Protein AF-0000000072549854 (afdb_homodimer)

Secondary structure (DSSP, 8-state):
-EEEEEEEEEEEEEEETTTEEEEEEEETTTEEEEEEETTGGGSTTGGGGSSSEEEEEEEEE-TTS-EEEEEEEEEEE-HHHHT-HHHHHHHHHHHHHHHHHS-TT---HHHHHHHHHHHHHHHTTS-HHHHHHHHHHHHGGGGT---EEEEETTT--BSS--EEETTTTEEE-GGGGGG-TTPBP--THHHHHHHHHHH--TTT-------HHHHHHHHHHHHHHIIIII----HHHHHHHHHHHHHHHHS---GGGS--/-EEEEEEEEEEEEEEETTTEEEEEEEETTTEEEEEEETTGGGSTTGGGGSSSEEEEEEEEE-TTS-EEEEEEEEEEE-HHHHT-HHHHHHHHHHHHHHHHHS-TT---HHHHHHHHHHHHHHHTT--HHHHHHHHHHHHGGGGT---B-SB-TTT--BSS--EEETTTTEEE-GGGGGG-TTPBP--THHHHHHHHHHH--GGG-------HHHHHHHHHHHHHHIIIII----HHHHHHHHHHHHHHHHS---GGGS--

Sequence (520 aa):
MERIETRGLVLYNRNFREDDKLVKIFTEKAGKRMFFVKHASKSKLVASIQPLTYADFIVKINDDGLSYIEDFHQVQPFKNINGDIFKLSYATYILALADAALQDKVYDPALFAFLVKTLDLMESGLDYEVLTNIFEIQLLGRFGISLNFHECAFCHRVGLPFAYSYKYSGVLCPQHYQQDERRAYLDPNVPYLLDQFQAISFDELETISIKPEMKRKLRFFIDQLYEEYVGIHLKSKKFIDDLSSWGQIMKPRTENEETEMERIETRGLVLYNRNFREDDKLVKIFTEKAGKRMFFVKHASKSKLVASIQPLTYADFIVKINDDGLSYIEDFHQVQPFKNINGDIFKLSYATYILALADAALQDKVYDPALFAFLVKTLDLMESGLDYEVLTNIFEIQLLGRFGISLNFHECAFCHRVGLPFAYSYKYSGVLCPQHYQQDERRAYLDPNVPYLLDQFQAISFDELETISIKPEMKRKLRFFIDQLYEEYVGIHLKSKKFIDDLSSWGQIMKPRTENEETE

Solvent-accessible surface area (backbone atoms only — not comparable to full-atom values): 28734 Å² total; per-residue (Å²): 118,49,76,48,77,34,48,32,38,23,62,39,61,42,83,37,82,89,54,22,28,41,31,35,30,44,28,45,73,53,9,35,44,52,26,51,38,75,48,28,89,78,37,94,52,49,74,67,50,23,40,66,20,37,29,38,32,32,29,35,46,33,93,91,57,68,19,37,74,76,46,74,44,76,74,44,72,45,60,62,26,67,74,29,72,66,49,33,39,53,51,50,27,52,46,52,51,52,53,71,51,47,60,76,59,44,70,44,48,67,58,45,51,51,52,53,51,52,52,49,43,40,47,73,63,46,53,54,67,58,53,48,51,32,48,54,60,55,45,34,52,64,73,73,43,83,74,48,52,59,34,22,73,82,81,56,55,60,92,60,68,38,30,40,26,78,90,74,53,26,22,29,31,78,90,46,44,78,81,42,86,81,41,45,85,52,67,48,62,49,48,52,49,51,36,47,39,60,68,59,54,76,90,70,60,84,78,70,85,76,58,70,71,56,50,51,53,45,51,53,51,52,52,50,49,39,54,73,73,70,61,76,84,55,68,47,54,53,47,50,54,49,51,52,50,48,46,58,70,62,39,58,80,70,72,76,76,63,85,121,117,49,75,47,77,34,47,32,36,24,62,39,60,43,84,35,83,90,52,23,30,41,32,34,30,44,28,45,75,55,9,35,45,52,26,51,38,74,47,30,87,78,36,93,51,48,74,69,51,22,42,65,20,38,29,38,32,32,31,36,47,33,95,91,57,68,17,37,72,77,46,73,45,76,74,43,72,46,59,62,28,67,74,29,73,67,48,33,39,51,51,49,28,52,45,51,50,52,54,71,50,46,60,77,58,45,70,44,49,65,60,45,50,50,52,53,50,53,52,49,43,40,47,73,64,48,50,53,67,59,53,48,50,33,51,55,61,55,45,34,52,62,72,74,43,82,73,46,52,60,35,22,72,82,81,56,56,62,92,60,68,37,30,38,26,77,92,73,53,28,21,28,33,79,92,45,44,78,81,41,85,81,42,45,85,52,66,48,64,48,48,51,50,51,35,49,39,61,69,60,54,75,90,72,61,82,78,70,85,76,57,70,70,56,51,50,54,45,52,54,51,51,53,50,50,41,54,72,74,70,62,76,83,54,69,46,52,53,48,50,53,51,52,52,51,46,47,58,71,61,38,58,81,69,74,73,72,64,82,113

Nearest PDB structures (foldseek):
  3q8d-assembly1_A  TM=7.845E-01  e=8.306E-12  Escherichia coli
  1u5k-assembly1_A  TM=8.026E-01  e=8.722E-11  Deinococcus radiodurans R1 = ATCC 13939 = DSM 20539
  2v1c-assembly1_C-2  TM=7.975E-01  e=4.990E-09  Deinococcus radiodurans R1 = ATCC 13939 = DSM 20539
  1w3s-assembly1_A  TM=7.763E-01  e=3.796E-09  Deinococcus radiodurans R1 = ATCC 13939 = DSM 20539
  7ymo-assembly1_A  TM=7.045E-01  e=6.887E-08  Campylobacter jejuni

InterPro domains:
  IPR003717 Recombination protein O, RecO [MF_00201] (2-243)
  IPR003717 Recombination protein O, RecO [PF02565] (84-237)
  IPR003717 Recombination protein O, RecO [PTHR33991] (4-246)
  IPR003717 Recombination protein O, RecO [TIGR00613] (5-243)
  IPR012340 Nucleic acid-binding, OB-fold [G3DSA:2.40.50.140] (4-76)
  IPR012340 Nucleic acid-binding, OB-fold [SSF50249] (2-78)
  IPR022572 DNA replication/recombination mediator RecO, N-terminal [PF11967] (1-78)
  IPR037278 ARFGAP/RecO-like zinc finger [SSF57863] (80-232)
  IPR042242 Recombination protein O, C-terminal [G3DSA:1.20.1440.120] (86-248)

pLDDT: mean 91.9, std 12.57, range [21.45, 98.62]

Foldseek 3Di:
DDKDKWKWAWLAWDDDPDQKIWTWIQTQFFGIFIAIGPNLVPDPCVVQRHHQKIWIFTWADDPVDHIYTDDIHDIDHLVQQVVDPLSVLLLSVLSVLLVVLTDPRDNDNPSVVLNVLLSVCVSVPADSLVSSLLSLLQSVVSLVDDADLAAALPPRDGDAQWWADPVSRYTHHPVCCVVDPPTHRADSVLSVVSNVSNVDDSVPCDHDDDDPVVSVRNVVVSVVVCCSRVNDDDPSVVVSVVVVVCCVVVDDPDPPVPDD/DDKDKWKWAWLAKDDDPDQKIWTWIQTQFFGIFIAIGPNLVPDPCVVQRHHQKIWIFTWADDPVDHIYTDDIHDIDHLVQQVVDPLSVLLLSVLSVLLVVLTDGRDNDNPSVVLNVLLSVCVSVPADSLVSSLLSLLQSVVSLVDDADLAAAPPPRDGDAQWWADPVSRYTHHPVCCVVDVPTHRADSVLSVVSNVSNPDDSVPCDHDDDDPVVSVRNVVVSVVVCCSRVNDDDPSVVVSVVVVVCCVVVDDPDPPVPPD

Organism: Streptococcus suis (strain BM407) (NCBI:txid568814)

Structure (mmCIF, N/CA/C/O backbone):
data_AF-0000000072549854-model_v1
#
loop_
_entity.id
_entity.type
_entity.pdbx_description
1 polymer 'DNA repair protein RecO'
#
loop_
_atom_site.group_PDB
_atom_site.id
_atom_site.type_symbol
_atom_site.label_atom_id
_atom_site.label_alt_id
_atom_site.label_comp_id
_atom_site.label_asym_id
_atom_site.label_entity_id
_atom_site.label_seq_id
_atom_site.pdbx_PDB_ins_code
_atom_site.Cartn_x
_atom_site.Cartn_y
_atom_site.Cartn_z
_atom_site.occupancy
_atom_site.B_iso_or_equiv
_atom_site.auth_seq_id
_atom_site.auth_comp_id
_atom_site.auth_asym_id
_atom_site.auth_atom_id
_atom_site.pdbx_PDB_model_num
ATOM 1 N N . MET A 1 1 ? -30.688 -24.578 -17.094 1 79.94 1 MET A N 1
ATOM 2 C CA . MET A 1 1 ? -29.984 -24.234 -15.859 1 79.94 1 MET A CA 1
ATOM 3 C C . MET A 1 1 ? -29.906 -25.438 -14.922 1 79.94 1 MET A C 1
ATOM 5 O O . MET A 1 1 ? -30.859 -26.203 -14.828 1 79.94 1 MET A O 1
ATOM 9 N N . GLU A 1 2 ? -28.766 -25.797 -14.438 1 91 2 GLU A N 1
ATOM 10 C CA . GLU A 1 2 ? -28.547 -26.938 -13.562 1 91 2 GLU A CA 1
ATOM 11 C C . GLU A 1 2 ? -28.172 -26.5 -12.156 1 91 2 GLU A C 1
ATOM 13 O O . GLU A 1 2 ? -27.359 -25.578 -11.977 1 91 2 GLU A O 1
ATOM 18 N N . ARG A 1 3 ? -28.938 -27.062 -11.203 1 95.75 3 ARG A N 1
ATOM 19 C CA . ARG A 1 3 ? -28.656 -26.797 -9.797 1 95.75 3 ARG A CA 1
ATOM 20 C C . ARG A 1 3 ? -27.578 -27.734 -9.273 1 95.75 3 ARG A C 1
ATOM 22 O O . ARG A 1 3 ? -27.688 -28.953 -9.414 1 95.75 3 ARG A O 1
ATOM 29 N N . ILE A 1 4 ? -26.547 -27.203 -8.664 1 96.94 4 ILE A N 1
ATOM 30 C CA . ILE A 1 4 ? -25.484 -28.047 -8.125 1 96.94 4 ILE A CA 1
ATOM 31 C C . ILE A 1 4 ? -24.969 -27.484 -6.805 1 96.94 4 ILE A C 1
ATOM 33 O O . ILE A 1 4 ? -25.188 -26.297 -6.516 1 96.94 4 ILE A O 1
ATOM 37 N N . GLU A 1 5 ? -24.453 -28.375 -5.973 1 97.81 5 GLU A N 1
ATOM 38 C CA . GLU A 1 5 ? -23.641 -27.984 -4.816 1 97.81 5 GLU A CA 1
ATOM 39 C C . GLU A 1 5 ? -22.156 -28.047 -5.129 1 97.81 5 GLU A C 1
ATOM 41 O O . GLU A 1 5 ? -21.672 -29.047 -5.695 1 97.81 5 GLU A O 1
ATOM 46 N N . THR A 1 6 ? -21.469 -27.062 -4.824 1 97.81 6 THR A N 1
ATOM 47 C CA . THR A 1 6 ? -20.047 -27 -5.148 1 97.81 6 THR A CA 1
ATOM 48 C C . THR A 1 6 ? -19.312 -26.109 -4.164 1 97.81 6 THR A C 1
ATOM 50 O O . THR A 1 6 ? -19.859 -25.109 -3.689 1 97.81 6 THR A O 1
ATOM 53 N N . ARG A 1 7 ? -18.094 -26.5 -3.854 1 97.88 7 ARG A N 1
ATOM 54 C CA . ARG A 1 7 ? -17.203 -25.547 -3.205 1 97.88 7 ARG A CA 1
ATOM 55 C C . ARG A 1 7 ? -16.828 -24.406 -4.156 1 97.88 7 ARG A C 1
ATOM 57 O O . ARG A 1 7 ? -16.719 -24.625 -5.367 1 97.88 7 ARG A O 1
ATOM 64 N N . GLY A 1 8 ? -16.672 -23.188 -3.613 1 98.06 8 GLY A N 1
ATOM 65 C CA . GLY A 1 8 ? -16.344 -22.047 -4.445 1 98.06 8 GLY A CA 1
ATOM 66 C C . GLY A 1 8 ? -15.461 -21.031 -3.752 1 98.06 8 GLY A C 1
ATOM 67 O O . GLY A 1 8 ? -15.531 -20.859 -2.531 1 98.06 8 GLY A O 1
ATOM 68 N N . LEU A 1 9 ? -14.609 -20.453 -4.492 1 98 9 LEU A N 1
ATOM 69 C CA . LEU A 1 9 ? -13.781 -19.328 -4.07 1 98 9 LEU A CA 1
ATOM 70 C C . LEU A 1 9 ? -14.141 -18.062 -4.84 1 98 9 LEU A C 1
ATOM 72 O O . LEU A 1 9 ? -14.062 -18.031 -6.07 1 98 9 LEU A O 1
ATOM 76 N N . VAL A 1 10 ? -14.555 -17.016 -4.137 1 96.19 10 VAL A N 1
ATOM 77 C CA . VAL A 1 10 ? -14.938 -15.766 -4.781 1 96.19 10 VAL A CA 1
ATOM 78 C C . VAL A 1 10 ? -13.688 -15.031 -5.254 1 96.19 10 VAL A C 1
ATOM 80 O O . VAL A 1 10 ? -12.812 -14.695 -4.449 1 96.19 10 VAL A O 1
ATOM 83 N N . LEU A 1 11 ? -13.617 -14.758 -6.547 1 95 11 LEU A N 1
ATOM 84 C CA . LEU A 1 11 ? -12.461 -14.086 -7.133 1 95 11 LEU A CA 1
ATOM 85 C C . LEU A 1 11 ? -12.609 -12.578 -7.027 1 95 11 LEU A C 1
ATOM 87 O O . LEU A 1 11 ? -11.672 -11.883 -6.609 1 95 11 LEU A O 1
ATOM 91 N N . TYR A 1 12 ? -13.711 -12.062 -7.453 1 92.06 12 TYR A N 1
ATOM 92 C CA . TYR A 1 12 ? -14 -10.641 -7.324 1 92.06 12 TYR A CA 1
ATOM 93 C C . TYR A 1 12 ? -15.5 -10.383 -7.398 1 92.06 12 TYR A C 1
ATOM 95 O O . TYR A 1 12 ? -16.281 -11.281 -7.73 1 92.06 12 TYR A O 1
ATOM 103 N N . ASN A 1 13 ? -15.914 -9.203 -6.957 1 92.06 13 ASN A N 1
ATOM 104 C CA . ASN A 1 13 ? -17.266 -8.719 -7.184 1 92.06 13 ASN A CA 1
ATOM 105 C C . ASN A 1 13 ? -17.281 -7.289 -7.711 1 92.06 13 ASN A C 1
ATOM 107 O O . ASN A 1 13 ? -16.281 -6.57 -7.578 1 92.06 13 ASN A O 1
ATOM 111 N N . ARG A 1 14 ? -18.297 -6.93 -8.422 1 90.88 14 ARG A N 1
ATOM 112 C CA . ARG A 1 14 ? -18.438 -5.566 -8.922 1 90.88 14 ARG A CA 1
ATOM 113 C C . ARG A 1 14 ? -19.906 -5.121 -8.898 1 90.88 14 ARG A C 1
ATOM 115 O O . ARG A 1 14 ? -20.812 -5.949 -9.016 1 90.88 14 ARG A O 1
ATOM 122 N N . ASN A 1 15 ? -20 -3.859 -8.734 1 90.44 15 ASN A N 1
ATOM 123 C CA . ASN A 1 15 ? -21.344 -3.299 -8.781 1 90.44 15 ASN A CA 1
ATOM 124 C C . ASN A 1 15 ? -21.969 -3.449 -10.164 1 90.44 15 ASN A C 1
ATOM 126 O O . ASN A 1 15 ? -21.266 -3.383 -11.172 1 90.44 15 ASN A O 1
ATOM 130 N N . PHE A 1 16 ? -23.172 -3.752 -10.094 1 91.69 16 PHE A N 1
ATOM 131 C CA . PHE A 1 16 ? -23.969 -3.908 -11.305 1 91.69 16 PHE A CA 1
ATOM 132 C C . PHE A 1 16 ? -25.328 -3.219 -11.156 1 91.69 16 PHE A C 1
ATOM 134 O O . PHE A 1 16 ? -26.125 -3.604 -10.312 1 91.69 16 PHE A O 1
ATOM 141 N N . ARG A 1 17 ? -25.5 -2.078 -11.953 1 87.75 17 ARG A N 1
ATOM 142 C CA . ARG A 1 17 ? -26.703 -1.25 -11.867 1 87.75 17 ARG A CA 1
ATOM 143 C C . ARG A 1 17 ? -26.812 -0.596 -10.492 1 87.75 17 ARG A C 1
ATOM 145 O O . ARG A 1 17 ? -25.812 -0.093 -9.953 1 87.75 17 ARG A O 1
ATOM 152 N N . GLU A 1 18 ? -27.859 -0.35 -9.852 1 86.81 18 GLU A N 1
ATOM 153 C CA . GLU A 1 18 ? -28.047 0.375 -8.602 1 86.81 18 GLU A CA 1
ATOM 154 C C . GLU A 1 18 ? -27.422 -0.382 -7.43 1 86.81 18 GLU A C 1
ATOM 156 O O . GLU A 1 18 ? -26.344 -0.029 -6.957 1 86.81 18 GLU A O 1
ATOM 161 N N . ASP A 1 19 ? -28.047 -1.428 -6.93 1 91.25 19 ASP A N 1
ATOM 162 C CA . ASP A 1 19 ? -27.609 -2.129 -5.727 1 91.25 19 ASP A CA 1
ATOM 163 C C . ASP A 1 19 ? -27.359 -3.607 -6.012 1 91.25 19 ASP A C 1
ATOM 165 O O . ASP A 1 19 ? -27.281 -4.418 -5.086 1 91.25 19 ASP A O 1
ATOM 169 N N . ASP A 1 20 ? -27.266 -3.982 -7.363 1 95.25 20 ASP A N 1
ATOM 170 C CA . ASP A 1 20 ? -26.953 -5.355 -7.742 1 95.25 20 ASP A CA 1
ATOM 171 C C . ASP A 1 20 ? -25.438 -5.559 -7.859 1 95.25 20 ASP A C 1
ATOM 173 O O . ASP A 1 20 ? -24.688 -4.59 -7.934 1 95.25 20 ASP A O 1
ATOM 177 N N . LYS A 1 21 ? -25.047 -6.891 -7.832 1 96.06 21 LYS A N 1
ATOM 178 C CA . LYS A 1 21 ? -23.625 -7.191 -8.008 1 96.06 21 LYS A CA 1
ATOM 179 C C . LYS A 1 21 ? -23.438 -8.359 -8.977 1 96.06 21 LYS A C 1
ATOM 181 O O . LYS A 1 21 ? -24.297 -9.234 -9.078 1 96.06 21 LYS A O 1
ATOM 186 N N . LEU A 1 22 ? -22.422 -8.312 -9.719 1 96.75 22 LEU A N 1
ATOM 187 C CA . LEU A 1 22 ? -21.859 -9.445 -10.438 1 96.75 22 LEU A CA 1
ATOM 188 C C . LEU A 1 22 ? -20.672 -10.047 -9.68 1 96.75 22 LEU A C 1
ATOM 190 O O . LEU A 1 22 ? -19.75 -9.32 -9.297 1 96.75 22 LEU A O 1
ATOM 194 N N . VAL A 1 23 ? -20.734 -11.305 -9.422 1 96.69 23 VAL A N 1
ATOM 195 C CA . VAL A 1 23 ? -19.75 -11.984 -8.594 1 96.69 23 VAL A CA 1
ATOM 196 C C . VAL A 1 23 ? -19.094 -13.117 -9.383 1 96.69 23 VAL A C 1
ATOM 198 O O . VAL A 1 23 ? -19.797 -14.008 -9.891 1 96.69 23 VAL A O 1
ATOM 201 N N . LYS A 1 24 ? -17.797 -13.062 -9.547 1 96.88 24 LYS A N 1
ATOM 202 C CA . LYS A 1 24 ? -17.062 -14.141 -10.195 1 96.88 24 LYS A CA 1
ATOM 203 C C . LYS A 1 24 ? -16.578 -15.164 -9.18 1 96.88 24 LYS A C 1
ATOM 205 O O . LYS A 1 24 ? -15.859 -14.82 -8.234 1 96.88 24 LYS A O 1
ATOM 210 N N . ILE A 1 25 ? -17 -16.406 -9.375 1 97.81 25 ILE A N 1
ATOM 211 C CA . ILE A 1 25 ? -16.625 -17.469 -8.453 1 97.81 25 ILE A CA 1
ATOM 212 C C . ILE A 1 25 ? -15.914 -18.578 -9.219 1 97.81 25 ILE A C 1
ATOM 214 O O . ILE A 1 25 ? -16.391 -19.031 -10.266 1 97.81 25 ILE A O 1
ATOM 218 N N . PHE A 1 26 ? -14.711 -18.969 -8.797 1 98.5 26 PHE A N 1
ATOM 219 C CA . PHE A 1 26 ? -14.102 -20.219 -9.242 1 98.5 26 PHE A CA 1
ATOM 220 C C . PHE A 1 26 ? -14.664 -21.406 -8.477 1 98.5 26 PHE A C 1
ATOM 222 O O . PHE A 1 26 ? -14.398 -21.562 -7.285 1 98.5 26 PHE A O 1
ATOM 229 N N . THR A 1 27 ? -15.461 -22.203 -9.148 1 98 27 THR A N 1
ATOM 230 C CA . THR A 1 27 ? -16.109 -23.344 -8.523 1 98 27 THR A CA 1
ATOM 231 C C . THR A 1 27 ? -15.32 -24.625 -8.766 1 98 27 THR A C 1
ATOM 233 O O . THR A 1 27 ? -14.688 -24.781 -9.812 1 98 27 THR A O 1
ATOM 236 N N . GLU A 1 28 ? -15.391 -25.469 -7.82 1 97.94 28 GLU A N 1
ATOM 237 C CA . GLU A 1 28 ? -14.703 -26.75 -7.918 1 97.94 28 GLU A CA 1
ATOM 238 C C . GLU A 1 28 ? -15.297 -27.609 -9.031 1 97.94 28 GLU A C 1
ATOM 240 O O . GLU A 1 28 ? -14.562 -28.281 -9.758 1 97.94 28 GLU A O 1
ATOM 245 N N . LYS A 1 29 ? -16.578 -27.453 -9.289 1 97.31 29 LYS A N 1
ATOM 246 C CA . LYS A 1 29 ? -17.25 -28.438 -10.133 1 97.31 29 LYS A CA 1
ATOM 247 C C . LYS A 1 29 ? -17.656 -27.828 -11.469 1 97.31 29 LYS A C 1
ATOM 249 O O . LYS A 1 29 ? -17.984 -28.547 -12.414 1 97.31 29 LYS A O 1
ATOM 254 N N . ALA A 1 30 ? -17.672 -26.547 -11.578 1 96.25 30 ALA A N 1
ATOM 255 C CA . ALA A 1 30 ? -18.219 -25.953 -12.797 1 96.25 30 ALA A CA 1
ATOM 256 C C . ALA A 1 30 ? -17.281 -24.906 -13.383 1 96.25 30 ALA A C 1
ATOM 258 O O . ALA A 1 30 ? -17.688 -24.125 -14.25 1 96.25 30 ALA A O 1
ATOM 259 N N . GLY A 1 31 ? -16.031 -24.875 -12.891 1 96.38 31 GLY A N 1
ATOM 260 C CA . GLY A 1 31 ? -15.125 -23.859 -13.383 1 96.38 31 GLY A CA 1
ATOM 261 C C . GLY A 1 31 ? -15.461 -22.469 -12.859 1 96.38 31 GLY A C 1
ATOM 262 O O . GLY A 1 31 ? -16.172 -22.328 -11.867 1 96.38 31 GLY A O 1
ATOM 263 N N . LYS A 1 32 ? -14.922 -21.453 -13.469 1 96.75 32 LYS A N 1
ATOM 264 C CA . LYS A 1 32 ? -15.195 -20.078 -13.086 1 96.75 32 LYS A CA 1
ATOM 265 C C . LYS A 1 32 ? -16.469 -19.562 -13.758 1 96.75 32 LYS A C 1
ATOM 267 O O . LYS A 1 32 ? -16.641 -19.734 -14.969 1 96.75 32 LYS A O 1
ATOM 272 N N . ARG A 1 33 ? -17.359 -19.062 -12.969 1 97 33 ARG A N 1
ATOM 273 C CA . ARG A 1 33 ? -18.656 -18.609 -13.438 1 97 33 ARG A CA 1
ATOM 274 C C . ARG A 1 33 ? -18.969 -17.219 -12.906 1 97 33 ARG A C 1
ATOM 276 O O . ARG A 1 33 ? -18.516 -16.844 -11.828 1 97 33 ARG A O 1
ATOM 283 N N . MET A 1 34 ? -19.75 -16.484 -13.719 1 97.38 34 MET A N 1
ATOM 284 C CA . MET A 1 34 ? -20.25 -15.188 -13.273 1 97.38 34 MET A CA 1
ATOM 285 C C . MET A 1 34 ? -21.656 -15.328 -12.68 1 97.38 34 MET A C 1
ATOM 287 O O . MET A 1 34 ? -22.531 -15.922 -13.297 1 97.38 34 MET A O 1
ATOM 291 N N . PHE A 1 35 ? -21.844 -14.812 -11.492 1 97.75 35 PHE A N 1
ATOM 292 C CA . PHE A 1 35 ? -23.109 -14.898 -10.781 1 97.75 35 PHE A CA 1
ATOM 293 C C . PHE A 1 35 ? -23.734 -13.523 -10.609 1 97.75 35 PHE A C 1
ATOM 295 O O . PHE A 1 35 ? -23.031 -12.547 -10.336 1 97.75 35 PHE A O 1
ATOM 302 N N . PHE A 1 36 ? -25 -13.539 -10.758 1 97.25 36 PHE A N 1
ATOM 303 C CA . PHE A 1 36 ? -25.781 -12.336 -10.516 1 97.25 36 PHE A CA 1
ATOM 304 C C . PHE A 1 36 ? -26.422 -12.367 -9.133 1 97.25 36 PHE A C 1
ATOM 306 O O . PHE A 1 36 ? -27.031 -13.359 -8.75 1 97.25 36 PHE A O 1
ATOM 313 N N . VAL A 1 37 ? -26.25 -11.281 -8.375 1 96.25 37 VAL A N 1
ATOM 314 C CA . VAL A 1 37 ? -26.859 -11.141 -7.055 1 96.25 37 VAL A CA 1
ATOM 315 C C . VAL A 1 37 ? -27.703 -9.867 -7.008 1 96.25 37 VAL A C 1
ATOM 317 O O . VAL A 1 37 ? -27.172 -8.758 -7.082 1 96.25 37 VAL A O 1
ATOM 320 N N . LYS A 1 38 ? -28.938 -10.078 -6.793 1 94 38 LYS A N 1
ATOM 321 C CA . LYS A 1 38 ? -29.891 -8.969 -6.754 1 94 38 LYS A CA 1
ATOM 322 C C . LYS A 1 38 ? -29.906 -8.312 -5.379 1 94 38 LYS A C 1
ATOM 324 O O . LYS A 1 38 ? -29.906 -9 -4.355 1 94 38 LYS A O 1
ATOM 329 N N . HIS A 1 39 ? -29.938 -6.93 -5.324 1 93.12 39 HIS A N 1
ATOM 330 C CA . HIS A 1 39 ? -29.969 -6.152 -4.09 1 93.12 39 HIS A CA 1
ATOM 331 C C . HIS A 1 39 ? -28.922 -6.664 -3.1 1 93.12 39 HIS A C 1
ATOM 333 O O . HIS A 1 39 ? -29.25 -6.988 -1.957 1 93.12 39 HIS A O 1
ATOM 339 N N . ALA A 1 40 ? -27.75 -6.676 -3.551 1 91 40 ALA A N 1
ATOM 340 C CA . ALA A 1 40 ? -26.641 -7.336 -2.857 1 91 40 ALA A CA 1
ATOM 341 C C . ALA A 1 40 ? -26.469 -6.781 -1.446 1 91 40 ALA A C 1
ATOM 343 O O . ALA A 1 40 ? -26.188 -7.527 -0.509 1 91 40 ALA A O 1
ATOM 344 N N . SER A 1 41 ? -26.625 -5.48 -1.241 1 86.81 41 SER A N 1
ATOM 345 C CA . SER A 1 41 ? -26.406 -4.848 0.056 1 86.81 41 SER A CA 1
ATOM 346 C C . SER A 1 41 ? -27.438 -5.332 1.081 1 86.81 41 SER A C 1
ATOM 348 O O . SER A 1 41 ? -27.172 -5.293 2.287 1 86.81 41 SER A O 1
ATOM 350 N N . LYS A 1 42 ? -28.547 -5.797 0.681 1 88.38 42 LYS A N 1
ATOM 351 C CA . LYS A 1 42 ? -29.625 -6.25 1.557 1 88.38 42 LYS A CA 1
ATOM 352 C C . LYS A 1 42 ? -29.734 -7.77 1.561 1 88.38 42 LYS A C 1
ATOM 354 O O . LYS A 1 42 ? -30.531 -8.344 2.311 1 88.38 42 LYS A O 1
ATOM 359 N N . SER A 1 43 ? -28.922 -8.406 0.858 1 88 43 SER A N 1
ATOM 360 C CA . SER A 1 43 ? -28.984 -9.859 0.699 1 88 43 SER A CA 1
ATOM 361 C C . SER A 1 43 ? -28.281 -10.578 1.843 1 88 43 SER A C 1
ATOM 363 O O . SER A 1 43 ? -27.328 -10.047 2.412 1 88 43 SER A O 1
ATOM 365 N N . LYS A 1 44 ? -28.734 -11.734 2.174 1 88.88 44 LYS A N 1
ATOM 366 C CA . LYS A 1 44 ? -28.062 -12.586 3.148 1 88.88 44 LYS A CA 1
ATOM 367 C C . LYS A 1 44 ? -26.703 -13.047 2.637 1 88.88 44 LYS A C 1
ATOM 369 O O . LYS A 1 44 ? -25.891 -13.57 3.4 1 88.88 44 LYS A O 1
ATOM 374 N N . LEU A 1 45 ? -26.5 -12.836 1.345 1 89.75 45 LEU A N 1
ATOM 375 C CA . LEU A 1 45 ? -25.281 -13.312 0.681 1 89.75 45 LEU A CA 1
ATOM 376 C C . LEU A 1 45 ? -24.156 -12.305 0.819 1 89.75 45 LEU A C 1
ATOM 378 O O . LEU A 1 45 ? -23.016 -12.578 0.413 1 89.75 45 LEU A O 1
ATOM 382 N N . VAL A 1 46 ? -24.312 -11.234 1.37 1 86.19 46 VAL A N 1
ATOM 383 C CA . VAL A 1 46 ? -23.406 -10.094 1.312 1 86.19 46 VAL A CA 1
ATOM 384 C C . VAL A 1 46 ? -22.016 -10.516 1.786 1 86.19 46 VAL A C 1
ATOM 386 O O . VAL A 1 46 ? -21.016 -10.227 1.127 1 86.19 46 VAL A O 1
ATOM 389 N N . ALA A 1 47 ? -21.906 -11.266 2.883 1 84.81 47 ALA A N 1
ATOM 390 C CA . ALA A 1 47 ? -20.625 -11.664 3.438 1 84.81 47 ALA A CA 1
ATOM 391 C C . ALA A 1 47 ? -19.984 -12.781 2.604 1 84.81 47 ALA A C 1
ATOM 393 O O . ALA A 1 47 ? -18.766 -12.836 2.463 1 84.81 47 ALA A O 1
ATOM 394 N N . SER A 1 48 ? -20.797 -13.586 1.954 1 91.12 48 SER A N 1
ATOM 395 C CA . SER A 1 48 ? -20.328 -14.781 1.266 1 91.12 48 SER A CA 1
ATOM 396 C C . SER A 1 48 ? -19.859 -14.453 -0.153 1 91.12 48 SER A C 1
ATOM 398 O O . SER A 1 48 ? -19.25 -15.289 -0.823 1 91.12 48 SER A O 1
ATOM 400 N N . ILE A 1 49 ? -20.094 -13.242 -0.608 1 92.69 49 ILE A N 1
ATOM 401 C CA . ILE A 1 49 ? -19.781 -12.938 -2 1 92.69 49 ILE A CA 1
ATOM 402 C C . ILE A 1 49 ? -18.594 -11.969 -2.062 1 92.69 49 ILE A C 1
ATOM 404 O O . ILE A 1 49 ? -18.297 -11.422 -3.127 1 92.69 49 ILE A O 1
ATOM 408 N N . GLN A 1 50 ? -17.922 -11.773 -0.917 1 90.75 50 GLN A N 1
ATOM 409 C CA . GLN A 1 50 ? -16.719 -10.953 -0.899 1 90.75 50 GLN A CA 1
ATOM 410 C C . GLN A 1 50 ? -15.523 -11.711 -1.486 1 90.75 50 GLN A C 1
ATOM 412 O O . GLN A 1 50 ? -15.414 -12.93 -1.312 1 90.75 50 GLN A O 1
ATOM 417 N N . PRO A 1 51 ? -14.648 -10.992 -2.195 1 91.75 51 PRO A N 1
ATOM 418 C CA . PRO A 1 51 ? -13.438 -11.664 -2.678 1 91.75 51 PRO A CA 1
ATOM 419 C C . PRO A 1 51 ? -12.695 -12.406 -1.568 1 91.75 51 PRO A C 1
ATOM 421 O O . PRO A 1 51 ? -12.742 -11.992 -0.406 1 91.75 51 PRO A O 1
ATOM 424 N N . LEU A 1 52 ? -12 -13.445 -1.922 1 93.94 52 LEU A N 1
ATOM 425 C CA . LEU A 1 52 ? -11.227 -14.242 -0.977 1 93.94 52 LEU A CA 1
ATOM 426 C C . LEU A 1 52 ? -12.125 -14.852 0.088 1 93.94 52 LEU A C 1
ATOM 428 O O . LEU A 1 52 ? -11.82 -14.797 1.28 1 93.94 52 LEU A O 1
ATOM 432 N N . THR A 1 53 ? -13.258 -15.227 -0.277 1 94.38 53 THR A N 1
ATOM 433 C CA . THR A 1 53 ? -14.172 -16.016 0.544 1 94.38 53 THR A CA 1
ATOM 434 C C . THR A 1 53 ? -14.336 -17.422 -0.029 1 94.38 53 THR A C 1
ATOM 436 O O . THR A 1 53 ? -14.57 -17.594 -1.229 1 94.38 53 THR A O 1
ATOM 439 N N . TYR A 1 54 ? -14.078 -18.391 0.795 1 97.19 54 TYR A N 1
ATOM 440 C CA . TYR A 1 54 ? -14.25 -19.797 0.462 1 97.19 54 TYR A CA 1
ATOM 441 C C . TYR A 1 54 ? -15.484 -20.375 1.151 1 97.19 54 TYR A C 1
ATOM 443 O O . TYR A 1 54 ? -15.672 -20.188 2.357 1 97.19 54 TYR A O 1
ATOM 451 N N . ALA A 1 55 ? -16.391 -21.016 0.349 1 97.44 55 ALA A N 1
ATOM 452 C CA . ALA A 1 55 ? -17.641 -21.531 0.93 1 97.44 55 ALA A CA 1
ATOM 453 C C . ALA A 1 55 ? -18.188 -22.688 0.099 1 97.44 55 ALA A C 1
ATOM 455 O O . ALA A 1 55 ? -17.719 -22.953 -1.006 1 97.44 55 ALA A O 1
ATOM 456 N N . ASP A 1 56 ? -19.125 -23.422 0.694 1 98 56 ASP A N 1
ATOM 457 C CA . ASP A 1 56 ? -19.984 -24.328 -0.053 1 98 56 ASP A CA 1
ATOM 458 C C . ASP A 1 56 ? -21.203 -23.609 -0.602 1 98 56 ASP A C 1
ATOM 460 O O . ASP A 1 56 ? -22.016 -23.062 0.163 1 98 56 ASP A O 1
ATOM 464 N N . PHE A 1 57 ? -21.375 -23.672 -1.938 1 97.94 57 PHE A N 1
ATOM 465 C CA . PHE A 1 57 ? -22.469 -22.938 -2.572 1 97.94 57 PHE A CA 1
ATOM 466 C C . PHE A 1 57 ? -23.484 -23.906 -3.168 1 97.94 57 PHE A C 1
ATOM 468 O O . PHE A 1 57 ? -23.109 -24.969 -3.666 1 97.94 57 PHE A O 1
ATOM 475 N N . ILE A 1 58 ? -24.688 -23.484 -3.027 1 98.19 58 ILE A N 1
ATOM 476 C CA . ILE A 1 58 ? -25.75 -24.047 -3.852 1 98.19 58 ILE A CA 1
ATOM 477 C C . ILE A 1 58 ? -26.109 -23.078 -4.969 1 98.19 58 ILE A C 1
ATOM 479 O O . ILE A 1 58 ? -26.609 -21.969 -4.711 1 98.19 58 ILE A O 1
ATOM 483 N N . VAL A 1 59 ? -25.875 -23.5 -6.184 1 97.94 59 VAL A N 1
ATOM 484 C CA . VAL A 1 59 ? -25.969 -22.547 -7.277 1 97.94 59 VAL A CA 1
ATOM 485 C C . VAL A 1 59 ? -26.781 -23.141 -8.422 1 97.94 59 VAL A C 1
ATOM 487 O O . VAL A 1 59 ? -26.938 -24.359 -8.508 1 97.94 59 VAL A O 1
ATOM 490 N N . LYS A 1 60 ? -27.312 -22.266 -9.188 1 97.94 60 LYS A N 1
ATOM 491 C CA . LYS A 1 60 ? -27.891 -22.594 -10.492 1 97.94 60 LYS A CA 1
ATOM 492 C C . LYS A 1 60 ? -27 -22.141 -11.625 1 97.94 60 LYS A C 1
ATOM 494 O O . LYS A 1 60 ? -26.812 -20.938 -11.836 1 97.94 60 LYS A O 1
ATOM 499 N N . ILE A 1 61 ? -26.453 -23.062 -12.352 1 97.31 61 ILE A N 1
ATOM 500 C CA . ILE A 1 61 ? -25.484 -22.766 -13.398 1 97.31 61 ILE A CA 1
ATOM 501 C C . ILE A 1 61 ? -26.203 -22.516 -14.727 1 97.31 61 ILE A C 1
ATOM 503 O O . ILE A 1 61 ? -27.047 -23.312 -15.133 1 97.31 61 ILE A O 1
ATOM 507 N N . ASN A 1 62 ? -25.891 -21.406 -15.32 1 95.12 62 ASN A N 1
ATOM 508 C CA . ASN A 1 62 ? -26.375 -21.078 -16.656 1 95.12 62 ASN A CA 1
ATOM 509 C C . ASN A 1 62 ? -25.234 -20.984 -17.656 1 95.12 62 ASN A C 1
ATOM 511 O O . ASN A 1 62 ? -24.375 -20.109 -17.562 1 95.12 62 ASN A O 1
ATOM 515 N N . ASP A 1 63 ? -25.25 -21.812 -18.719 1 90 63 ASP A N 1
ATOM 516 C CA . ASP A 1 63 ? -24.156 -21.875 -19.672 1 90 63 ASP A CA 1
ATOM 517 C C . ASP A 1 63 ? -24.219 -20.703 -20.656 1 90 63 ASP A C 1
ATOM 519 O O . ASP A 1 63 ? -23.203 -20.281 -21.203 1 90 63 ASP A O 1
ATOM 523 N N . ASP A 1 64 ? -25.391 -20.109 -20.922 1 89.25 64 ASP A N 1
ATOM 524 C CA . ASP A 1 64 ? -25.562 -19.062 -21.922 1 89.25 64 ASP A CA 1
ATOM 525 C C . ASP A 1 64 ? -25.812 -17.719 -21.25 1 89.25 64 ASP A C 1
ATOM 527 O O . ASP A 1 64 ? -26.375 -16.812 -21.875 1 89.25 64 ASP A O 1
ATOM 531 N N . GLY A 1 65 ? -25.391 -17.484 -20.062 1 90.12 65 GLY A N 1
ATOM 532 C CA . GLY A 1 65 ? -25.609 -16.234 -19.359 1 90.12 65 GLY A CA 1
ATOM 533 C C . GLY A 1 65 ? -25.141 -16.234 -17.922 1 90.12 65 GLY A C 1
ATOM 534 O O . GLY A 1 65 ? -24.219 -16.969 -17.578 1 90.12 65 GLY A O 1
ATOM 535 N N . LEU A 1 66 ? -25.828 -15.438 -17.125 1 95 66 LEU A N 1
ATOM 536 C CA . LEU A 1 66 ? -25.438 -15.281 -15.734 1 95 66 LEU A CA 1
ATOM 537 C C . LEU A 1 66 ? -25.969 -16.422 -14.883 1 95 66 LEU A C 1
ATOM 539 O O . LEU A 1 66 ? -27.094 -16.891 -15.102 1 95 66 LEU A O 1
ATOM 543 N N . SER A 1 67 ? -25.25 -16.953 -14.016 1 97.56 67 SER A N 1
ATOM 544 C CA . SER A 1 67 ? -25.641 -17.938 -13.016 1 97.56 67 SER A CA 1
ATOM 545 C C . SER A 1 67 ? -26.156 -17.281 -11.75 1 97.56 67 SER A C 1
ATOM 547 O O . SER A 1 67 ? -26.094 -16.047 -11.617 1 97.56 67 SER A O 1
ATOM 549 N N . TYR A 1 68 ? -26.703 -18.172 -10.844 1 97.5 68 TYR A N 1
ATOM 550 C CA . TYR A 1 68 ? -27.312 -17.625 -9.641 1 97.5 68 TYR A CA 1
ATOM 551 C C . TYR A 1 68 ? -26.875 -18.406 -8.406 1 97.5 68 TYR A C 1
ATOM 553 O O . TYR A 1 68 ? -26.672 -19.625 -8.477 1 97.5 68 TYR A O 1
ATOM 561 N N . ILE A 1 69 ? -26.781 -17.688 -7.316 1 97.62 69 ILE A N 1
ATOM 562 C CA . ILE A 1 69 ? -26.516 -18.312 -6.031 1 97.62 69 ILE A CA 1
ATOM 563 C C . ILE A 1 69 ? -27.812 -18.516 -5.262 1 97.62 69 ILE A C 1
ATOM 565 O O . ILE A 1 69 ? -28.547 -17.562 -5 1 97.62 69 ILE A O 1
ATOM 569 N N . GLU A 1 70 ? -28.078 -19.703 -4.871 1 96.56 70 GLU A N 1
ATOM 570 C CA . GLU A 1 70 ? -29.297 -20 -4.125 1 96.56 70 GLU A CA 1
ATOM 571 C C . GLU A 1 70 ? -29.047 -19.969 -2.621 1 96.56 70 GLU A C 1
ATOM 573 O O . GLU A 1 70 ? -29.891 -19.516 -1.852 1 96.56 70 GLU A O 1
ATOM 578 N N . ASP A 1 71 ? -27.984 -20.578 -2.275 1 96.31 71 ASP A N 1
ATOM 579 C CA . ASP A 1 71 ? -27.625 -20.641 -0.86 1 96.31 71 ASP A CA 1
ATOM 580 C C . ASP A 1 71 ? -26.141 -20.875 -0.678 1 96.31 71 ASP A C 1
ATOM 582 O O . ASP A 1 71 ? -25.406 -21.094 -1.651 1 96.31 71 ASP A O 1
ATOM 586 N N . PHE A 1 72 ? -25.734 -20.734 0.541 1 95.62 72 PHE A N 1
ATOM 587 C CA . PHE A 1 72 ? -24.344 -21 0.887 1 95.62 72 PHE A CA 1
ATOM 588 C C . PHE A 1 72 ? -24.234 -21.562 2.301 1 95.62 72 PHE A C 1
ATOM 590 O O . PHE A 1 72 ? -25.125 -21.359 3.125 1 95.62 72 PHE A O 1
ATOM 597 N N . HIS A 1 73 ? -23.156 -22.375 2.492 1 94.56 73 HIS A N 1
ATOM 598 C CA . HIS A 1 73 ? -22.828 -22.922 3.805 1 94.56 73 HIS A CA 1
ATOM 599 C C . HIS A 1 73 ? -21.328 -22.953 4.043 1 94.56 73 HIS A C 1
ATOM 601 O O . HIS A 1 73 ? -20.547 -22.766 3.107 1 94.56 73 HIS A O 1
ATOM 607 N N . GLN A 1 74 ? -20.938 -22.969 5.395 1 93 74 GLN A N 1
ATOM 608 C CA . GLN A 1 74 ? -19.562 -23.188 5.805 1 93 74 GLN A CA 1
ATOM 609 C C . GLN A 1 74 ? -18.656 -22.094 5.246 1 93 74 GLN A C 1
ATOM 611 O O . GLN A 1 74 ? -17.625 -22.391 4.629 1 93 74 GLN A O 1
ATOM 616 N N . VAL A 1 75 ? -19.016 -20.906 5.457 1 92.56 75 VAL A N 1
ATOM 617 C CA . VAL A 1 75 ? -18.219 -19.781 4.98 1 92.56 75 VAL A CA 1
ATOM 618 C C . VAL A 1 75 ? -16.906 -19.719 5.762 1 92.56 75 VAL A C 1
ATOM 620 O O . VAL A 1 75 ? -16.906 -19.781 6.992 1 92.56 75 VAL A O 1
ATOM 623 N N . GLN A 1 76 ? -15.828 -19.766 5.125 1 91.06 76 GLN A N 1
ATOM 624 C CA . GLN A 1 76 ? -14.5 -19.609 5.703 1 91.06 76 GLN A CA 1
ATOM 625 C C . GLN A 1 76 ? -13.828 -18.344 5.191 1 91.06 76 GLN A C 1
ATOM 627 O O . GLN A 1 76 ? -13.32 -18.312 4.07 1 91.06 76 GLN A O 1
ATOM 632 N N . PRO A 1 77 ? -13.836 -17.312 6.074 1 85.81 77 PRO A N 1
ATOM 633 C CA . PRO A 1 77 ? -13.055 -16.141 5.688 1 85.81 77 PRO A CA 1
ATOM 634 C C . PRO A 1 77 ? -11.562 -16.297 5.949 1 85.81 77 PRO A C 1
ATOM 636 O O . PRO A 1 77 ? -11.164 -17.109 6.793 1 85.81 77 PRO A O 1
ATOM 639 N N . PHE A 1 78 ? -10.688 -15.789 5.18 1 93.56 78 PHE A N 1
ATOM 640 C CA . PHE A 1 78 ? -9.25 -15.742 5.414 1 93.56 78 PHE A CA 1
ATOM 641 C C . PHE A 1 78 ? -8.875 -14.539 6.27 1 93.56 78 PHE A C 1
ATOM 643 O O . PHE A 1 78 ? -8.375 -13.539 5.758 1 93.56 78 PHE A O 1
ATOM 650 N N . LYS A 1 79 ? -9.133 -14.688 7.551 1 91.38 79 LYS A N 1
ATOM 651 C CA . LYS A 1 79 ? -9.055 -13.578 8.492 1 91.38 79 LYS A CA 1
ATOM 652 C C . LYS A 1 79 ? -7.637 -13.016 8.555 1 91.38 79 LYS A C 1
ATOM 654 O O . LYS A 1 79 ? -7.445 -11.797 8.539 1 91.38 79 LYS A O 1
ATOM 659 N N . ASN A 1 80 ? -6.676 -13.906 8.695 1 93.94 80 ASN A N 1
ATOM 660 C CA . ASN A 1 80 ? -5.289 -13.469 8.781 1 93.94 80 ASN A CA 1
ATOM 661 C C . ASN A 1 80 ? -4.844 -12.773 7.496 1 93.94 80 ASN A C 1
ATOM 663 O O . ASN A 1 80 ? -4.125 -11.773 7.543 1 93.94 80 ASN A O 1
ATOM 667 N N . ILE A 1 81 ? -5.246 -13.281 6.414 1 94.75 81 ILE A N 1
ATOM 668 C CA . ILE A 1 81 ? -4.926 -12.664 5.129 1 94.75 81 ILE A CA 1
ATOM 669 C C . ILE A 1 81 ? -5.574 -11.281 5.047 1 94.75 81 ILE A C 1
ATOM 671 O O . ILE A 1 81 ? -4.906 -10.297 4.727 1 94.75 81 ILE A O 1
ATOM 675 N N . ASN A 1 82 ? -6.855 -11.242 5.414 1 89.25 82 ASN A N 1
ATOM 676 C CA . ASN A 1 82 ? -7.613 -10.008 5.289 1 89.25 82 ASN A CA 1
ATOM 677 C C . ASN A 1 82 ? -7.121 -8.945 6.266 1 89.25 82 ASN A C 1
ATOM 679 O O . ASN A 1 82 ? -7.297 -7.746 6.031 1 89.25 82 ASN A O 1
ATOM 683 N N . GLY A 1 83 ? -6.477 -9.336 7.316 1 86.38 83 GLY A N 1
ATOM 684 C CA . GLY A 1 83 ? -6.023 -8.414 8.344 1 86.38 83 GLY A CA 1
ATOM 685 C C . GLY A 1 83 ? -4.645 -7.848 8.07 1 86.38 83 GLY A C 1
ATOM 686 O O . GLY A 1 83 ? -4.156 -7.004 8.828 1 86.38 83 GLY A O 1
ATOM 687 N N . ASP A 1 84 ? -3.986 -8.273 7.008 1 89 84 ASP A N 1
ATOM 688 C CA . ASP A 1 84 ? -2.633 -7.867 6.645 1 89 84 ASP A CA 1
ATOM 689 C C . ASP A 1 84 ? -2.561 -7.438 5.18 1 89 84 ASP A C 1
ATOM 691 O O . ASP A 1 84 ? -2.777 -8.25 4.281 1 89 84 ASP A O 1
ATOM 695 N N . ILE A 1 85 ? -2.213 -6.23 4.98 1 87.69 85 ILE A N 1
ATOM 696 C CA . ILE A 1 85 ? -2.285 -5.637 3.648 1 87.69 85 ILE A CA 1
ATOM 697 C C . ILE A 1 85 ? -1.334 -6.371 2.705 1 87.69 85 ILE A C 1
ATOM 699 O O . ILE A 1 85 ? -1.616 -6.512 1.513 1 87.69 85 ILE A O 1
ATOM 703 N N . PHE A 1 86 ? -0.163 -6.777 3.188 1 90.69 86 PHE A N 1
ATOM 704 C CA . PHE A 1 86 ? 0.781 -7.484 2.328 1 90.69 86 PHE A CA 1
ATOM 705 C C . PHE A 1 86 ? 0.244 -8.859 1.95 1 90.69 86 PHE A C 1
ATOM 707 O O . PHE A 1 86 ? 0.165 -9.195 0.767 1 90.69 86 PHE A O 1
ATOM 714 N N . LYS A 1 87 ? -0.201 -9.609 2.932 1 93.94 87 LYS A N 1
ATOM 715 C CA . LYS A 1 87 ? -0.791 -10.914 2.648 1 93.94 87 LYS A CA 1
ATOM 716 C C . LYS A 1 87 ? -1.987 -10.781 1.71 1 93.94 87 LYS A C 1
ATOM 718 O O . LYS A 1 87 ? -2.133 -11.57 0.77 1 93.94 87 LYS A O 1
ATOM 723 N N . LEU A 1 88 ? -2.773 -9.836 2.02 1 93.31 88 LEU A N 1
ATOM 724 C CA . LEU A 1 88 ? -3.963 -9.602 1.208 1 93.31 88 LEU A CA 1
ATOM 725 C C . LEU A 1 88 ? -3.582 -9.289 -0.235 1 93.31 88 LEU A C 1
ATOM 727 O O . LEU A 1 88 ? -4.199 -9.805 -1.17 1 93.31 88 LEU A O 1
ATOM 731 N N . SER A 1 89 ? -2.631 -8.469 -0.408 1 94.06 89 SER A N 1
ATOM 732 C CA . SER A 1 89 ? -2.193 -8.094 -1.749 1 94.06 89 SER A CA 1
ATOM 733 C C . SER A 1 89 ? -1.69 -9.305 -2.527 1 94.06 89 SER A C 1
ATOM 735 O O . SER A 1 89 ? -2.049 -9.492 -3.691 1 94.06 89 SER A O 1
ATOM 737 N N . TYR A 1 90 ? -0.882 -10.086 -1.892 1 97 90 TYR A N 1
ATOM 738 C CA . TYR A 1 90 ? -0.347 -11.266 -2.557 1 97 90 TYR A CA 1
ATOM 739 C C . TYR A 1 90 ? -1.452 -12.281 -2.848 1 97 90 TYR A C 1
ATOM 741 O O . TYR A 1 90 ? -1.474 -12.891 -3.916 1 97 90 TYR A O 1
ATOM 749 N N . ALA A 1 91 ? -2.338 -12.438 -1.881 1 97.19 91 ALA A N 1
ATOM 750 C CA . ALA A 1 91 ? -3.469 -13.336 -2.111 1 97.19 91 ALA A CA 1
ATOM 751 C C . ALA A 1 91 ? -4.312 -12.859 -3.289 1 97.19 91 ALA A C 1
ATOM 753 O O . ALA A 1 91 ? -4.73 -13.664 -4.129 1 97.19 91 ALA A O 1
ATOM 754 N N . THR A 1 92 ? -4.559 -11.609 -3.344 1 95.44 92 THR A N 1
ATOM 755 C CA . THR A 1 92 ? -5.328 -11.031 -4.438 1 95.44 92 THR A CA 1
ATOM 756 C C . THR A 1 92 ? -4.625 -11.266 -5.773 1 95.44 92 THR A C 1
ATOM 758 O O . THR A 1 92 ? -5.273 -11.578 -6.773 1 95.44 92 THR A O 1
ATOM 761 N N . TYR A 1 93 ? -3.346 -11.109 -5.73 1 97 93 TYR A N 1
ATOM 762 C CA . TYR A 1 93 ? -2.555 -11.359 -6.934 1 97 93 TYR A CA 1
ATOM 763 C C . TYR A 1 93 ? -2.668 -12.812 -7.371 1 97 93 TYR A C 1
ATOM 765 O O . TYR A 1 93 ? -2.855 -13.094 -8.555 1 97 93 TYR A O 1
ATOM 773 N N . ILE A 1 94 ? -2.582 -13.703 -6.461 1 97.75 94 ILE A N 1
ATOM 774 C CA . ILE A 1 94 ? -2.705 -15.125 -6.746 1 97.75 94 ILE A CA 1
ATOM 775 C C . ILE A 1 94 ? -4.074 -15.414 -7.355 1 97.75 94 ILE A C 1
ATOM 777 O O . ILE A 1 94 ? -4.184 -16.188 -8.32 1 97.75 94 ILE A O 1
ATOM 781 N N . LEU A 1 95 ? -5.133 -14.797 -6.836 1 96.5 95 LEU A N 1
ATOM 782 C CA . LEU A 1 95 ? -6.473 -14.961 -7.391 1 96.5 95 LEU A CA 1
ATOM 783 C C . LEU A 1 95 ? -6.531 -14.445 -8.828 1 96.5 95 LEU A C 1
ATOM 785 O O . LEU A 1 95 ? -7.102 -15.102 -9.703 1 96.5 95 LEU A O 1
ATOM 789 N N . ALA A 1 96 ? -5.98 -13.328 -9.008 1 95.94 96 ALA A N 1
ATOM 790 C CA . ALA A 1 96 ? -5.988 -12.727 -10.336 1 95.94 96 ALA A CA 1
ATOM 791 C C . ALA A 1 96 ? -5.23 -13.594 -11.336 1 95.94 96 ALA A C 1
ATOM 793 O O . ALA A 1 96 ? -5.652 -13.742 -12.492 1 95.94 96 ALA A O 1
ATOM 794 N N . LEU A 1 97 ? -4.09 -14.141 -10.93 1 97.5 97 LEU A N 1
ATOM 795 C CA . LEU A 1 97 ? -3.311 -15.039 -11.773 1 97.5 97 LEU A CA 1
ATOM 796 C C . LEU A 1 97 ? -4.121 -16.281 -12.148 1 97.5 97 LEU A C 1
ATOM 798 O O . LEU A 1 97 ? -4.133 -16.688 -13.312 1 97.5 97 LEU A O 1
ATOM 802 N N . ALA A 1 98 ? -4.738 -16.859 -11.156 1 97.19 98 ALA A N 1
ATOM 803 C CA . ALA A 1 98 ? -5.582 -18.016 -11.414 1 97.19 98 ALA A CA 1
ATOM 804 C C . ALA A 1 98 ? -6.688 -17.688 -12.406 1 97.19 98 ALA A C 1
ATOM 806 O O . ALA A 1 98 ? -6.953 -18.453 -13.336 1 97.19 98 ALA A O 1
ATOM 807 N N . ASP A 1 99 ? -7.316 -16.562 -12.203 1 96.19 99 ASP A N 1
ATOM 808 C CA . ASP A 1 99 ? -8.383 -16.125 -13.094 1 96.19 99 ASP A CA 1
ATOM 809 C C . ASP A 1 99 ? -7.871 -15.969 -14.523 1 96.19 99 ASP A C 1
ATOM 811 O O . ASP A 1 99 ? -8.539 -16.391 -15.477 1 96.19 99 ASP A O 1
ATOM 815 N N . ALA A 1 100 ? -6.754 -15.414 -14.656 1 96.44 100 ALA A N 1
ATOM 816 C CA . ALA A 1 100 ? -6.168 -15.18 -15.969 1 96.44 100 ALA A CA 1
ATOM 817 C C . ALA A 1 100 ? -5.793 -16.5 -16.641 1 96.44 100 ALA A C 1
ATOM 819 O O . ALA A 1 100 ? -5.852 -16.609 -17.875 1 96.44 100 ALA A O 1
ATOM 820 N N . ALA A 1 101 ? -5.406 -17.453 -15.859 1 96.56 101 ALA A N 1
ATOM 821 C CA . ALA A 1 101 ? -4.922 -18.719 -16.391 1 96.56 101 ALA A CA 1
ATOM 822 C C . ALA A 1 101 ? -6.082 -19.641 -16.766 1 96.56 101 ALA A C 1
ATOM 824 O O . ALA A 1 101 ? -5.902 -20.609 -17.5 1 96.56 101 ALA A O 1
ATOM 825 N N . LEU A 1 102 ? -7.215 -19.344 -16.312 1 95.75 102 LEU A N 1
ATOM 826 C CA . LEU A 1 102 ? -8.367 -20.234 -16.469 1 95.75 102 LEU A CA 1
ATOM 827 C C . LEU A 1 102 ? -9.391 -19.625 -17.422 1 95.75 102 LEU A C 1
ATOM 829 O O . LEU A 1 102 ? -9.781 -18.469 -17.25 1 95.75 102 LEU A O 1
ATOM 833 N N . GLN A 1 103 ? -9.773 -20.391 -18.422 1 94.38 103 GLN A N 1
ATOM 834 C CA . GLN A 1 103 ? -10.891 -19.953 -19.266 1 94.38 103 GLN A CA 1
ATOM 835 C C . GLN A 1 103 ? -12.219 -20.141 -18.547 1 94.38 103 GLN A C 1
ATOM 837 O O . GLN A 1 103 ? -12.383 -21.062 -17.734 1 94.38 103 GLN A O 1
ATOM 842 N N . ASP A 1 104 ? -13.172 -19.25 -18.844 1 93.56 104 ASP A N 1
ATOM 843 C CA . ASP A 1 104 ? -14.492 -19.344 -18.234 1 93.56 104 ASP A CA 1
ATOM 844 C C . ASP A 1 104 ? -15.156 -20.672 -18.547 1 93.56 104 ASP A C 1
ATOM 846 O O . ASP A 1 104 ? -15.062 -21.172 -19.656 1 93.56 104 ASP A O 1
ATOM 850 N N . LYS A 1 105 ? -15.773 -21.312 -17.547 1 93.38 105 LYS A N 1
ATOM 851 C CA . LYS A 1 105 ? -16.641 -22.469 -17.656 1 93.38 105 LYS A CA 1
ATOM 852 C C . LYS A 1 105 ? -15.828 -23.75 -17.828 1 93.38 105 LYS A C 1
ATOM 854 O O . LYS A 1 105 ? -16.391 -24.844 -18 1 93.38 105 LYS A O 1
ATOM 859 N N . VAL A 1 106 ? -14.539 -23.641 -17.766 1 93.5 106 VAL A N 1
ATOM 860 C CA . VAL A 1 106 ? -13.695 -24.812 -17.938 1 93.5 106 VAL A CA 1
ATOM 861 C C . VAL A 1 106 ? -13.438 -25.469 -16.578 1 93.5 106 VAL A C 1
ATOM 863 O O . VAL A 1 106 ? -13.016 -24.797 -15.625 1 93.5 106 VAL A O 1
ATOM 866 N N . TYR A 1 107 ? -13.719 -26.672 -16.484 1 92.12 107 TYR A N 1
ATOM 867 C CA . TYR A 1 107 ? -13.531 -27.5 -15.297 1 92.12 107 TYR A CA 1
ATOM 868 C C . TYR A 1 107 ? -12.055 -27.734 -15.016 1 92.12 107 TYR A C 1
ATOM 870 O O . TYR A 1 107 ? -11.32 -28.25 -15.875 1 92.12 107 TYR A O 1
ATOM 878 N N . ASP A 1 108 ? -11.531 -27.344 -13.859 1 96.38 108 ASP A N 1
ATOM 879 C CA . ASP A 1 108 ? -10.141 -27.531 -13.445 1 96.38 108 ASP A CA 1
ATOM 880 C C . ASP A 1 108 ? -10.039 -27.719 -11.938 1 96.38 108 ASP A C 1
ATOM 882 O O . ASP A 1 108 ? -9.539 -26.828 -11.234 1 96.38 108 ASP A O 1
ATOM 886 N N . PRO A 1 109 ? -10.43 -28.906 -11.461 1 96.5 109 PRO A N 1
ATOM 887 C CA . PRO A 1 109 ? -10.414 -29.141 -10.016 1 96.5 109 PRO A CA 1
ATOM 888 C C . PRO A 1 109 ? -9 -29.109 -9.43 1 96.5 109 PRO A C 1
ATOM 890 O O . PRO A 1 109 ? -8.82 -28.766 -8.258 1 96.5 109 PRO A O 1
ATOM 893 N N . ALA A 1 110 ? -8.047 -29.484 -10.258 1 96 110 ALA A N 1
ATOM 894 C CA . ALA A 1 110 ? -6.664 -29.469 -9.781 1 96 110 ALA A CA 1
ATOM 895 C C . ALA A 1 110 ? -6.203 -28.047 -9.469 1 96 110 ALA A C 1
ATOM 897 O O . ALA A 1 110 ? -5.609 -27.797 -8.422 1 96 110 ALA A O 1
ATOM 898 N N . LEU A 1 111 ? -6.473 -27.156 -10.391 1 97.19 111 LEU A N 1
ATOM 899 C CA . LEU A 1 111 ? -6.117 -25.766 -10.141 1 97.19 111 LEU A CA 1
ATOM 900 C C . LEU A 1 111 ? -6.906 -25.203 -8.961 1 97.19 111 LEU A C 1
ATOM 902 O O . LEU A 1 111 ? -6.371 -24.438 -8.156 1 97.19 111 LEU A O 1
ATOM 906 N N . PHE A 1 112 ? -8.156 -25.578 -8.867 1 98 112 PHE A N 1
ATOM 907 C CA . PHE A 1 112 ? -8.984 -25.156 -7.75 1 98 112 PHE A CA 1
ATOM 908 C C . PHE A 1 112 ? -8.359 -25.562 -6.426 1 98 112 PHE A C 1
ATOM 910 O O . PHE A 1 112 ? -8.164 -24.734 -5.539 1 98 112 PHE A O 1
ATOM 917 N N . ALA A 1 113 ? -8.023 -26.797 -6.348 1 97 113 ALA A N 1
ATOM 918 C CA . ALA A 1 113 ? -7.438 -27.328 -5.121 1 97 113 ALA A CA 1
ATOM 919 C C . ALA A 1 113 ? -6.105 -26.656 -4.812 1 97 113 ALA A C 1
ATOM 921 O O . ALA A 1 113 ? -5.816 -26.328 -3.656 1 97 113 ALA A O 1
ATOM 922 N N . PHE A 1 114 ? -5.332 -26.484 -5.793 1 96.88 114 PHE A N 1
ATOM 923 C CA . PHE A 1 114 ? -4.027 -25.844 -5.652 1 96.88 114 PHE A CA 1
ATOM 924 C C . PHE A 1 114 ? -4.164 -24.422 -5.129 1 96.88 114 PHE A C 1
ATOM 926 O O . PHE A 1 114 ? -3.451 -24.031 -4.207 1 96.88 114 PHE A O 1
ATOM 933 N N . LEU A 1 115 ? -5.078 -23.672 -5.668 1 97.94 115 LEU A N 1
ATOM 934 C CA . LEU A 1 115 ? -5.348 -22.297 -5.262 1 97.94 115 LEU A CA 1
ATOM 935 C C . LEU A 1 115 ? -5.809 -22.234 -3.811 1 97.94 115 LEU A C 1
ATOM 937 O O . LEU A 1 115 ? -5.262 -21.484 -3.012 1 97.94 115 LEU A O 1
ATOM 941 N N . VAL A 1 116 ? -6.766 -23.062 -3.465 1 97.5 116 VAL A N 1
ATOM 942 C CA . VAL A 1 116 ? -7.316 -23.078 -2.115 1 97.5 116 VAL A CA 1
ATOM 943 C C . VAL A 1 116 ? -6.23 -23.469 -1.116 1 97.5 116 VAL A C 1
ATOM 945 O O . VAL A 1 116 ? -6.094 -22.844 -0.061 1 97.5 116 VAL A O 1
ATOM 948 N N . LYS A 1 117 ? -5.48 -24.438 -1.455 1 97 117 LYS A N 1
ATOM 949 C CA . LYS A 1 117 ? -4.402 -24.891 -0.575 1 97 117 LYS A CA 1
ATOM 950 C C . LYS A 1 117 ? -3.371 -23.781 -0.368 1 97 117 LYS A C 1
ATOM 952 O O . LYS A 1 117 ? -2.869 -23.594 0.742 1 97 117 LYS A O 1
ATOM 957 N N . THR A 1 118 ? -3.004 -23.078 -1.43 1 97.69 118 THR A N 1
ATOM 958 C CA . THR A 1 118 ? -2.074 -21.953 -1.329 1 97.69 118 THR A CA 1
ATOM 959 C C . THR A 1 118 ? -2.586 -20.906 -0.341 1 97.69 118 THR A C 1
ATOM 961 O O . THR A 1 118 ? -1.852 -20.484 0.551 1 97.69 118 THR A O 1
ATOM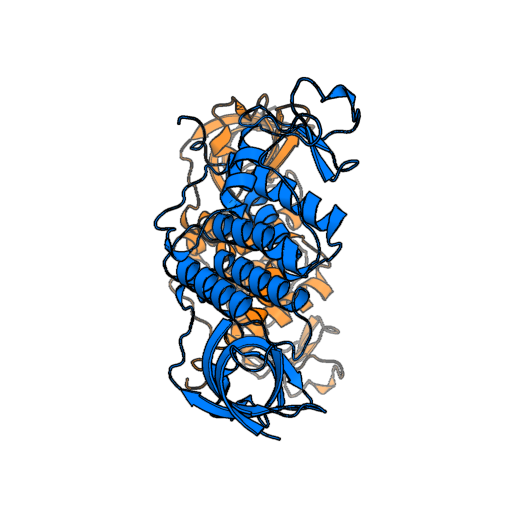 964 N N . LEU A 1 119 ? -3.83 -20.578 -0.439 1 97.81 119 LEU A N 1
ATOM 965 C CA . LEU A 1 119 ? -4.434 -19.578 0.437 1 97.81 119 LEU A CA 1
ATOM 966 C C . LEU A 1 119 ? -4.504 -20.078 1.874 1 97.81 119 LEU A C 1
ATOM 968 O O . LEU A 1 119 ? -4.27 -19.312 2.816 1 97.81 119 LEU A O 1
ATOM 972 N N . ASP A 1 120 ? -4.766 -21.375 2.023 1 96.94 120 ASP A N 1
ATOM 973 C CA . ASP A 1 120 ? -4.809 -21.984 3.354 1 96.94 120 ASP A CA 1
ATOM 974 C C . ASP A 1 120 ? -3.445 -21.891 4.039 1 96.94 120 ASP A C 1
ATOM 976 O O . ASP A 1 120 ? -3.363 -21.594 5.23 1 96.94 120 ASP A O 1
ATOM 980 N N . LEU A 1 121 ? -2.445 -22.188 3.303 1 96.94 121 LEU A N 1
ATOM 981 C CA . LEU A 1 121 ? -1.096 -22.141 3.855 1 96.94 121 LEU A CA 1
ATOM 982 C C . LEU A 1 121 ? -0.706 -20.703 4.211 1 96.94 121 LEU A C 1
ATOM 984 O O . LEU A 1 121 ? -0.088 -20.469 5.25 1 96.94 121 LEU A O 1
ATOM 988 N N . MET A 1 122 ? -1.094 -19.781 3.367 1 96.81 122 MET A N 1
ATOM 989 C CA . MET A 1 122 ? -0.869 -18.375 3.678 1 96.81 122 MET A CA 1
ATOM 990 C C . MET A 1 122 ? -1.602 -17.969 4.953 1 96.81 122 MET A C 1
ATOM 992 O O . MET A 1 122 ? -1.035 -17.297 5.816 1 96.81 122 MET A O 1
ATOM 996 N N . GLU A 1 123 ? -2.816 -18.406 5.066 1 96.81 123 GLU A N 1
ATOM 997 C CA . GLU A 1 123 ? -3.648 -18.125 6.234 1 96.81 123 GLU A CA 1
ATOM 998 C C . GLU A 1 123 ? -3.025 -18.703 7.504 1 96.81 123 GLU A C 1
ATOM 1000 O O . GLU A 1 123 ? -3.109 -18.094 8.57 1 96.81 123 GLU A O 1
ATOM 1005 N N . SER A 1 124 ? -2.357 -19.766 7.367 1 95.12 124 SER A 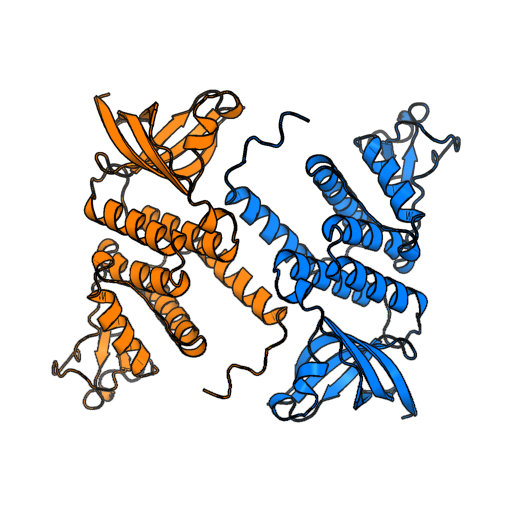N 1
ATOM 1006 C CA . SER A 1 124 ? -1.766 -20.453 8.508 1 95.12 124 SER A CA 1
ATOM 1007 C C . SER A 1 124 ? -0.429 -19.844 8.898 1 95.12 124 SER A C 1
ATOM 1009 O O . SER A 1 124 ? 0.171 -20.219 9.906 1 95.12 124 SER A O 1
ATOM 1011 N N . GLY A 1 125 ? 0.124 -18.984 8.039 1 94.75 125 GLY A N 1
ATOM 1012 C CA . GLY A 1 125 ? 1.28 -18.219 8.469 1 94.75 125 GLY A CA 1
ATOM 1013 C C . GLY A 1 125 ? 2.541 -18.547 7.695 1 94.75 125 GLY A C 1
ATOM 1014 O O . GLY A 1 125 ? 3.605 -17.984 7.957 1 94.75 125 GLY A O 1
ATOM 1015 N N . LEU A 1 126 ? 2.461 -19.453 6.754 1 95.75 126 LEU A N 1
ATOM 1016 C CA . LEU A 1 126 ? 3.639 -19.719 5.938 1 95.75 126 LEU A CA 1
ATOM 1017 C C . LEU A 1 126 ? 3.994 -18.5 5.086 1 95.75 126 LEU A C 1
ATOM 1019 O O . LEU A 1 126 ? 3.15 -17.625 4.855 1 95.75 126 LEU A O 1
ATOM 1023 N N . ASP A 1 127 ? 5.234 -18.391 4.609 1 96.44 127 ASP A N 1
ATOM 1024 C CA . ASP A 1 127 ? 5.762 -17.234 3.889 1 96.44 127 ASP A CA 1
ATOM 1025 C C . ASP A 1 127 ? 4.988 -17 2.594 1 96.44 127 ASP A C 1
ATOM 1027 O O . ASP A 1 127 ? 5.117 -17.766 1.635 1 96.44 127 ASP A O 1
ATOM 1031 N N . TYR A 1 128 ? 4.184 -15.906 2.578 1 96.75 128 TYR A N 1
ATOM 1032 C CA . TYR A 1 128 ? 3.266 -15.641 1.477 1 96.75 128 TYR A CA 1
ATOM 1033 C C . TYR A 1 128 ? 4.027 -15.297 0.201 1 96.75 128 TYR A C 1
ATOM 1035 O O . TYR A 1 128 ? 3.547 -15.562 -0.904 1 96.75 128 TYR A O 1
ATOM 1043 N N . GLU A 1 129 ? 5.207 -14.734 0.267 1 97.38 129 GLU A N 1
ATOM 1044 C CA . GLU A 1 129 ? 5.996 -14.422 -0.919 1 97.38 129 GLU A CA 1
ATOM 1045 C C . GLU A 1 129 ? 6.477 -15.688 -1.62 1 97.38 129 GLU A C 1
ATOM 1047 O O . GLU A 1 129 ? 6.363 -15.805 -2.842 1 97.38 129 GLU A O 1
ATOM 1052 N N . VAL A 1 130 ? 6.992 -16.547 -0.804 1 97.44 130 VAL A N 1
ATOM 1053 C CA . VAL A 1 130 ? 7.527 -17.797 -1.35 1 97.44 130 VAL A CA 1
ATOM 1054 C C . VAL A 1 130 ? 6.387 -18.641 -1.922 1 97.44 130 VAL A C 1
ATOM 1056 O O . VAL A 1 130 ? 6.512 -19.203 -3.012 1 97.44 130 VAL A O 1
ATOM 1059 N N . LEU A 1 131 ? 5.305 -18.75 -1.172 1 97.75 131 LEU A N 1
ATOM 1060 C CA . LEU A 1 131 ? 4.141 -19.484 -1.667 1 97.75 131 LEU A CA 1
ATOM 1061 C C . LEU A 1 131 ? 3.684 -18.922 -3.01 1 97.75 131 LEU A C 1
ATOM 1063 O O . LEU A 1 131 ? 3.305 -19.688 -3.906 1 97.75 131 LEU A O 1
ATOM 1067 N N . THR A 1 132 ? 3.668 -17.609 -3.137 1 98.19 132 THR A N 1
ATOM 1068 C CA . THR A 1 132 ? 3.287 -16.969 -4.391 1 98.19 132 THR A CA 1
ATOM 1069 C C . THR A 1 132 ? 4.246 -17.359 -5.512 1 98.19 132 THR A C 1
ATOM 1071 O O . THR A 1 132 ? 3.814 -17.656 -6.625 1 98.19 132 THR A O 1
ATOM 1074 N N . ASN A 1 133 ? 5.566 -17.359 -5.207 1 98.19 133 ASN A N 1
ATOM 1075 C CA . ASN A 1 133 ? 6.547 -17.781 -6.203 1 98.19 133 ASN A CA 1
ATOM 1076 C C . ASN A 1 133 ? 6.285 -19.203 -6.68 1 98.19 133 ASN A C 1
ATOM 1078 O O . ASN A 1 133 ? 6.324 -19.484 -7.879 1 98.19 133 ASN A O 1
ATOM 1082 N N . ILE A 1 134 ? 6.066 -20.047 -5.754 1 97.69 134 ILE A N 1
ATOM 1083 C CA . ILE A 1 134 ? 5.781 -21.438 -6.094 1 97.69 134 ILE A CA 1
ATOM 1084 C C . ILE A 1 134 ? 4.539 -21.516 -6.973 1 97.69 134 ILE A C 1
ATOM 1086 O O . ILE A 1 134 ? 4.535 -22.188 -8.008 1 97.69 134 ILE A O 1
ATOM 1090 N N . PHE A 1 135 ? 3.494 -20.844 -6.594 1 98.19 135 PHE A N 1
ATOM 1091 C CA . PHE A 1 135 ? 2.25 -20.812 -7.355 1 98.19 135 PHE A CA 1
ATOM 1092 C C . PHE A 1 135 ? 2.5 -20.344 -8.781 1 98.19 135 PHE A C 1
ATOM 1094 O O . PHE A 1 135 ? 2.035 -20.969 -9.742 1 98.19 135 PHE A O 1
ATOM 1101 N N . GLU A 1 136 ? 3.217 -19.234 -8.891 1 98.62 136 GLU A N 1
ATOM 1102 C CA . GLU A 1 136 ? 3.541 -18.672 -10.195 1 98.62 136 GLU A CA 1
ATOM 1103 C C . GLU A 1 136 ? 4.266 -19.688 -11.078 1 98.62 136 GLU A C 1
ATOM 1105 O O . GLU A 1 136 ? 3.912 -19.859 -12.25 1 98.62 136 GLU A O 1
ATOM 1110 N N . ILE A 1 137 ? 5.246 -20.312 -10.523 1 98.5 137 ILE A N 1
ATOM 1111 C CA . ILE A 1 137 ? 6.082 -21.234 -11.297 1 98.5 137 ILE A CA 1
ATOM 1112 C C . ILE A 1 137 ? 5.258 -22.438 -11.734 1 98.5 137 ILE A C 1
ATOM 1114 O O . ILE A 1 137 ? 5.328 -22.859 -12.891 1 98.5 137 ILE A O 1
ATOM 1118 N N . GLN A 1 138 ? 4.461 -22.938 -10.867 1 97.62 138 GLN A N 1
ATOM 1119 C CA . GLN A 1 138 ? 3.676 -24.125 -11.195 1 97.62 138 GLN A CA 1
ATOM 1120 C C . GLN A 1 138 ? 2.506 -23.781 -12.109 1 97.62 138 GLN A C 1
ATOM 1122 O O . GLN A 1 138 ? 1.986 -24.641 -12.82 1 97.62 138 GLN A O 1
ATOM 1127 N N . LEU A 1 139 ? 2.092 -22.578 -12.109 1 98 139 LEU A N 1
ATOM 1128 C CA . LEU A 1 139 ? 0.956 -22.141 -12.914 1 98 139 LEU A CA 1
ATOM 1129 C C . LEU A 1 139 ? 1.362 -21.953 -14.367 1 98 139 LEU A C 1
ATOM 1131 O O . LEU A 1 139 ? 0.506 -21.891 -15.258 1 98 139 LEU A O 1
ATOM 1135 N N . LEU A 1 140 ? 2.643 -21.859 -14.703 1 98 140 LEU A N 1
ATOM 1136 C CA . LEU A 1 140 ? 3.133 -21.578 -16.047 1 98 140 LEU A CA 1
ATOM 1137 C C . LEU A 1 140 ? 2.584 -22.578 -17.047 1 98 140 LEU A C 1
ATOM 1139 O O . LEU A 1 140 ? 2.275 -22.234 -18.188 1 98 140 LEU A O 1
ATOM 1143 N N . GLY A 1 141 ? 2.41 -23.781 -16.609 1 96.5 141 GLY A N 1
ATOM 1144 C CA . GLY A 1 141 ? 1.877 -24.797 -17.5 1 96.5 141 GLY A CA 1
ATOM 1145 C C . GLY A 1 141 ? 0.496 -24.469 -18.031 1 96.5 141 GLY A C 1
ATOM 1146 O O . GLY A 1 141 ? 0.174 -24.797 -19.172 1 96.5 141 GLY A O 1
ATOM 1147 N N . ARG A 1 142 ? -0.305 -23.844 -17.234 1 96 142 ARG A N 1
ATOM 1148 C CA . ARG A 1 142 ? -1.662 -23.484 -17.641 1 96 142 ARG A CA 1
ATOM 1149 C C . ARG A 1 142 ? -1.65 -22.359 -18.656 1 96 142 ARG A C 1
ATOM 1151 O O . ARG A 1 142 ? -2.652 -22.109 -19.344 1 96 142 ARG A O 1
ATOM 1158 N N . PHE A 1 143 ? -0.595 -21.672 -18.766 1 96.56 143 PHE A N 1
ATOM 1159 C CA . PHE A 1 143 ? -0.411 -20.672 -19.812 1 96.56 143 PHE A CA 1
ATOM 1160 C C . PHE A 1 143 ? 0.277 -21.281 -21.031 1 96.56 143 PHE A C 1
ATOM 1162 O O . PHE A 1 143 ? 0.633 -20.562 -21.969 1 96.56 143 PHE A O 1
ATOM 1169 N N . GLY A 1 144 ? 0.532 -22.594 -21.016 1 96.19 144 GLY A N 1
ATOM 1170 C CA . GLY A 1 144 ? 1.161 -23.297 -22.125 1 96.19 144 GLY A CA 1
ATOM 1171 C C . GLY A 1 144 ? 2.674 -23.188 -22.109 1 96.19 144 GLY A C 1
ATOM 1172 O O . GLY A 1 144 ? 3.326 -23.422 -23.141 1 96.19 144 GLY A O 1
ATOM 1173 N N . ILE A 1 145 ? 3.248 -22.828 -21.062 1 97.31 145 ILE A N 1
ATOM 1174 C CA . ILE A 1 145 ? 4.688 -22.609 -20.953 1 97.31 145 ILE A CA 1
ATOM 1175 C C . ILE A 1 145 ? 5.309 -23.719 -20.109 1 97.31 145 ILE A C 1
ATOM 1177 O O . ILE A 1 145 ? 4.906 -23.938 -18.953 1 97.31 145 ILE A O 1
ATOM 1181 N N . SER A 1 146 ? 6.172 -24.422 -20.609 1 96.12 146 SER A N 1
ATOM 1182 C CA . SER A 1 146 ? 6.934 -25.453 -19.906 1 96.12 146 SER A CA 1
ATOM 1183 C C . SER A 1 146 ? 8.422 -25.125 -19.891 1 96.12 146 SER A C 1
ATOM 1185 O O . SER A 1 146 ? 9.055 -25.078 -20.953 1 96.12 146 SER A O 1
ATOM 1187 N N . LEU A 1 147 ? 8.977 -24.891 -18.797 1 97.06 147 LEU A N 1
ATOM 1188 C CA . LEU A 1 147 ? 10.391 -24.562 -18.656 1 97.06 147 LEU A CA 1
ATOM 1189 C C . LEU A 1 147 ? 11.109 -25.641 -17.844 1 97.06 147 LEU A C 1
ATOM 1191 O O . LEU A 1 147 ? 10.547 -26.203 -16.906 1 97.06 147 LEU A O 1
ATOM 1195 N N . ASN A 1 148 ? 12.258 -25.906 -18.234 1 97.19 148 ASN A N 1
ATOM 1196 C CA . ASN A 1 148 ? 13.086 -26.891 -17.531 1 97.19 148 ASN A CA 1
ATOM 1197 C C . ASN A 1 148 ? 14.242 -26.219 -16.797 1 97.19 148 ASN A C 1
ATOM 1199 O O . ASN A 1 148 ? 15.148 -25.672 -17.422 1 97.19 148 ASN A O 1
ATOM 1203 N N . PHE A 1 149 ? 14.211 -26.328 -15.484 1 97.5 149 PHE A N 1
ATOM 1204 C CA . PHE A 1 149 ? 15.273 -25.75 -14.672 1 97.5 149 PHE A CA 1
ATOM 1205 C C . PHE A 1 149 ? 16.172 -26.844 -14.109 1 97.5 149 PHE A C 1
ATOM 1207 O O . PHE A 1 149 ? 17.156 -26.547 -13.422 1 97.5 149 PHE A O 1
ATOM 1214 N N . HIS A 1 150 ? 15.898 -28.016 -14.391 1 97.38 150 HIS A N 1
ATOM 1215 C CA . HIS A 1 150 ? 16.531 -29.172 -13.742 1 97.38 150 HIS A CA 1
ATOM 1216 C C . HIS A 1 150 ? 17.844 -29.531 -14.422 1 97.38 150 HIS A C 1
ATOM 1218 O O . HIS A 1 150 ? 18.812 -29.891 -13.75 1 97.38 150 HIS A O 1
ATOM 1224 N N . GLU A 1 151 ? 17.828 -29.453 -15.719 1 98 151 GLU A N 1
ATOM 1225 C CA . GLU A 1 151 ? 19.016 -29.938 -16.422 1 98 151 GLU A CA 1
ATOM 1226 C C . GLU A 1 151 ? 19.359 -29.016 -17.594 1 98 151 GLU A C 1
ATOM 1228 O O . GLU A 1 151 ? 18.484 -28.359 -18.156 1 98 151 GLU A O 1
ATOM 1233 N N . CYS A 1 152 ? 20.594 -29.062 -17.984 1 98.5 152 CYS A N 1
ATOM 1234 C CA . CYS A 1 152 ? 21.078 -28.266 -19.094 1 98.5 152 CYS A CA 1
ATOM 1235 C C . CYS A 1 152 ? 20.312 -28.578 -20.375 1 98.5 152 CYS A C 1
ATOM 1237 O O . CYS A 1 152 ? 20.062 -29.75 -20.672 1 98.5 152 CYS A O 1
ATOM 1239 N N . ALA A 1 153 ? 20.078 -27.625 -21.172 1 97.88 153 ALA A N 1
ATOM 1240 C CA . ALA A 1 153 ? 19.266 -27.75 -22.391 1 97.88 153 ALA A CA 1
ATOM 1241 C C . ALA A 1 153 ? 20.016 -28.531 -23.469 1 97.88 153 ALA A C 1
ATOM 1243 O O . ALA A 1 153 ? 19.406 -29.016 -24.422 1 97.88 153 ALA A O 1
ATOM 1244 N N . PHE A 1 154 ? 21.281 -28.672 -23.328 1 97.88 154 PHE A N 1
ATOM 1245 C CA . PHE A 1 154 ? 22.062 -29.281 -24.406 1 97.88 154 PHE A CA 1
ATOM 1246 C C . PHE A 1 154 ? 22.594 -30.641 -23.984 1 97.88 154 PHE A C 1
ATOM 1248 O O . PHE A 1 154 ? 22.469 -31.625 -24.734 1 97.88 154 PHE A O 1
ATOM 1255 N N . CYS A 1 155 ? 23.203 -30.734 -22.844 1 98.12 155 CYS A N 1
ATOM 1256 C CA . CYS A 1 155 ? 23.875 -31.984 -22.5 1 98.12 155 CYS A CA 1
ATOM 1257 C C . CYS A 1 155 ? 23.109 -32.719 -21.406 1 98.12 155 CYS A C 1
ATOM 1259 O O . CYS A 1 155 ? 23.484 -33.844 -21.031 1 98.12 155 CYS A O 1
ATOM 1261 N N . HIS A 1 156 ? 22.125 -32.094 -20.672 1 97.88 156 HIS A N 1
ATOM 1262 C CA . HIS A 1 156 ? 21.172 -32.688 -19.734 1 97.88 156 HIS A CA 1
ATOM 1263 C C . HIS A 1 156 ? 21.844 -33 -18.391 1 97.88 156 HIS A C 1
ATOM 1265 O O . HIS A 1 156 ? 21.281 -33.719 -17.562 1 97.88 156 HIS A O 1
ATOM 1271 N N . ARG A 1 157 ? 23.062 -32.531 -18.25 1 97.38 157 ARG A N 1
ATOM 1272 C CA . ARG A 1 157 ? 23.672 -32.656 -16.938 1 97.38 157 ARG A CA 1
ATOM 1273 C C . ARG A 1 157 ? 22.891 -31.844 -15.898 1 97.38 157 ARG A C 1
ATOM 1275 O O . ARG A 1 157 ? 22.25 -30.844 -16.234 1 97.38 157 ARG A O 1
ATOM 1282 N N . VAL A 1 158 ? 23.016 -32.312 -14.602 1 97.25 158 VAL A N 1
ATOM 1283 C CA . VAL A 1 158 ? 22.234 -31.688 -13.531 1 97.25 158 VAL A CA 1
ATOM 1284 C C . VAL A 1 158 ? 23.172 -31.172 -12.438 1 97.25 158 VAL A C 1
ATOM 1286 O O . VAL A 1 158 ? 24.359 -31.516 -12.414 1 97.25 158 VAL A O 1
ATOM 1289 N N . GLY A 1 159 ? 22.672 -30.312 -11.555 1 94.62 159 GLY A N 1
ATOM 1290 C CA . GLY A 1 159 ? 23.391 -29.906 -10.359 1 94.62 159 GLY A CA 1
ATOM 1291 C C . GLY A 1 159 ? 24.547 -28.969 -10.648 1 94.62 159 GLY A C 1
ATOM 1292 O O . GLY A 1 159 ? 25.562 -29.016 -9.953 1 94.62 159 GLY A O 1
ATOM 1293 N N . LEU A 1 160 ? 24.516 -28.25 -11.711 1 94.62 160 LEU A N 1
ATOM 1294 C CA . LEU A 1 160 ? 25.594 -27.328 -12.102 1 94.62 160 LEU A CA 1
ATOM 1295 C C . LEU A 1 160 ? 25.141 -25.875 -11.969 1 94.62 160 LEU A C 1
ATOM 1297 O O . LEU A 1 160 ? 23.953 -25.609 -11.836 1 94.62 160 LEU A O 1
ATOM 1301 N N . PRO A 1 161 ? 26.109 -24.906 -11.805 1 95.88 161 PRO A N 1
ATOM 1302 C CA . PRO A 1 161 ? 25.719 -23.484 -11.805 1 95.88 161 PRO A CA 1
ATOM 1303 C C . PRO A 1 161 ? 25.172 -23.031 -13.156 1 95.88 161 PRO A C 1
ATOM 1305 O O . PRO A 1 161 ? 25.938 -22.547 -14 1 95.88 161 PRO A O 1
ATOM 1308 N N . PHE A 1 162 ? 23.922 -23.031 -13.273 1 96.94 162 PHE A N 1
ATOM 1309 C CA . PHE A 1 162 ? 23.25 -22.797 -14.547 1 96.94 162 PHE A CA 1
ATOM 1310 C C . PHE A 1 162 ? 23.062 -21.297 -14.797 1 96.94 162 PHE A C 1
ATOM 1312 O O . PHE A 1 162 ? 22.859 -20.531 -13.852 1 96.94 162 PHE A O 1
ATOM 1319 N N . ALA A 1 163 ? 23.172 -20.906 -16.031 1 97 163 ALA A N 1
ATOM 1320 C CA . ALA A 1 163 ? 22.609 -19.656 -16.547 1 97 163 ALA A CA 1
ATOM 1321 C C . ALA A 1 163 ? 21.281 -19.906 -17.281 1 97 163 ALA A C 1
ATOM 1323 O O . ALA A 1 163 ? 20.938 -21.062 -17.562 1 97 163 ALA A O 1
ATOM 1324 N N . TYR A 1 164 ? 20.547 -18.875 -17.469 1 98.25 164 TYR A N 1
ATOM 1325 C CA . TYR A 1 164 ? 19.281 -19.047 -18.172 1 98.25 164 TYR A CA 1
ATOM 1326 C C . TYR A 1 164 ? 19.344 -18.406 -19.562 1 98.25 164 TYR A C 1
ATOM 1328 O O . TYR A 1 164 ? 19.875 -17.312 -19.719 1 98.25 164 TYR A O 1
ATOM 1336 N N . SER A 1 165 ? 18.812 -19.109 -20.531 1 97.88 165 SER A N 1
ATOM 1337 C CA . SER A 1 165 ? 18.734 -18.594 -21.906 1 97.88 165 SER A CA 1
ATOM 1338 C C . SER A 1 165 ? 17.297 -18.453 -22.359 1 97.88 165 SER A C 1
ATOM 1340 O O . SER A 1 165 ? 16.578 -19.453 -22.484 1 97.88 165 SER A O 1
ATOM 1342 N N . TYR A 1 166 ? 16.906 -17.266 -22.609 1 96.94 166 TYR A N 1
ATOM 1343 C CA . TYR A 1 166 ? 15.578 -17.047 -23.188 1 96.94 166 TYR A CA 1
ATOM 1344 C C . TYR A 1 166 ? 15.5 -17.578 -24.609 1 96.94 166 TYR A C 1
ATOM 1346 O O . TYR A 1 166 ? 14.438 -18.031 -25.047 1 96.94 166 TYR A O 1
ATOM 1354 N N . LYS A 1 167 ? 16.609 -17.484 -25.312 1 96.56 167 LYS A N 1
ATOM 1355 C CA . LYS A 1 167 ? 16.688 -18 -26.688 1 96.56 167 LYS A CA 1
ATOM 1356 C C . LYS A 1 167 ? 16.312 -19.484 -26.734 1 96.56 167 LYS A C 1
ATOM 1358 O O . LYS A 1 167 ? 15.57 -19.906 -27.625 1 96.56 167 LYS A O 1
ATOM 1363 N N . TYR A 1 168 ? 16.734 -20.219 -25.828 1 96.81 168 TYR A N 1
ATOM 1364 C CA . TYR A 1 168 ? 16.516 -21.656 -25.828 1 96.81 168 TYR A CA 1
ATOM 1365 C C . TYR A 1 168 ? 15.477 -22.062 -24.781 1 96.81 168 TYR A C 1
ATOM 1367 O O . TYR A 1 168 ? 15.188 -23.25 -24.594 1 96.81 168 TYR A O 1
ATOM 1375 N N . SER A 1 169 ? 14.93 -21.094 -24.094 1 96.75 169 SER A N 1
ATOM 1376 C CA . SER A 1 169 ? 13.93 -21.297 -23.047 1 96.75 169 SER A CA 1
ATOM 1377 C C . SER A 1 169 ? 14.367 -22.391 -22.062 1 96.75 169 SER A C 1
ATOM 1379 O O . SER A 1 169 ? 13.609 -23.312 -21.781 1 96.75 169 SER A O 1
ATOM 1381 N N . GLY A 1 170 ? 15.57 -22.203 -21.562 1 97.06 170 GLY A N 1
ATOM 1382 C CA . GLY A 1 170 ? 16.109 -23.234 -20.688 1 97.06 170 GLY A CA 1
ATOM 1383 C C . GLY A 1 170 ? 17.422 -22.844 -20.047 1 97.06 170 GLY A C 1
ATOM 1384 O O . GLY A 1 170 ? 17.953 -21.75 -20.312 1 97.06 170 GLY A O 1
ATOM 1385 N N . VAL A 1 171 ? 17.922 -23.781 -19.172 1 98.19 171 VAL A N 1
ATOM 1386 C CA . VAL A 1 171 ? 19.156 -23.484 -18.453 1 98.19 171 VAL A CA 1
ATOM 1387 C C . VAL A 1 171 ? 20.344 -24.078 -19.203 1 98.19 171 VAL A C 1
ATOM 1389 O O . VAL A 1 171 ? 20.219 -25.094 -19.875 1 98.19 171 VAL A O 1
ATOM 1392 N N . LEU A 1 172 ? 21.438 -23.328 -19.109 1 97.88 172 LEU A N 1
ATOM 1393 C CA . LEU A 1 172 ? 22.688 -23.734 -19.719 1 97.88 172 LEU A CA 1
ATOM 1394 C C . LEU A 1 172 ? 23.766 -23.969 -18.672 1 97.88 172 LEU A C 1
ATOM 1396 O O . LEU A 1 172 ? 23.922 -23.172 -17.734 1 97.88 172 LEU A O 1
ATOM 1400 N N . CYS A 1 173 ? 24.531 -25.047 -18.781 1 97.44 173 CYS A N 1
ATOM 1401 C CA . CYS A 1 173 ? 25.641 -25.312 -17.875 1 97.44 173 CYS A CA 1
ATOM 1402 C C . CYS A 1 173 ? 26.891 -24.562 -18.328 1 97.44 173 CYS A C 1
ATOM 1404 O O . CYS A 1 173 ? 26.938 -24.031 -19.438 1 97.44 173 CYS A O 1
ATOM 1406 N N . PRO A 1 174 ? 27.922 -24.562 -17.484 1 96.75 174 PRO A N 1
ATOM 1407 C CA . PRO A 1 174 ? 29.141 -23.812 -17.812 1 96.75 174 PRO A CA 1
ATOM 1408 C C . PRO A 1 174 ? 29.766 -24.25 -19.141 1 96.75 174 PRO A C 1
ATOM 1410 O O . PRO A 1 174 ? 30.391 -23.438 -19.828 1 96.75 174 PRO A O 1
ATOM 1413 N N . GLN A 1 175 ? 29.609 -25.453 -19.562 1 97.44 175 GLN A N 1
ATOM 1414 C CA . GLN A 1 175 ? 30.172 -25.953 -20.812 1 97.44 175 GLN A CA 1
ATOM 1415 C C . GLN A 1 175 ? 29.391 -25.422 -22.016 1 97.44 175 GLN A C 1
ATOM 1417 O O . GLN A 1 175 ? 29.891 -25.484 -23.141 1 97.44 175 GLN A O 1
ATOM 1422 N N . HIS A 1 176 ? 28.219 -24.922 -21.844 1 98.12 176 HIS A N 1
ATOM 1423 C CA . HIS A 1 176 ? 27.375 -24.516 -22.969 1 98.12 176 HIS A CA 1
ATOM 1424 C C . HIS A 1 176 ? 26.938 -23.062 -22.828 1 98.12 176 HIS A C 1
ATOM 1426 O O . HIS A 1 176 ? 26 -22.625 -23.516 1 98.12 176 HIS A O 1
ATOM 1432 N N . TYR A 1 177 ? 27.547 -22.281 -21.938 1 96.38 177 TYR A N 1
ATOM 1433 C CA . TYR A 1 177 ? 27.266 -20.859 -21.781 1 96.38 177 TYR A CA 1
ATOM 1434 C C . TYR A 1 177 ? 27.422 -20.141 -23.125 1 96.38 177 TYR A C 1
ATOM 1436 O O . TYR A 1 177 ? 26.672 -19.188 -23.406 1 96.38 177 TYR A O 1
ATOM 1444 N N . GLN A 1 178 ? 28.312 -20.609 -23.875 1 96.19 178 GLN A N 1
ATOM 1445 C CA . GLN A 1 178 ? 28.688 -19.922 -25.109 1 96.19 178 GLN A CA 1
ATOM 1446 C C . GLN A 1 178 ? 27.578 -20.047 -26.156 1 96.19 178 GLN A C 1
ATOM 1448 O O . GLN A 1 178 ? 27.578 -19.312 -27.156 1 96.19 178 GLN A O 1
ATOM 1453 N N . GLN A 1 179 ? 26.688 -20.969 -26.016 1 97.06 179 GLN A N 1
ATOM 1454 C CA . GLN A 1 179 ? 25.594 -21.172 -26.969 1 97.06 179 GLN A CA 1
ATOM 1455 C C . GLN A 1 179 ? 24.672 -19.953 -27.016 1 97.06 179 GLN A C 1
ATOM 1457 O O . GLN A 1 179 ? 23.938 -19.766 -27.984 1 97.06 179 GLN A O 1
ATOM 1462 N N . ASP A 1 180 ? 24.609 -19.141 -25.984 1 97.25 180 ASP A N 1
ATOM 1463 C CA . ASP A 1 180 ? 23.844 -17.906 -25.938 1 97.25 180 ASP A CA 1
ATOM 1464 C C . ASP A 1 180 ? 24.625 -16.797 -25.25 1 97.25 180 ASP A C 1
ATOM 1466 O O . ASP A 1 180 ? 24.641 -16.719 -24.016 1 97.25 180 ASP A O 1
ATOM 1470 N N . GLU A 1 181 ? 25.031 -15.867 -25.969 1 93.81 181 GLU A N 1
ATOM 1471 C CA . GLU A 1 181 ? 25.844 -14.781 -25.438 1 93.81 181 GLU A CA 1
ATOM 1472 C C . GLU A 1 181 ? 24.984 -13.82 -24.609 1 93.81 181 GLU A C 1
ATOM 1474 O O . GLU A 1 181 ? 25.5 -13.078 -23.781 1 93.81 181 GLU A O 1
ATOM 1479 N N . ARG A 1 182 ? 23.734 -13.844 -24.781 1 93.56 182 ARG A N 1
ATOM 1480 C CA . ARG A 1 182 ? 22.812 -12.945 -24.078 1 93.56 182 ARG A CA 1
ATOM 1481 C C . ARG A 1 182 ? 22.156 -13.648 -22.891 1 93.56 182 ARG A C 1
ATOM 1483 O O . ARG A 1 182 ? 21.156 -13.164 -22.359 1 93.56 182 ARG A O 1
ATOM 1490 N N . ARG A 1 183 ? 22.734 -14.711 -22.5 1 93.31 183 ARG A N 1
ATOM 1491 C CA . ARG A 1 183 ? 22.172 -15.484 -21.391 1 93.31 183 ARG A CA 1
ATOM 1492 C C . ARG A 1 183 ? 22.125 -14.656 -20.109 1 93.31 183 ARG A C 1
ATOM 1494 O O . ARG A 1 183 ? 22.984 -13.789 -19.891 1 93.31 183 ARG A O 1
ATOM 1501 N N . ALA A 1 184 ? 21.125 -14.906 -19.328 1 93.5 184 ALA A N 1
ATOM 1502 C CA . ALA A 1 184 ? 21.031 -14.242 -18.031 1 93.5 184 ALA A CA 1
ATOM 1503 C C . ALA A 1 184 ? 21.922 -14.914 -17 1 93.5 184 ALA A C 1
ATOM 1505 O O . ALA A 1 184 ? 21.906 -16.141 -16.859 1 93.5 184 ALA A O 1
ATOM 1506 N N . TYR A 1 185 ? 22.734 -14.102 -16.422 1 87.81 185 TYR A N 1
ATOM 1507 C CA . TYR A 1 185 ? 23.531 -14.602 -15.297 1 87.81 185 TYR A CA 1
ATOM 1508 C C . TYR A 1 185 ? 22.75 -14.508 -13.992 1 87.81 185 TYR A C 1
ATOM 1510 O O . TYR A 1 185 ? 22.359 -13.422 -13.562 1 87.81 185 TYR A O 1
ATOM 1518 N N . LEU A 1 186 ? 22.516 -15.594 -13.422 1 92.88 186 LEU A N 1
ATOM 1519 C CA . LEU A 1 186 ? 21.719 -15.688 -12.203 1 92.88 186 LEU A CA 1
ATOM 1520 C C . LEU A 1 186 ? 22.547 -16.234 -11.055 1 92.88 186 LEU A C 1
ATOM 1522 O O . LEU A 1 186 ? 23.516 -16.969 -11.273 1 92.88 186 LEU A O 1
ATOM 1526 N N . ASP A 1 187 ? 22.234 -15.734 -9.812 1 95.38 187 ASP A N 1
ATOM 1527 C CA . ASP A 1 187 ? 22.656 -16.531 -8.664 1 95.38 187 ASP A CA 1
ATOM 1528 C C . ASP A 1 187 ? 22.297 -18 -8.859 1 95.38 187 ASP A C 1
ATOM 1530 O O . ASP A 1 187 ? 21.172 -18.344 -9.203 1 95.38 187 ASP A O 1
ATOM 1534 N N . PRO A 1 188 ? 23.328 -18.922 -8.773 1 93.69 188 PRO A N 1
ATOM 1535 C CA . PRO A 1 188 ? 23.062 -20.344 -9.039 1 93.69 188 PRO A CA 1
ATOM 1536 C C . PRO A 1 188 ? 21.938 -20.906 -8.188 1 93.69 188 PRO A C 1
ATOM 1538 O O . PRO A 1 188 ? 21.328 -21.906 -8.562 1 93.69 188 PRO A O 1
ATOM 1541 N N . ASN A 1 189 ? 21.656 -20.297 -7.098 1 96.31 189 ASN A N 1
ATOM 1542 C CA . ASN A 1 189 ? 20.594 -20.781 -6.223 1 96.31 189 ASN A CA 1
ATOM 1543 C C . ASN A 1 189 ? 19.219 -20.5 -6.809 1 96.31 189 ASN A C 1
ATOM 1545 O O . ASN A 1 189 ? 18.219 -21.109 -6.402 1 96.31 189 ASN A O 1
ATOM 1549 N N . VAL A 1 190 ? 19.125 -19.547 -7.738 1 98 190 VAL A N 1
ATOM 1550 C CA . VAL A 1 190 ? 17.844 -19.172 -8.297 1 98 190 VAL A CA 1
ATOM 1551 C C . VAL A 1 190 ? 17.297 -20.312 -9.148 1 98 190 VAL A C 1
ATOM 1553 O O . VAL A 1 190 ? 16.203 -20.844 -8.875 1 98 190 VAL A O 1
ATOM 1556 N N . PRO A 1 191 ? 18.047 -20.859 -10.195 1 97 191 PRO A N 1
ATOM 1557 C CA . PRO A 1 191 ? 17.516 -22.016 -10.938 1 97 191 PRO A CA 1
ATOM 1558 C C . PRO A 1 191 ? 17.297 -23.234 -10.055 1 97 191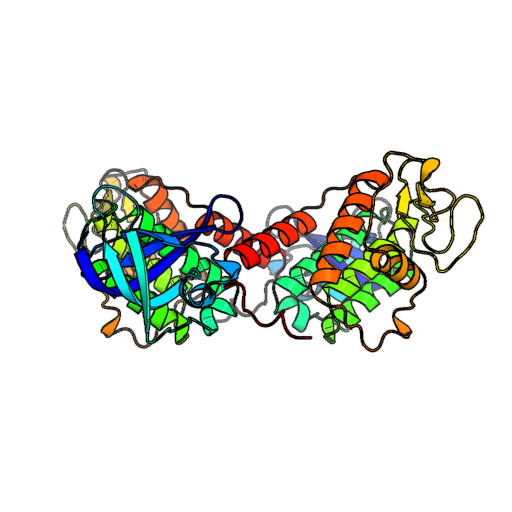 PRO A C 1
ATOM 1560 O O . PRO A 1 191 ? 16.359 -24.016 -10.281 1 97 191 PRO A O 1
ATOM 1563 N N . TYR A 1 192 ? 18.125 -23.375 -9.125 1 96.38 192 TYR A N 1
ATOM 1564 C CA . TYR A 1 192 ? 17.984 -24.484 -8.195 1 96.38 192 TYR A CA 1
ATOM 1565 C C . TYR A 1 192 ? 16.656 -24.422 -7.465 1 96.38 192 TYR A C 1
ATOM 1567 O O . TYR A 1 192 ? 15.906 -25.406 -7.43 1 96.38 192 TYR A O 1
ATOM 1575 N N . LEU A 1 193 ? 16.344 -23.297 -6.844 1 97 193 LEU A N 1
ATOM 1576 C CA . LEU A 1 193 ? 15.102 -23.125 -6.105 1 97 193 LEU A CA 1
ATOM 1577 C C . LEU A 1 193 ? 13.898 -23.25 -7.035 1 97 193 LEU A C 1
ATOM 1579 O O . LEU A 1 193 ? 12.883 -23.828 -6.668 1 97 193 LEU A O 1
ATOM 1583 N N . LEU A 1 194 ? 14.016 -22.703 -8.234 1 98.06 194 LEU A N 1
ATOM 1584 C CA . LEU A 1 194 ? 12.914 -22.797 -9.195 1 98.06 194 LEU A CA 1
ATOM 1585 C C . LEU A 1 194 ? 12.648 -24.266 -9.562 1 98.06 194 LEU A C 1
ATOM 1587 O O . LEU A 1 194 ? 11.492 -24.656 -9.742 1 98.06 194 LEU A O 1
ATOM 1591 N N . ASP A 1 195 ? 13.711 -25.031 -9.742 1 97.06 195 ASP A N 1
ATOM 1592 C CA . ASP A 1 195 ? 13.57 -26.469 -9.969 1 97.06 195 ASP A CA 1
ATOM 1593 C C . ASP A 1 195 ? 12.82 -27.125 -8.82 1 97.06 195 ASP A C 1
ATOM 1595 O O . ASP A 1 195 ? 11.922 -27.953 -9.047 1 97.06 195 ASP A O 1
ATOM 1599 N N . GLN A 1 196 ? 13.148 -26.75 -7.629 1 95.19 196 GLN A N 1
ATOM 1600 C CA . GLN A 1 196 ? 12.461 -27.281 -6.449 1 95.19 196 GLN A CA 1
ATOM 1601 C C . GLN A 1 196 ? 11 -26.844 -6.43 1 95.19 196 GLN A C 1
ATOM 1603 O O . GLN A 1 196 ? 10.109 -27.625 -6.098 1 95.19 196 GLN A O 1
ATOM 1608 N N . PHE A 1 197 ? 10.742 -25.547 -6.734 1 96.44 197 PHE A N 1
ATOM 1609 C CA . PHE A 1 197 ? 9.391 -25.016 -6.75 1 96.44 197 PHE A CA 1
ATOM 1610 C C . PHE A 1 197 ? 8.508 -25.781 -7.723 1 96.44 197 PHE A C 1
ATOM 1612 O O . PHE A 1 197 ? 7.32 -26 -7.465 1 96.44 197 PHE A O 1
ATOM 1619 N N . GLN A 1 198 ? 9.023 -26.203 -8.812 1 95.94 198 GLN A N 1
ATOM 1620 C CA . GLN A 1 198 ? 8.273 -26.938 -9.828 1 95.94 198 GLN A CA 1
ATOM 1621 C C . GLN A 1 198 ? 7.836 -28.297 -9.305 1 95.94 198 GLN A C 1
ATOM 1623 O O . GLN A 1 198 ? 6.777 -28.812 -9.688 1 95.94 198 GLN A O 1
ATOM 1628 N N . ALA A 1 199 ? 8.602 -28.859 -8.453 1 91.62 199 ALA A N 1
ATOM 1629 C CA . ALA A 1 199 ? 8.406 -30.25 -8.055 1 91.62 199 ALA A CA 1
ATOM 1630 C C . ALA A 1 199 ? 7.672 -30.328 -6.719 1 91.62 199 ALA A C 1
ATOM 1632 O O . ALA A 1 199 ? 7.113 -31.375 -6.379 1 91.62 199 ALA A O 1
ATOM 1633 N N . ILE A 1 200 ? 7.625 -29.297 -6.023 1 90.56 200 ILE A N 1
ATOM 1634 C CA . ILE A 1 200 ? 7.176 -29.328 -4.637 1 90.56 200 ILE A CA 1
ATOM 1635 C C . ILE A 1 200 ? 5.664 -29.531 -4.59 1 90.56 200 ILE A C 1
ATOM 1637 O O . ILE A 1 200 ? 4.93 -28.984 -5.418 1 90.56 200 ILE A O 1
ATOM 1641 N N . SER A 1 201 ? 5.238 -30.344 -3.648 1 89.56 201 SER A N 1
ATOM 1642 C CA . SER A 1 201 ? 3.818 -30.5 -3.344 1 89.56 201 SER A CA 1
ATOM 1643 C C . SER A 1 201 ? 3.438 -29.703 -2.098 1 89.56 201 SER A C 1
ATOM 1645 O O . SER A 1 201 ? 4.078 -29.828 -1.054 1 89.56 201 SER A O 1
ATOM 1647 N N . PHE A 1 202 ? 2.4 -28.906 -2.139 1 85.44 202 PHE A N 1
ATOM 1648 C CA . PHE A 1 202 ? 1.964 -28.078 -1.018 1 85.44 202 PHE A CA 1
ATOM 1649 C C . PHE A 1 202 ? 1.482 -28.953 0.138 1 85.44 202 PHE A C 1
ATOM 1651 O O . PHE A 1 202 ? 1.437 -28.5 1.284 1 85.44 202 PHE A O 1
ATOM 1658 N N . ASP A 1 203 ? 1.126 -30.203 -0.112 1 83.81 203 ASP A N 1
ATOM 1659 C CA . ASP A 1 203 ? 0.705 -31.109 0.949 1 83.81 203 ASP A CA 1
ATOM 1660 C C . ASP A 1 203 ? 1.88 -31.484 1.849 1 83.81 203 ASP A C 1
ATOM 1662 O O . ASP A 1 203 ? 1.688 -31.828 3.02 1 83.81 203 ASP A O 1
ATOM 1666 N N . GLU A 1 204 ? 3.035 -31.266 1.315 1 81.12 204 GLU A N 1
ATOM 1667 C CA . GLU A 1 204 ? 4.238 -31.656 2.043 1 81.12 204 GLU A CA 1
ATOM 1668 C C . GLU A 1 204 ? 4.949 -30.453 2.637 1 81.12 204 GLU A C 1
ATOM 1670 O O . GLU A 1 204 ? 5.91 -30.594 3.395 1 81.12 204 GLU A O 1
ATOM 1675 N N . LEU A 1 205 ? 4.449 -29.359 2.336 1 81.62 205 LEU A N 1
ATOM 1676 C CA . LEU A 1 205 ? 5.148 -28.141 2.723 1 81.62 205 LEU A CA 1
ATOM 1677 C C . LEU A 1 205 ? 4.812 -27.766 4.16 1 81.62 205 LEU A C 1
ATOM 1679 O O . LEU A 1 205 ? 3.646 -27.516 4.488 1 81.62 205 LEU A O 1
ATOM 1683 N N . GLU A 1 206 ? 5.715 -27.922 5.102 1 77.75 206 GLU A N 1
ATOM 1684 C CA . GLU A 1 206 ? 5.461 -27.578 6.5 1 77.75 206 GLU A CA 1
ATOM 1685 C C . GLU A 1 206 ? 6.031 -26.203 6.844 1 77.75 206 GLU A C 1
ATOM 1687 O O . GLU A 1 206 ? 5.391 -25.422 7.543 1 77.75 206 GLU A O 1
ATOM 1692 N N . THR A 1 207 ? 7.297 -25.984 6.43 1 83.69 207 THR A N 1
ATOM 1693 C CA . THR A 1 207 ? 7.938 -24.688 6.672 1 83.69 207 THR A CA 1
ATOM 1694 C C . THR A 1 207 ? 8.797 -24.281 5.48 1 83.69 207 THR A C 1
ATOM 1696 O O . THR A 1 207 ? 9.258 -25.141 4.719 1 83.69 207 THR A O 1
ATOM 1699 N N . ILE A 1 208 ? 8.758 -23.109 5.156 1 86.12 208 ILE A N 1
ATOM 1700 C CA . ILE A 1 208 ? 9.633 -22.578 4.113 1 86.12 208 ILE A CA 1
ATOM 1701 C C . ILE A 1 208 ? 10.266 -21.266 4.586 1 86.12 208 ILE A C 1
ATOM 1703 O O . ILE A 1 208 ? 9.594 -20.422 5.176 1 86.12 208 ILE A O 1
ATOM 1707 N N . SER A 1 209 ? 11.484 -21.25 4.566 1 88.44 209 SER A N 1
ATOM 1708 C CA . SER A 1 209 ? 12.211 -20.047 4.945 1 88.44 209 SER A CA 1
ATOM 1709 C C . SER A 1 209 ? 13.305 -19.719 3.936 1 88.44 209 SER A C 1
ATOM 1711 O O . SER A 1 209 ? 14.188 -20.547 3.682 1 88.44 209 SER A O 1
ATOM 1713 N N . ILE A 1 210 ? 13.227 -18.672 3.223 1 94.62 210 ILE A N 1
ATOM 1714 C CA . ILE A 1 210 ? 14.203 -18.156 2.279 1 94.62 210 ILE A CA 1
ATOM 1715 C C . ILE A 1 210 ? 14.656 -16.766 2.719 1 94.62 210 ILE A C 1
ATOM 1717 O O . ILE A 1 210 ? 13.836 -15.945 3.146 1 94.62 210 ILE A O 1
ATOM 1721 N N . LYS A 1 211 ? 15.945 -16.453 2.691 1 93.94 211 LYS A N 1
ATOM 1722 C CA . LYS A 1 211 ? 16.5 -15.156 3.092 1 93.94 211 LYS A CA 1
ATOM 1723 C C . LYS A 1 211 ? 15.938 -14.039 2.221 1 93.94 211 LYS A C 1
ATOM 1725 O O . LYS A 1 211 ? 15.695 -14.227 1.027 1 93.94 211 LYS A O 1
ATOM 1730 N N . PRO A 1 212 ? 15.805 -12.867 2.775 1 92.56 212 PRO A N 1
ATOM 1731 C CA . PRO A 1 212 ? 15.219 -11.734 2.043 1 92.56 212 PRO A CA 1
ATOM 1732 C C . PRO A 1 212 ? 15.953 -11.438 0.739 1 92.56 212 PRO A C 1
ATOM 1734 O O . PRO A 1 212 ? 15.32 -11.156 -0.281 1 92.56 212 PRO A O 1
ATOM 1737 N N . GLU A 1 213 ? 17.266 -11.492 0.729 1 93.75 213 GLU A N 1
ATOM 1738 C CA . GLU A 1 213 ? 18.031 -11.203 -0.475 1 93.75 213 GLU A CA 1
ATOM 1739 C C . GLU A 1 213 ? 17.703 -12.18 -1.596 1 93.75 213 GLU A C 1
ATOM 1741 O O . GLU A 1 213 ? 17.547 -11.781 -2.752 1 93.75 213 GLU A O 1
ATOM 1746 N N . MET A 1 214 ? 17.594 -13.398 -1.224 1 97 214 MET A N 1
ATOM 1747 C CA . MET A 1 214 ? 17.25 -14.422 -2.209 1 97 214 MET A CA 1
ATOM 1748 C C . MET A 1 214 ? 15.828 -14.25 -2.709 1 97 214 MET A C 1
ATOM 1750 O O . MET A 1 214 ? 15.547 -14.469 -3.891 1 97 214 MET A O 1
ATOM 1754 N N . LYS A 1 215 ? 14.898 -13.906 -1.851 1 96.94 215 LYS A N 1
ATOM 1755 C CA . LYS A 1 215 ? 13.523 -13.641 -2.264 1 96.94 215 LYS A CA 1
ATOM 1756 C C . LYS A 1 215 ? 13.469 -12.562 -3.342 1 96.94 215 LYS A C 1
ATOM 1758 O O . LYS A 1 215 ? 12.703 -12.664 -4.301 1 96.94 215 LYS A O 1
ATOM 1763 N N . ARG A 1 216 ? 14.297 -11.586 -3.168 1 95.5 216 ARG A N 1
ATOM 1764 C CA . ARG A 1 216 ? 14.352 -10.5 -4.145 1 95.5 216 ARG A CA 1
ATOM 1765 C C . ARG A 1 216 ? 14.852 -11.008 -5.496 1 95.5 216 ARG A C 1
ATOM 1767 O O . ARG A 1 216 ? 14.312 -10.625 -6.539 1 95.5 216 ARG A O 1
ATOM 1774 N N . LYS A 1 217 ? 15.867 -11.781 -5.457 1 97.31 217 LYS A N 1
ATOM 1775 C CA . LYS A 1 217 ? 16.406 -12.344 -6.691 1 97.31 217 LYS A CA 1
ATOM 1776 C C . LYS A 1 217 ? 15.367 -13.211 -7.395 1 97.31 217 LYS A C 1
ATOM 1778 O O . LYS A 1 217 ? 15.203 -13.133 -8.617 1 97.31 217 LYS A O 1
ATOM 1783 N N . LEU A 1 218 ? 14.672 -14.031 -6.617 1 98.38 218 LEU A N 1
ATOM 1784 C CA . LEU A 1 218 ? 13.617 -14.875 -7.164 1 98.38 218 LEU A CA 1
ATOM 1785 C C . LEU A 1 218 ? 12.508 -14.031 -7.781 1 98.38 218 LEU A C 1
ATOM 1787 O O . LEU A 1 218 ? 12.078 -14.289 -8.906 1 98.38 218 LEU A O 1
ATOM 1791 N N . ARG A 1 219 ? 12.055 -13.055 -7.023 1 97.75 219 ARG A N 1
ATOM 1792 C CA . ARG A 1 219 ? 11 -12.164 -7.496 1 97.75 219 ARG A CA 1
ATOM 1793 C C . ARG A 1 219 ? 11.391 -11.5 -8.812 1 97.75 219 ARG A C 1
ATOM 1795 O O . ARG A 1 219 ? 10.602 -11.484 -9.758 1 97.75 219 ARG A O 1
ATOM 1802 N N . PHE A 1 220 ? 12.531 -11.008 -8.875 1 97.06 220 PHE A N 1
ATOM 1803 C CA . PHE A 1 220 ? 13.023 -10.328 -10.07 1 97.06 220 PHE A CA 1
ATOM 1804 C C . PHE A 1 220 ? 13.008 -11.273 -11.273 1 97.06 220 PHE A C 1
ATOM 1806 O O . PHE A 1 220 ? 12.492 -10.922 -12.336 1 97.06 220 PHE A O 1
ATOM 1813 N N . PHE A 1 221 ? 13.547 -12.43 -11.141 1 98.25 221 PHE A N 1
ATOM 1814 C CA . PHE A 1 221 ? 13.664 -13.359 -12.258 1 98.25 221 PHE A CA 1
ATOM 1815 C C . PHE A 1 221 ? 12.289 -13.867 -12.688 1 98.25 221 PHE A C 1
ATOM 1817 O O . PHE A 1 221 ? 12.008 -13.977 -13.883 1 98.25 221 PHE A O 1
ATOM 1824 N N . IL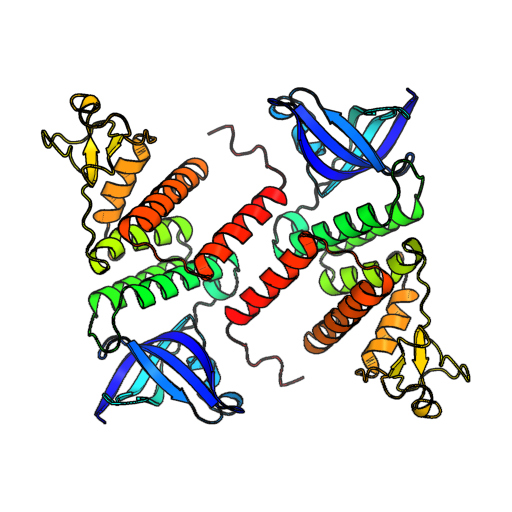E A 1 222 ? 11.414 -14.203 -11.766 1 98.38 222 ILE A N 1
ATOM 1825 C CA . ILE A 1 222 ? 10.07 -14.688 -12.086 1 98.38 222 ILE A CA 1
ATOM 1826 C C . ILE A 1 222 ? 9.289 -13.602 -12.82 1 98.38 222 ILE A C 1
ATOM 1828 O O . ILE A 1 222 ? 8.555 -13.898 -13.766 1 98.38 222 ILE A O 1
ATOM 1832 N N . ASP A 1 223 ? 9.445 -12.367 -12.391 1 97.75 223 ASP A N 1
ATOM 1833 C CA . ASP A 1 223 ? 8.828 -11.266 -13.117 1 97.75 223 ASP A CA 1
ATOM 1834 C C . ASP A 1 223 ? 9.281 -11.25 -14.578 1 97.75 223 ASP A C 1
ATOM 1836 O O . ASP A 1 223 ? 8.469 -11.055 -15.484 1 97.75 223 ASP A O 1
ATOM 1840 N N . GLN A 1 224 ? 10.539 -11.477 -14.797 1 97.44 224 GLN A N 1
ATOM 1841 C CA . GLN A 1 224 ? 11.07 -11.516 -16.156 1 97.44 224 GLN A CA 1
ATOM 1842 C C . GLN A 1 224 ? 10.477 -12.672 -16.953 1 97.44 224 GLN A C 1
ATOM 1844 O O . GLN A 1 224 ? 10.156 -12.516 -18.141 1 97.44 224 GLN A O 1
ATOM 1849 N N . LEU A 1 225 ? 10.391 -13.812 -16.344 1 97.94 225 LEU A N 1
ATOM 1850 C CA . LEU A 1 225 ? 9.789 -14.961 -17 1 97.94 225 LEU A CA 1
ATOM 1851 C C . LEU A 1 225 ? 8.359 -14.648 -17.453 1 97.94 225 LEU A C 1
ATOM 1853 O O . LEU A 1 225 ? 7.988 -14.922 -18.594 1 97.94 225 LEU A O 1
ATOM 1857 N N . TYR A 1 226 ? 7.566 -14.086 -16.578 1 98.25 226 TYR A N 1
ATOM 1858 C CA . TYR A 1 226 ? 6.176 -13.789 -16.891 1 98.25 226 TYR A CA 1
ATOM 1859 C C . TYR A 1 226 ? 6.074 -12.727 -17.984 1 98.25 226 TYR A C 1
ATOM 1861 O O . TYR A 1 226 ? 5.188 -12.781 -18.828 1 98.25 226 TYR A O 1
ATOM 1869 N N . GLU A 1 227 ? 6.945 -11.758 -17.922 1 97.56 227 GLU A N 1
ATOM 1870 C CA . GLU A 1 227 ? 6.973 -10.742 -18.969 1 97.56 227 GLU A CA 1
ATOM 1871 C C . GLU A 1 227 ? 7.301 -11.359 -20.328 1 97.56 227 GLU A C 1
ATOM 1873 O O . GLU A 1 227 ? 6.66 -11.039 -21.328 1 97.56 227 GLU A O 1
ATOM 1878 N N . GLU A 1 228 ? 8.234 -12.219 -20.328 1 97.06 228 GLU A N 1
ATOM 1879 C CA . GLU A 1 228 ? 8.742 -12.805 -21.562 1 97.06 228 GLU A CA 1
ATOM 1880 C C . GLU A 1 228 ? 7.75 -13.812 -22.141 1 97.06 228 GLU A C 1
ATOM 1882 O O . GLU A 1 228 ? 7.512 -13.836 -23.344 1 97.06 228 GLU A O 1
ATOM 1887 N N . TYR A 1 229 ? 7.18 -14.609 -21.312 1 97.75 229 TYR A N 1
ATOM 1888 C CA . TYR A 1 229 ? 6.496 -15.789 -21.828 1 97.75 229 TYR A CA 1
ATOM 1889 C C . TYR A 1 229 ? 4.984 -15.641 -21.719 1 97.75 229 TYR A C 1
ATOM 1891 O O . TYR A 1 229 ? 4.238 -16.234 -22.5 1 97.75 229 TYR A O 1
ATOM 1899 N N . VAL A 1 230 ? 4.473 -14.945 -20.719 1 97.25 230 VAL A N 1
ATOM 1900 C CA . VAL A 1 230 ? 3.035 -14.883 -20.469 1 97.25 230 VAL A CA 1
ATOM 1901 C C . VAL A 1 230 ? 2.486 -13.547 -20.984 1 97.25 230 VAL A C 1
ATOM 1903 O O . VAL A 1 230 ? 1.469 -13.516 -21.672 1 97.25 230 VAL A O 1
ATOM 1906 N N . GLY A 1 231 ? 3.148 -12.43 -20.641 1 96.94 231 GLY A N 1
ATOM 1907 C CA . GLY A 1 231 ? 2.805 -11.117 -21.172 1 96.94 231 GLY A CA 1
ATOM 1908 C C . GLY A 1 231 ? 1.566 -10.523 -20.516 1 96.94 231 GLY A C 1
ATOM 1909 O O . GLY A 1 231 ? 0.832 -9.766 -21.156 1 96.94 231 GLY A O 1
ATOM 1910 N N . ILE A 1 232 ? 1.163 -10.828 -19.344 1 94.88 232 ILE A N 1
ATOM 1911 C CA . ILE A 1 232 ? 0.009 -10.242 -18.672 1 94.88 232 ILE A CA 1
ATOM 1912 C C . ILE A 1 232 ? 0.475 -9.18 -17.672 1 94.88 232 ILE A C 1
ATOM 1914 O O . ILE A 1 232 ? 1.565 -9.289 -17.109 1 94.88 232 ILE A O 1
ATOM 1918 N N . HIS A 1 233 ? -0.259 -8.172 -17.516 1 94.75 233 HIS A N 1
ATOM 1919 C CA . HIS A 1 233 ? -0.006 -7.078 -16.578 1 94.75 233 HIS A CA 1
ATOM 1920 C C . HIS A 1 233 ? -1.193 -6.867 -15.648 1 94.75 233 HIS A C 1
ATOM 1922 O O . HIS A 1 233 ? -2.141 -6.156 -15.992 1 94.75 233 HIS A O 1
ATOM 1928 N N . LEU A 1 234 ? -1.134 -7.445 -14.5 1 94.06 234 LEU A N 1
ATOM 1929 C CA . LEU A 1 234 ? -2.221 -7.41 -13.531 1 94.06 234 LEU A CA 1
ATOM 1930 C C . LEU A 1 234 ? -2.072 -6.219 -12.586 1 94.06 234 LEU A C 1
ATOM 1932 O O . LEU A 1 234 ? -0.972 -5.938 -12.109 1 94.06 234 LEU A O 1
ATOM 1936 N N . LYS A 1 235 ? -3.178 -5.562 -12.25 1 89.5 235 LYS A N 1
ATOM 1937 C CA . LYS A 1 235 ? -3.186 -4.438 -11.32 1 89.5 235 LYS A CA 1
ATOM 1938 C C . LYS A 1 235 ? -2.701 -4.863 -9.938 1 89.5 235 LYS A C 1
ATOM 1940 O O . LYS A 1 235 ? -2.021 -4.098 -9.25 1 89.5 235 LYS A O 1
ATOM 1945 N N . SER A 1 236 ? -3.092 -5.996 -9.531 1 91.31 236 SER A N 1
ATOM 1946 C CA . SER A 1 236 ? -2.693 -6.512 -8.227 1 91.31 236 SER A CA 1
ATOM 1947 C C . SER A 1 236 ? -1.178 -6.656 -8.133 1 91.31 236 SER A C 1
ATOM 1949 O O . SER A 1 236 ? -0.593 -6.402 -7.074 1 91.31 236 SER A O 1
ATOM 1951 N N . LYS A 1 237 ? -0.521 -7.062 -9.211 1 94.56 237 LYS A N 1
ATOM 1952 C CA . LYS A 1 237 ? 0.936 -7.172 -9.227 1 94.56 237 LYS A CA 1
ATOM 1953 C C . LYS A 1 237 ? 1.588 -5.793 -9.125 1 94.56 237 LYS A C 1
ATOM 1955 O O . LYS A 1 237 ? 2.57 -5.621 -8.398 1 94.56 237 LYS A O 1
ATOM 1960 N N . LYS A 1 238 ? 1.087 -4.914 -9.875 1 91 238 LYS A N 1
ATOM 1961 C CA . LYS A 1 238 ? 1.582 -3.543 -9.805 1 91 238 LYS A CA 1
ATOM 1962 C C . LYS A 1 238 ? 1.461 -2.986 -8.391 1 91 238 LYS A C 1
ATOM 1964 O O . LYS A 1 238 ? 2.355 -2.285 -7.914 1 91 238 LYS A O 1
ATOM 1969 N N . PHE A 1 239 ? 0.385 -3.268 -7.781 1 89.88 239 PHE A N 1
ATOM 1970 C CA . PHE A 1 239 ? 0.172 -2.807 -6.414 1 89.88 239 PHE A CA 1
ATOM 1971 C C . PHE A 1 239 ? 1.235 -3.371 -5.48 1 89.88 239 PHE A C 1
ATOM 1973 O O . PHE A 1 239 ? 1.781 -2.648 -4.645 1 89.88 239 PHE A O 1
ATOM 1980 N N . ILE A 1 240 ? 1.493 -4.656 -5.574 1 92.69 240 ILE A N 1
ATOM 1981 C CA . ILE A 1 240 ? 2.521 -5.293 -4.762 1 92.69 240 ILE A CA 1
ATOM 1982 C C . ILE A 1 240 ? 3.861 -4.594 -4.984 1 92.69 240 ILE A C 1
ATOM 1984 O O . ILE A 1 240 ? 4.598 -4.34 -4.027 1 92.69 240 ILE A O 1
ATOM 1988 N N . ASP A 1 241 ? 4.164 -4.289 -6.215 1 91.75 241 ASP A N 1
ATOM 1989 C CA . ASP A 1 241 ? 5.414 -3.615 -6.543 1 91.75 241 ASP A CA 1
ATOM 1990 C C . ASP A 1 241 ? 5.473 -2.227 -5.91 1 91.75 241 ASP A C 1
ATOM 1992 O O . ASP A 1 241 ? 6.508 -1.822 -5.379 1 91.75 241 ASP A O 1
ATOM 1996 N N . ASP A 1 242 ? 4.363 -1.565 -5.953 1 85.94 242 ASP A N 1
ATOM 1997 C CA . ASP A 1 242 ? 4.273 -0.243 -5.344 1 85.94 242 ASP A CA 1
ATOM 1998 C C . ASP A 1 242 ? 4.426 -0.326 -3.826 1 85.94 242 ASP A C 1
ATOM 2000 O O . ASP A 1 242 ? 5.121 0.493 -3.223 1 85.94 242 ASP A O 1
ATOM 2004 N N . LEU A 1 243 ? 3.771 -1.262 -3.215 1 87.19 243 LEU A N 1
ATOM 2005 C CA . LEU A 1 243 ? 3.854 -1.461 -1.772 1 87.19 243 LEU A CA 1
ATOM 2006 C C . LEU A 1 243 ? 5.293 -1.722 -1.342 1 87.19 243 LEU A C 1
ATOM 2008 O O . LEU A 1 243 ? 5.758 -1.159 -0.348 1 87.19 243 LEU A O 1
ATOM 2012 N N . SER A 1 244 ? 5.957 -2.535 -2.096 1 84.5 244 SER A N 1
ATOM 2013 C CA . SER A 1 244 ? 7.34 -2.893 -1.79 1 84.5 244 SER A CA 1
ATOM 2014 C C . SER A 1 244 ? 8.266 -1.687 -1.919 1 84.5 244 SER A C 1
ATOM 2016 O O . SER A 1 244 ? 9.164 -1.501 -1.103 1 84.5 244 SER A O 1
ATOM 2018 N N . SER A 1 245 ? 8.055 -0.947 -2.957 1 80.62 245 SER A N 1
ATOM 2019 C CA . SER A 1 245 ? 8.875 0.236 -3.189 1 80.62 245 SER A CA 1
ATOM 2020 C C . SER A 1 245 ? 8.688 1.265 -2.078 1 80.62 245 SER A C 1
ATOM 2022 O O . SER A 1 245 ? 9.656 1.889 -1.637 1 80.62 245 SER A O 1
ATOM 2024 N N . TRP A 1 246 ? 7.445 1.41 -1.699 1 76.06 246 TRP A N 1
ATOM 2025 C CA . TRP A 1 246 ? 7.168 2.387 -0.65 1 76.06 246 TRP A CA 1
ATOM 2026 C C . TRP A 1 246 ? 7.672 1.891 0.702 1 76.06 246 TRP A C 1
ATOM 2028 O O . TRP A 1 246 ? 8.211 2.668 1.493 1 76.06 246 TRP A O 1
ATOM 2038 N N . GLY A 1 247 ? 7.504 0.637 0.878 1 67.19 247 GLY A N 1
ATOM 2039 C CA . GLY A 1 247 ? 8.07 0.077 2.094 1 67.19 247 GLY A CA 1
ATOM 2040 C C . GLY A 1 247 ? 9.57 0.284 2.203 1 67.19 247 GLY A C 1
ATOM 2041 O O . GLY A 1 247 ? 10.086 0.585 3.283 1 67.19 247 GLY A O 1
ATOM 2042 N N . GLN A 1 248 ? 10.258 0.15 1.074 1 64.25 248 GLN A N 1
ATOM 2043 C CA . GLN A 1 248 ? 11.703 0.315 1.046 1 64.25 248 GLN A CA 1
ATOM 2044 C C . GLN A 1 248 ? 12.094 1.783 1.197 1 64.25 248 GLN A C 1
ATOM 2046 O O . GLN A 1 248 ? 13.117 2.1 1.813 1 64.25 248 GLN A O 1
ATOM 2051 N N . ILE A 1 249 ? 11.281 2.537 0.54 1 60.94 249 ILE A N 1
ATOM 2052 C CA . ILE A 1 249 ? 11.57 3.965 0.591 1 60.94 249 ILE A CA 1
ATOM 2053 C C . ILE A 1 249 ? 11.312 4.492 2.002 1 60.94 249 ILE A C 1
ATOM 2055 O O . ILE A 1 249 ? 12.094 5.297 2.518 1 60.94 249 ILE A O 1
ATOM 2059 N N . MET A 1 250 ? 10.297 3.881 2.541 1 61.31 250 MET A N 1
ATOM 2060 C CA . MET A 1 250 ? 9.875 4.43 3.824 1 61.31 250 MET A CA 1
ATOM 2061 C C . MET A 1 250 ? 10.594 3.74 4.977 1 61.31 250 MET A C 1
ATOM 2063 O O . MET A 1 250 ? 10.695 4.297 6.07 1 61.31 250 MET A O 1
ATOM 2067 N N . LYS A 1 251 ? 10.906 2.355 4.832 1 56.84 251 LYS A N 1
ATOM 2068 C CA . LYS A 1 251 ? 11.531 1.625 5.93 1 56.84 251 LYS A CA 1
ATOM 2069 C C . LYS A 1 251 ? 12.953 2.131 6.188 1 56.84 251 LYS A C 1
ATOM 2071 O O . LYS A 1 251 ? 13.719 2.336 5.246 1 56.84 251 LYS A O 1
ATOM 2076 N N . PRO A 1 252 ? 13.266 2.459 7.473 1 48.81 252 PRO A N 1
ATOM 2077 C CA . PRO A 1 252 ? 14.672 2.611 7.848 1 48.81 252 PRO A CA 1
ATOM 2078 C C . PRO A 1 252 ? 15.5 1.353 7.582 1 48.81 252 PRO A C 1
ATOM 2080 O O . PRO A 1 252 ? 15.008 0.238 7.773 1 48.81 252 PRO A O 1
ATOM 2083 N N . ARG A 1 253 ? 16.375 1.27 6.484 1 43.28 253 ARG A N 1
ATOM 2084 C CA . ARG A 1 253 ? 17.188 0.072 6.336 1 43.28 253 ARG A CA 1
ATOM 2085 C C . ARG A 1 253 ? 17.703 -0.409 7.691 1 43.28 253 ARG A C 1
ATOM 2087 O O . ARG A 1 253 ? 18.469 0.291 8.352 1 43.28 253 ARG A O 1
ATOM 2094 N N . THR A 1 254 ? 17.062 -1.217 8.43 1 38.44 254 THR A N 1
ATOM 2095 C CA . THR A 1 254 ? 17.625 -1.812 9.633 1 38.44 254 THR A CA 1
ATOM 2096 C C . THR A 1 254 ? 18.844 -2.67 9.289 1 38.44 254 THR A C 1
ATOM 2098 O O . THR A 1 254 ? 18.875 -3.311 8.234 1 38.44 254 THR A O 1
ATOM 2101 N N . GLU A 1 255 ? 20.016 -2.496 9.883 1 35.53 255 GLU A N 1
ATOM 2102 C CA . GLU A 1 255 ? 21.297 -3.191 9.984 1 35.53 255 GLU A CA 1
ATOM 2103 C C . GLU A 1 255 ? 21.094 -4.699 10.086 1 35.53 255 GLU A C 1
ATOM 2105 O O . GLU A 1 255 ? 22.062 -5.461 10.07 1 35.53 255 GLU A O 1
ATOM 2110 N N . ASN A 1 256 ? 19.969 -5.266 10.445 1 33.03 256 ASN A N 1
ATOM 2111 C CA . ASN A 1 256 ? 20.219 -6.629 10.906 1 33.03 256 ASN A CA 1
ATOM 2112 C C . ASN A 1 256 ? 20.453 -7.582 9.734 1 33.03 256 ASN A C 1
ATOM 2114 O O . ASN A 1 256 ? 20.453 -8.797 9.906 1 33.03 256 ASN A O 1
ATOM 2118 N N . GLU A 1 257 ? 20.391 -7.18 8.531 1 32.16 257 GLU A N 1
ATOM 2119 C CA . GLU A 1 257 ? 20.719 -8.266 7.617 1 32.16 257 GLU A CA 1
ATOM 2120 C C . GLU A 1 257 ? 22.234 -8.508 7.57 1 32.16 257 GLU A C 1
ATOM 2122 O O . GLU A 1 257 ? 22.734 -9.172 6.656 1 32.16 257 GLU A O 1
ATOM 2127 N N . GLU A 1 258 ? 23.141 -7.797 8.141 1 29.06 258 GLU A N 1
ATOM 2128 C CA . GLU A 1 258 ? 24.531 -8.266 8.047 1 29.06 258 GLU A CA 1
ATOM 2129 C C . GLU A 1 258 ? 24.656 -9.703 8.547 1 29.06 258 GLU A C 1
ATOM 2131 O O . GLU A 1 258 ? 25.484 -10.469 8.031 1 29.06 258 GLU A O 1
ATOM 2136 N N . THR A 1 259 ? 24.734 -10.023 9.945 1 26.72 259 THR A N 1
ATOM 2137 C CA . THR A 1 259 ? 25.672 -11.016 10.477 1 26.72 259 THR A CA 1
ATOM 2138 C C . THR A 1 259 ? 25.188 -12.43 10.156 1 26.72 259 THR A C 1
ATOM 2140 O O . THR A 1 259 ? 25.828 -13.406 10.578 1 26.72 259 THR A O 1
ATOM 2143 N N . GLU A 1 260 ? 24.016 -12.938 9.711 1 21.45 260 GLU A N 1
ATOM 2144 C CA . GLU A 1 260 ? 24.234 -14.344 9.406 1 21.45 260 GLU A CA 1
ATOM 2145 C C . GLU A 1 260 ? 24.719 -14.531 7.98 1 21.45 260 GLU A C 1
ATOM 2147 O O . GLU A 1 260 ? 24.281 -13.836 7.066 1 21.45 260 GLU A O 1
ATOM 2152 N N . MET B 1 1 ? 31.25 28.453 8.523 1 79.94 1 MET B N 1
ATOM 2153 C CA . MET B 1 1 ? 30.531 27.297 9.031 1 79.94 1 MET B CA 1
ATOM 2154 C C . MET B 1 1 ? 30.438 27.344 10.555 1 79.94 1 MET B C 1
ATOM 2156 O O . MET B 1 1 ? 31.375 27.766 11.234 1 79.94 1 MET B O 1
ATOM 2160 N N . GLU B 1 2 ? 29.25 27.203 11.117 1 90.75 2 GLU B N 1
ATOM 2161 C CA . GLU B 1 2 ? 29 27.266 12.555 1 90.75 2 GLU B CA 1
ATOM 2162 C C . GLU B 1 2 ? 28.594 25.906 13.109 1 90.75 2 GLU B C 1
ATOM 2164 O O . GLU B 1 2 ? 27.797 25.203 12.5 1 90.75 2 GLU B O 1
ATOM 2169 N N . ARG B 1 3 ? 29.328 25.531 14.164 1 95.81 3 ARG B N 1
ATOM 2170 C CA . ARG B 1 3 ? 29.016 24.281 14.859 1 95.81 3 ARG B CA 1
ATOM 2171 C C . ARG B 1 3 ? 27.906 24.5 15.891 1 95.81 3 ARG B C 1
ATOM 2173 O O . ARG B 1 3 ? 28.016 25.391 16.734 1 95.81 3 ARG B O 1
ATOM 2180 N N . ILE B 1 4 ? 26.875 23.688 15.844 1 97 4 ILE B N 1
ATOM 2181 C CA . ILE B 1 4 ? 25.781 23.844 16.812 1 97 4 ILE B CA 1
ATOM 2182 C C . ILE B 1 4 ? 25.266 22.453 17.203 1 97 4 ILE B C 1
ATOM 2184 O O . ILE B 1 4 ? 25.484 21.469 16.5 1 97 4 ILE B O 1
ATOM 2188 N N . GLU B 1 5 ? 24.688 22.391 18.406 1 97.88 5 GLU B N 1
ATOM 2189 C CA . GLU B 1 5 ? 23.859 21.266 18.828 1 97.88 5 GLU B CA 1
ATOM 2190 C C . GLU B 1 5 ? 22.375 21.562 18.641 1 97.88 5 GLU B C 1
ATOM 2192 O O . GLU B 1 5 ? 21.906 22.641 19.016 1 97.88 5 GLU B O 1
ATOM 2197 N N . THR B 1 6 ? 21.719 20.688 18.062 1 97.88 6 THR B N 1
ATOM 2198 C CA . THR B 1 6 ? 20.312 20.922 17.766 1 97.88 6 THR B CA 1
ATOM 2199 C C . THR B 1 6 ? 19.547 19.594 17.703 1 97.88 6 THR B C 1
ATOM 2201 O O . THR B 1 6 ? 20.094 18.578 17.266 1 97.88 6 THR B O 1
ATOM 2204 N N . ARG B 1 7 ? 18.312 19.625 18.172 1 97.88 7 ARG B N 1
ATOM 2205 C CA . ARG B 1 7 ? 17.422 18.516 17.844 1 97.88 7 ARG B CA 1
ATOM 2206 C C . ARG B 1 7 ? 17.078 18.516 16.359 1 97.88 7 ARG B C 1
ATOM 2208 O O . ARG B 1 7 ? 17 19.578 15.734 1 97.88 7 ARG B O 1
ATOM 2215 N N . GLY B 1 8 ? 16.922 17.328 15.758 1 98.12 8 GLY B N 1
ATOM 2216 C CA . GLY B 1 8 ? 16.641 17.219 14.336 1 98.12 8 GLY B CA 1
ATOM 2217 C C . GLY B 1 8 ? 15.758 16.047 13.984 1 98.12 8 GLY B C 1
ATOM 2218 O O . GLY B 1 8 ? 15.797 15.008 14.648 1 98.12 8 GLY B O 1
ATOM 2219 N N . LEU B 1 9 ? 14.938 16.25 13.039 1 98.06 9 LEU B N 1
ATOM 2220 C CA . LEU B 1 9 ? 14.117 15.219 12.43 1 98.06 9 LEU B CA 1
ATOM 2221 C C . LEU B 1 9 ? 14.516 14.984 10.977 1 98.06 9 LEU B C 1
ATOM 2223 O O . LEU B 1 9 ? 14.469 15.914 10.164 1 98.06 9 LEU B O 1
ATOM 2227 N N . VAL B 1 10 ? 14.93 13.773 10.641 1 96.31 10 VAL B N 1
ATOM 2228 C CA . VAL B 1 10 ? 15.344 13.453 9.281 1 96.31 10 VAL B CA 1
ATOM 2229 C C . VAL B 1 10 ? 14.117 13.352 8.375 1 96.31 10 VAL B C 1
ATOM 2231 O O . VAL B 1 10 ? 13.227 12.531 8.609 1 96.31 10 VAL B O 1
ATOM 2234 N N . LEU B 1 11 ? 14.086 14.172 7.344 1 95.12 11 LEU B N 1
ATOM 2235 C CA . LEU B 1 11 ? 12.953 14.195 6.422 1 95.12 11 LEU B CA 1
ATOM 2236 C C . LEU B 1 11 ? 13.117 13.141 5.332 1 95.12 11 LEU B C 1
ATOM 2238 O O . LEU B 1 11 ? 12.18 12.391 5.051 1 95.12 11 LEU B O 1
ATOM 2242 N N . TYR B 1 12 ? 14.227 13.133 4.691 1 92.25 12 TYR B N 1
ATOM 2243 C CA . TYR B 1 12 ? 14.539 12.117 3.691 1 92.25 12 TYR B CA 1
ATOM 2244 C C . TYR B 1 12 ? 16.047 11.992 3.486 1 92.25 12 TYR B C 1
ATOM 2246 O O . TYR B 1 12 ? 16.812 12.812 3.984 1 92.25 12 TYR B O 1
ATOM 2254 N N . ASN B 1 13 ? 16.453 10.898 2.883 1 92.25 13 ASN B N 1
ATOM 2255 C CA . ASN B 1 13 ? 17.828 10.75 2.404 1 92.25 13 ASN B CA 1
ATOM 2256 C C . ASN B 1 13 ? 17.875 10.234 0.971 1 92.25 13 ASN B C 1
ATOM 2258 O O . ASN B 1 13 ? 16.891 9.664 0.484 1 92.25 13 ASN B O 1
ATOM 2262 N N . ARG B 1 14 ? 18.906 10.523 0.273 1 91.06 14 ARG B N 1
ATOM 2263 C CA . ARG B 1 14 ? 19.078 10.031 -1.089 1 91.06 14 ARG B CA 1
ATOM 2264 C C . ARG B 1 14 ? 20.547 9.719 -1.377 1 91.06 14 ARG B C 1
ATOM 2266 O O . ARG B 1 14 ? 21.438 10.328 -0.794 1 91.06 14 ARG B O 1
ATOM 2273 N N . ASN B 1 15 ? 20.672 8.781 -2.23 1 90.62 15 ASN B N 1
ATOM 2274 C CA . ASN B 1 15 ? 22.031 8.445 -2.654 1 90.62 15 ASN B CA 1
ATOM 2275 C C . ASN B 1 15 ? 22.672 9.594 -3.414 1 90.62 15 ASN B C 1
ATOM 2277 O O . ASN B 1 15 ? 22 10.336 -4.133 1 90.62 15 ASN B O 1
ATOM 2281 N N . PHE B 1 16 ? 23.875 9.711 -3.117 1 92 16 PHE B N 1
ATOM 2282 C CA . PHE B 1 16 ? 24.688 10.727 -3.76 1 92 16 PHE B CA 1
ATOM 2283 C C . PHE B 1 16 ? 26.047 10.156 -4.156 1 92 16 PHE B C 1
ATOM 2285 O O . PHE B 1 16 ? 26.828 9.75 -3.299 1 92 16 PHE B O 1
ATOM 2292 N N . ARG B 1 17 ? 26.266 10.039 -5.527 1 87.75 17 ARG B N 1
ATOM 2293 C CA . ARG B 1 17 ? 27.469 9.422 -6.066 1 87.75 17 ARG B CA 1
ATOM 2294 C C . ARG B 1 17 ? 27.547 7.949 -5.688 1 87.75 17 ARG B C 1
ATOM 2296 O O . ARG B 1 17 ? 26.547 7.23 -5.754 1 87.75 17 ARG B O 1
ATOM 2303 N N . GLU B 1 18 ? 28.594 7.297 -5.445 1 86.94 18 GLU B N 1
ATOM 2304 C CA . GLU B 1 18 ? 28.75 5.863 -5.203 1 86.94 18 GLU B CA 1
ATOM 2305 C C . GLU B 1 18 ? 28.109 5.453 -3.883 1 86.94 18 GLU B C 1
ATOM 2307 O O . GLU B 1 18 ? 27.031 4.848 -3.871 1 86.94 18 GLU B O 1
ATOM 2312 N N . ASP B 1 19 ? 28.703 5.762 -2.734 1 91.44 19 ASP B N 1
ATOM 2313 C CA . ASP B 1 19 ? 28.234 5.297 -1.434 1 91.44 19 ASP B CA 1
ATOM 2314 C C . ASP B 1 19 ? 27.969 6.469 -0.491 1 91.44 19 ASP B C 1
ATOM 2316 O O . ASP B 1 19 ? 27.859 6.281 0.722 1 91.44 19 ASP B O 1
ATOM 2320 N N . ASP B 1 20 ? 27.891 7.746 -1.067 1 95.38 20 ASP B N 1
ATOM 2321 C CA . ASP B 1 20 ? 27.562 8.922 -0.269 1 95.38 20 ASP B CA 1
ATOM 2322 C C . ASP B 1 20 ? 26.062 9.156 -0.228 1 95.38 20 ASP B C 1
ATOM 2324 O O . ASP B 1 20 ? 25.312 8.586 -1.035 1 95.38 20 ASP B O 1
ATOM 2328 N N . LYS B 1 21 ? 25.656 10 0.782 1 96.12 21 LYS B N 1
ATOM 2329 C CA . LYS B 1 21 ? 24.234 10.336 0.863 1 96.12 21 LYS B CA 1
ATOM 2330 C C . LYS B 1 21 ? 24.047 11.828 1.128 1 96.12 21 LYS B C 1
ATOM 2332 O O . LYS B 1 21 ? 24.891 12.469 1.758 1 96.12 21 LYS B O 1
ATOM 2337 N N . LEU B 1 22 ? 23.047 12.375 0.6 1 96.81 22 LEU B N 1
ATOM 2338 C CA . LEU B 1 22 ? 22.484 13.672 0.99 1 96.81 22 LEU B CA 1
ATOM 2339 C C . LEU B 1 22 ? 21.281 13.484 1.901 1 96.81 22 LEU B C 1
ATOM 2341 O O . LEU B 1 22 ? 20.359 12.734 1.575 1 96.81 22 LEU B O 1
ATOM 2345 N N . VAL B 1 23 ? 21.312 14.094 3.031 1 96.81 23 VAL B N 1
ATOM 2346 C CA . VAL B 1 23 ? 20.281 13.906 4.059 1 96.81 23 VAL B CA 1
ATOM 2347 C C . VAL B 1 23 ? 19.641 15.25 4.398 1 96.81 23 VAL B C 1
ATOM 2349 O O . VAL B 1 23 ? 20.328 16.203 4.762 1 96.81 23 VAL B O 1
ATOM 2352 N N . LYS B 1 24 ? 18.344 15.352 4.219 1 97 24 LYS B N 1
ATOM 2353 C CA . LYS B 1 24 ? 17.609 16.547 4.609 1 97 24 LYS B CA 1
ATOM 2354 C C . LYS B 1 24 ? 17.094 16.438 6.035 1 97 24 LYS B C 1
ATOM 2356 O O . LYS B 1 24 ? 16.359 15.5 6.359 1 97 24 LYS B O 1
ATOM 2361 N N . ILE B 1 25 ? 17.5 17.375 6.867 1 97.88 25 ILE B N 1
ATOM 2362 C CA . ILE B 1 25 ? 17.078 17.359 8.266 1 97.88 25 ILE B CA 1
ATOM 2363 C C . ILE B 1 25 ? 16.375 18.672 8.602 1 97.88 25 ILE B C 1
ATOM 2365 O O . ILE B 1 25 ? 16.875 19.75 8.289 1 97.88 25 ILE B O 1
ATOM 2369 N N . PHE B 1 26 ? 15.164 18.594 9.141 1 98.56 26 PHE B N 1
ATOM 2370 C CA . PHE B 1 26 ? 14.539 19.75 9.789 1 98.56 26 PHE B CA 1
ATOM 2371 C C . PHE B 1 26 ? 15.07 19.922 11.203 1 98.56 26 PHE B C 1
ATOM 2373 O O . PHE B 1 26 ? 14.773 19.125 12.094 1 98.56 26 PHE B O 1
ATOM 2380 N N . THR B 1 27 ? 15.867 20.953 11.406 1 98.06 27 THR B N 1
ATOM 2381 C CA . THR B 1 27 ? 16.5 21.203 12.703 1 98.06 27 THR B CA 1
ATOM 2382 C C . THR B 1 27 ? 15.688 22.219 13.508 1 98.06 27 THR B C 1
ATOM 2384 O O . THR B 1 27 ? 15.07 23.109 12.938 1 98.06 27 THR B O 1
ATOM 2387 N N . GLU B 1 28 ? 15.719 22.016 14.758 1 98 28 GLU B N 1
ATOM 2388 C CA . GLU B 1 28 ? 15.016 22.922 15.664 1 98 28 GLU B CA 1
ATOM 2389 C C . GLU B 1 28 ? 15.625 24.328 15.625 1 98 28 GLU B C 1
ATOM 2391 O O . GLU B 1 28 ? 14.898 25.328 15.648 1 98 28 GLU B O 1
ATOM 2396 N N . LYS B 1 29 ? 16.906 24.422 15.383 1 97.38 29 LYS B N 1
ATOM 2397 C CA . LYS B 1 29 ? 17.578 25.688 15.609 1 97.38 29 LYS B CA 1
ATOM 2398 C C . LYS B 1 29 ? 18.031 26.312 14.289 1 97.38 29 LYS B C 1
ATOM 2400 O O . LYS B 1 29 ? 18.375 27.5 14.242 1 97.38 29 LYS B O 1
ATOM 2405 N N . ALA B 1 30 ? 18.062 25.578 13.227 1 96.38 30 ALA B N 1
ATOM 2406 C CA . ALA B 1 30 ? 18.656 26.141 12.008 1 96.38 30 ALA B CA 1
ATOM 2407 C C . ALA B 1 30 ? 17.734 25.922 10.805 1 96.38 30 ALA B C 1
ATOM 2409 O O . ALA B 1 30 ? 18.172 26.094 9.664 1 96.38 30 ALA B O 1
ATOM 2410 N N . GLY B 1 31 ? 16.484 25.531 11.07 1 96.5 31 GLY B N 1
ATOM 2411 C CA . GLY B 1 31 ? 15.602 25.25 9.945 1 96.5 31 GLY B CA 1
ATOM 2412 C C . GLY B 1 31 ? 15.938 23.953 9.227 1 96.5 31 GLY B C 1
ATOM 2413 O O . GLY B 1 31 ? 16.641 23.094 9.773 1 96.5 31 GLY B O 1
ATOM 2414 N N . LYS B 1 32 ? 15.43 23.766 8.047 1 96.88 32 LYS B N 1
ATOM 2415 C CA . LYS B 1 32 ? 15.727 22.578 7.254 1 96.88 32 LYS B CA 1
ATOM 2416 C C . LYS B 1 32 ? 17.016 22.75 6.449 1 96.88 32 LYS B C 1
ATOM 2418 O O . LYS B 1 32 ? 17.203 23.781 5.805 1 96.88 32 LYS B O 1
ATOM 2423 N N . ARG B 1 33 ? 17.906 21.844 6.598 1 97.06 33 ARG B N 1
ATOM 2424 C CA . ARG B 1 33 ? 19.219 21.891 5.977 1 97.06 33 ARG B CA 1
ATOM 2425 C C . ARG B 1 33 ? 19.547 20.594 5.258 1 97.06 33 ARG B C 1
ATOM 2427 O O . ARG B 1 33 ? 19.062 19.516 5.645 1 97.06 33 ARG B O 1
ATOM 2434 N N . MET B 1 34 ? 20.344 20.719 4.199 1 97.44 34 MET B N 1
ATOM 2435 C CA . MET B 1 34 ? 20.859 19.547 3.506 1 97.44 34 MET B CA 1
ATOM 2436 C C . MET B 1 34 ? 22.234 19.172 4.035 1 97.44 34 MET B C 1
ATOM 2438 O O . MET B 1 34 ? 23.125 20.016 4.109 1 97.44 34 MET B O 1
ATOM 2442 N N . PHE B 1 35 ? 22.406 17.922 4.41 1 97.81 35 PHE B N 1
ATOM 2443 C CA . PHE B 1 35 ? 23.656 17.438 4.969 1 97.81 35 PHE B CA 1
ATOM 2444 C C . PHE B 1 35 ? 24.297 16.406 4.039 1 97.81 35 PHE B C 1
ATOM 2446 O O . PHE B 1 35 ? 23.609 15.57 3.455 1 97.81 35 PHE B O 1
ATOM 2453 N N . PHE B 1 36 ? 25.562 16.516 3.986 1 97.25 36 PHE B N 1
ATOM 2454 C CA . PHE B 1 36 ? 26.359 15.547 3.238 1 97.25 36 PHE B CA 1
ATOM 2455 C C . PHE B 1 36 ? 26.969 14.5 4.172 1 97.25 36 PHE B C 1
ATOM 2457 O O . PHE B 1 36 ? 27.547 14.844 5.195 1 97.25 36 PHE B O 1
ATOM 2464 N N . VAL B 1 37 ? 26.797 13.227 3.832 1 96.38 37 VAL B N 1
ATOM 2465 C CA . VAL B 1 37 ? 27.375 12.125 4.59 1 96.38 37 VAL B CA 1
ATOM 2466 C C . VAL B 1 37 ? 28.25 11.266 3.668 1 96.38 37 VAL B C 1
ATOM 2468 O O . VAL B 1 37 ? 27.734 10.609 2.758 1 96.38 37 VAL B O 1
ATOM 2471 N N . LYS B 1 38 ? 29.484 11.219 4.004 1 94.06 38 LYS B N 1
ATOM 2472 C CA . LYS B 1 38 ? 30.438 10.469 3.205 1 94.06 38 LYS B CA 1
ATOM 2473 C C . LYS B 1 38 ? 30.438 8.992 3.586 1 94.06 38 LYS B C 1
ATOM 2475 O O . LYS B 1 38 ? 30.406 8.648 4.77 1 94.06 38 LYS B O 1
ATOM 2480 N N . HIS B 1 39 ? 30.484 8.062 2.553 1 93.25 39 HIS B N 1
ATOM 2481 C CA . HIS B 1 39 ? 30.484 6.617 2.748 1 93.25 39 HIS B CA 1
ATOM 2482 C C . HIS B 1 39 ? 29.406 6.199 3.746 1 93.25 39 HIS B C 1
ATOM 2484 O O . HIS B 1 39 ? 29.703 5.531 4.738 1 93.25 39 HIS B O 1
ATOM 2490 N N . ALA B 1 40 ? 28.25 6.559 3.445 1 91.12 40 ALA B N 1
ATOM 2491 C CA . ALA B 1 40 ? 27.125 6.461 4.363 1 91.12 40 ALA B CA 1
ATOM 2492 C C . ALA B 1 40 ? 26.922 5.027 4.848 1 91.12 40 ALA B C 1
ATOM 2494 O O . ALA B 1 40 ? 26.609 4.797 6.016 1 91.12 40 ALA B O 1
ATOM 2495 N N . SER B 1 41 ? 27.109 4.031 3.994 1 87.44 41 SER B N 1
ATOM 2496 C CA . SER B 1 41 ? 26.875 2.633 4.348 1 87.44 41 SER B CA 1
ATOM 2497 C C . SER B 1 41 ? 27.875 2.156 5.402 1 87.44 41 SER B C 1
ATOM 2499 O O . SER B 1 41 ? 27.578 1.22 6.148 1 87.44 41 SER B O 1
ATOM 2501 N N . LYS B 1 42 ? 28.984 2.752 5.527 1 89.06 42 LYS B N 1
ATOM 2502 C CA . LYS B 1 42 ? 30.031 2.367 6.461 1 89.06 42 LYS B CA 1
ATOM 2503 C C . LYS B 1 42 ? 30.125 3.348 7.629 1 89.06 42 LYS B C 1
ATOM 2505 O O . LYS B 1 42 ? 30.891 3.139 8.562 1 89.06 42 LYS B O 1
ATOM 2510 N N . SER B 1 43 ? 29.328 4.309 7.645 1 88.19 43 SER B N 1
ATOM 2511 C CA . SER B 1 43 ? 29.375 5.363 8.648 1 88.19 43 SER B CA 1
ATOM 2512 C C . SER B 1 43 ? 28.625 4.957 9.914 1 88.19 43 SER B C 1
ATOM 2514 O O . SER B 1 43 ? 27.656 4.195 9.859 1 88.19 43 SER B O 1
ATOM 2516 N N . LYS B 1 44 ? 29.062 5.445 11.016 1 89.06 44 LYS B N 1
ATOM 2517 C CA . LYS B 1 44 ? 28.359 5.254 12.281 1 89.06 44 LYS B CA 1
ATOM 2518 C C . LYS B 1 44 ? 27 5.949 12.273 1 89.06 44 LYS B C 1
ATOM 2520 O O . LYS B 1 44 ? 26.156 5.703 13.141 1 89.06 44 LYS B O 1
ATOM 2525 N N . LEU B 1 45 ? 26.812 6.805 11.281 1 89.94 45 LEU B N 1
ATOM 2526 C CA . LEU B 1 45 ? 25.609 7.629 11.188 1 89.94 45 LEU B CA 1
ATOM 2527 C C . LEU B 1 45 ? 24.484 6.879 10.484 1 89.94 45 LEU B C 1
ATOM 2529 O O . LEU B 1 45 ? 23.359 7.371 10.406 1 89.94 45 LEU B O 1
ATOM 2533 N N . VAL B 1 46 ? 24.656 5.773 10.016 1 86.5 46 VAL B N 1
ATOM 2534 C CA . VAL B 1 46 ? 23.766 5.086 9.086 1 86.5 46 VAL B CA 1
ATOM 2535 C C . VAL B 1 46 ? 22.359 5 9.68 1 86.5 46 VAL B C 1
ATOM 2537 O O . VAL B 1 46 ? 21.375 5.32 9.008 1 86.5 46 VAL B O 1
ATOM 2540 N N . ALA B 1 47 ? 22.219 4.648 10.961 1 84.94 47 ALA B N 1
ATOM 2541 C CA . ALA B 1 47 ? 20.906 4.488 11.594 1 84.94 47 ALA B CA 1
ATOM 2542 C C . ALA B 1 47 ? 20.281 5.848 11.883 1 84.94 47 ALA B C 1
ATOM 2544 O O . ALA B 1 47 ? 19.047 5.996 11.812 1 84.94 47 ALA B O 1
ATOM 2545 N N . SER B 1 48 ? 21.094 6.867 12.102 1 91.31 48 SER B N 1
ATOM 2546 C CA . SER B 1 48 ? 20.609 8.164 12.555 1 91.31 48 SER B CA 1
ATOM 2547 C C . SER B 1 48 ? 20.188 9.039 11.375 1 91.31 48 SER B C 1
ATOM 2549 O O . SER B 1 48 ? 19.594 10.094 11.562 1 91.31 48 SER B O 1
ATOM 2551 N N . ILE B 1 49 ? 20.438 8.602 10.156 1 92.94 49 ILE B N 1
ATOM 2552 C CA . ILE B 1 49 ? 20.156 9.469 9.023 1 92.94 49 ILE B CA 1
ATOM 2553 C C . ILE B 1 49 ? 19 8.898 8.211 1 92.94 49 ILE B C 1
ATOM 2555 O O . ILE B 1 49 ? 18.719 9.359 7.102 1 92.94 49 ILE B O 1
ATOM 2559 N N . GLN B 1 50 ? 18.312 7.898 8.789 1 91 50 GLN B N 1
ATOM 2560 C CA . GLN B 1 50 ? 17.109 7.363 8.141 1 91 50 GLN B CA 1
ATOM 2561 C C . GLN B 1 50 ? 15.922 8.312 8.305 1 91 50 GLN B C 1
ATOM 2563 O O . GLN B 1 50 ? 15.781 8.961 9.344 1 91 50 GLN B O 1
ATOM 2568 N N . PRO B 1 51 ? 15.07 8.391 7.281 1 91.94 51 PRO B N 1
ATOM 2569 C CA . PRO B 1 51 ? 13.867 9.211 7.449 1 91.94 51 PRO B CA 1
ATOM 2570 C C . PRO B 1 51 ? 13.078 8.852 8.703 1 91.94 51 PRO B C 1
ATOM 2572 O O . PRO B 1 51 ? 13.094 7.691 9.141 1 91.94 51 PRO B O 1
ATOM 2575 N N . LEU B 1 52 ? 12.391 9.797 9.258 1 94.06 52 LEU B N 1
ATOM 2576 C CA . LEU B 1 52 ? 11.578 9.594 10.453 1 94.06 52 LEU B CA 1
ATOM 2577 C C . LEU B 1 52 ? 12.438 9.172 11.633 1 94.06 52 LEU B C 1
ATOM 2579 O O . LEU B 1 52 ? 12.102 8.227 12.344 1 94.06 52 LEU B O 1
ATOM 2583 N N . THR B 1 53 ? 13.578 9.688 11.711 1 94.56 53 THR B N 1
ATOM 2584 C CA . THR B 1 53 ? 14.461 9.555 12.875 1 94.56 53 THR B CA 1
ATOM 2585 C C . THR B 1 53 ? 14.617 10.898 13.586 1 94.56 53 THR B C 1
ATOM 2587 O O . THR B 1 53 ? 14.875 11.922 12.945 1 94.56 53 THR B O 1
ATOM 2590 N N . TYR B 1 54 ? 14.312 10.883 14.844 1 97.31 54 TYR B N 1
ATOM 2591 C CA . TYR B 1 54 ? 14.477 12.047 15.719 1 97.31 54 TYR B CA 1
ATOM 2592 C C . TYR B 1 54 ? 15.68 11.875 16.625 1 97.31 54 TYR B C 1
ATOM 2594 O O . TYR B 1 54 ? 15.844 10.836 17.266 1 97.31 54 TYR B O 1
ATOM 2602 N N . ALA B 1 55 ? 16.609 12.891 16.625 1 97.5 55 ALA B N 1
ATOM 2603 C CA . ALA B 1 55 ? 17.828 12.766 17.422 1 97.5 55 ALA B CA 1
ATOM 2604 C C . ALA B 1 55 ? 18.391 14.141 17.781 1 97.5 55 ALA B C 1
ATOM 2606 O O . ALA B 1 55 ? 17.922 15.164 17.266 1 97.5 55 ALA B O 1
ATOM 2607 N N . ASP B 1 56 ? 19.281 14.156 18.766 1 98.06 56 ASP B N 1
ATOM 2608 C CA . ASP B 1 56 ? 20.156 15.305 19 1 98.06 56 ASP B CA 1
ATOM 2609 C C . ASP B 1 56 ? 21.391 15.25 18.125 1 98.06 56 ASP B C 1
ATOM 2611 O O . ASP B 1 56 ? 22.188 14.305 18.219 1 98.06 56 ASP B O 1
ATOM 2615 N N . PHE B 1 57 ? 21.594 16.312 17.312 1 97.94 57 PHE B N 1
ATOM 2616 C CA . PHE B 1 57 ? 22.719 16.312 16.375 1 97.94 57 PHE B CA 1
ATOM 2617 C C . PHE B 1 57 ? 23.734 17.391 16.766 1 97.94 57 PHE B C 1
ATOM 2619 O O . PHE B 1 57 ? 23.359 18.453 17.25 1 97.94 57 PHE B O 1
ATOM 2626 N N . ILE B 1 58 ? 24.938 17.016 16.578 1 98.19 58 ILE B N 1
ATOM 2627 C CA . ILE B 1 58 ? 26.016 18 16.5 1 98.19 58 ILE B CA 1
ATOM 2628 C C . ILE B 1 58 ? 26.406 18.219 15.047 1 98.19 58 ILE B C 1
ATOM 2630 O O . ILE B 1 58 ? 26.922 17.312 14.383 1 98.19 58 ILE B O 1
ATOM 2634 N N . VAL B 1 59 ? 26.188 19.422 14.578 1 97.94 59 VAL B N 1
ATOM 2635 C CA . VAL B 1 59 ? 26.328 19.641 13.141 1 97.94 59 VAL B CA 1
ATOM 2636 C C . VAL B 1 59 ? 27.156 20.891 12.883 1 97.94 59 VAL B C 1
ATOM 2638 O O . VAL B 1 59 ? 27.297 21.75 13.758 1 97.94 59 VAL B O 1
ATOM 2641 N N . LYS B 1 60 ? 27.734 20.922 11.742 1 97.94 60 LYS B N 1
ATOM 2642 C CA . LYS B 1 60 ? 28.344 22.125 11.18 1 97.94 60 LYS B CA 1
ATOM 2643 C C . LYS B 1 60 ? 27.469 22.703 10.07 1 97.94 60 LYS B C 1
ATOM 2645 O O . LYS B 1 60 ? 27.312 22.094 9.008 1 97.94 60 LYS B O 1
ATOM 2650 N N . ILE B 1 61 ? 26.938 23.859 10.289 1 97.31 61 ILE B N 1
ATOM 2651 C CA . ILE B 1 61 ? 25.984 24.484 9.359 1 97.31 61 ILE B CA 1
ATOM 2652 C C . ILE B 1 61 ? 26.734 25.328 8.344 1 97.31 61 ILE B C 1
ATOM 2654 O O . ILE B 1 61 ? 27.578 26.156 8.711 1 97.31 61 ILE B O 1
ATOM 2658 N N . ASN B 1 62 ? 26.453 25.078 7.102 1 95.06 62 ASN B N 1
ATOM 2659 C CA . ASN B 1 62 ? 26.984 25.875 5.996 1 95.06 62 ASN B CA 1
ATOM 2660 C C . ASN B 1 62 ? 25.859 26.609 5.25 1 95.06 62 ASN B C 1
ATOM 2662 O O . ASN B 1 62 ? 25.016 25.969 4.617 1 95.06 62 ASN B O 1
ATOM 2666 N N . ASP B 1 63 ? 25.875 27.953 5.215 1 89.94 63 ASP B N 1
ATOM 2667 C CA . ASP B 1 63 ? 24.797 28.734 4.613 1 89.94 63 ASP B CA 1
ATOM 2668 C C . ASP B 1 63 ? 24.906 28.734 3.092 1 89.94 63 ASP B C 1
ATOM 2670 O O . ASP B 1 63 ? 23.906 28.891 2.395 1 89.94 63 ASP B O 1
ATOM 2674 N N . ASP B 1 64 ? 26.094 28.531 2.49 1 89.31 64 ASP B N 1
ATOM 2675 C CA . ASP B 1 64 ? 26.297 28.641 1.05 1 89.31 64 ASP B CA 1
ATOM 2676 C C . ASP B 1 64 ? 26.547 27.25 0.436 1 89.31 64 ASP B C 1
ATOM 2678 O O . ASP B 1 64 ? 27.094 27.156 -0.665 1 89.31 64 ASP B O 1
ATOM 2682 N N . GLY B 1 65 ? 26.125 26.172 1.073 1 90.25 65 GLY B N 1
ATOM 2683 C CA . GLY B 1 65 ? 26.359 24.844 0.553 1 90.25 65 GLY B CA 1
ATOM 2684 C C . GLY B 1 65 ? 25.844 23.75 1.477 1 90.25 65 GLY B C 1
ATOM 2685 O O . GLY B 1 65 ? 24.906 23.953 2.232 1 90.25 65 GLY B O 1
ATOM 2686 N N . LEU B 1 66 ? 26.516 22.609 1.378 1 95 66 LEU B N 1
ATOM 2687 C CA . LEU B 1 66 ? 26.109 21.438 2.146 1 95 66 LEU B CA 1
ATOM 2688 C C . LEU B 1 66 ? 26.594 21.531 3.584 1 95 66 LEU B C 1
ATOM 2690 O O . LEU B 1 66 ? 27.719 21.984 3.832 1 95 66 LEU B O 1
ATOM 2694 N N . SER B 1 67 ? 25.844 21.203 4.523 1 97.56 67 SER B N 1
ATOM 2695 C CA . SER B 1 67 ? 26.188 21.078 5.934 1 97.56 67 SER B CA 1
ATOM 2696 C C . SER B 1 67 ? 26.688 19.672 6.254 1 97.56 67 SER B C 1
ATOM 2698 O O . SER B 1 67 ? 26.656 18.781 5.398 1 97.56 67 SER B O 1
ATOM 2700 N N . TYR B 1 68 ? 27.203 19.547 7.523 1 97.5 68 TYR B N 1
ATOM 2701 C CA . TYR B 1 68 ? 27.797 18.266 7.898 1 97.5 68 TYR B CA 1
ATOM 2702 C C . TYR B 1 68 ? 27.328 17.844 9.281 1 97.5 68 TYR B C 1
ATOM 2704 O O . TYR B 1 68 ? 27.109 18.672 10.164 1 97.5 68 TYR B O 1
ATOM 2712 N N . ILE B 1 69 ? 27.234 16.531 9.43 1 97.62 69 ILE B N 1
ATOM 2713 C CA . ILE B 1 69 ? 26.906 15.961 10.727 1 97.62 69 ILE B CA 1
ATOM 2714 C C . ILE B 1 69 ? 28.188 15.484 11.414 1 97.62 69 ILE B C 1
ATOM 2716 O O . ILE B 1 69 ? 28.922 14.656 10.867 1 97.62 69 ILE B O 1
ATOM 2720 N N . GLU B 1 70 ? 28.438 15.945 12.57 1 96.56 70 GLU B N 1
ATOM 2721 C CA . GLU B 1 70 ? 29.625 15.555 13.32 1 96.56 70 GLU B CA 1
ATOM 2722 C C . GLU B 1 70 ? 29.344 14.383 14.25 1 96.56 70 GLU B C 1
ATOM 2724 O O . GLU B 1 70 ? 30.188 13.5 14.422 1 96.56 70 GLU B O 1
ATOM 2729 N N . ASP B 1 71 ? 28.266 14.516 14.906 1 96.38 71 ASP B N 1
ATOM 2730 C CA . ASP B 1 71 ? 27.875 13.477 15.867 1 96.38 71 ASP B CA 1
ATOM 2731 C C . ASP B 1 71 ? 26.375 13.5 16.109 1 96.38 71 ASP B C 1
ATOM 2733 O O . ASP B 1 71 ? 25.672 14.391 15.641 1 96.38 71 ASP B O 1
ATOM 2737 N N . PHE B 1 72 ? 25.938 12.477 16.781 1 95.56 72 PHE B N 1
ATOM 2738 C CA . PHE B 1 72 ? 24.531 12.391 17.188 1 95.56 72 PHE B CA 1
ATOM 2739 C C . PHE B 1 72 ? 24.391 11.68 18.516 1 95.56 72 PHE B C 1
ATOM 2741 O O . PHE B 1 72 ? 25.266 10.906 18.922 1 95.56 72 PHE B O 1
ATOM 2748 N N . HIS B 1 73 ? 23.281 12.062 19.219 1 94.56 73 HIS B N 1
ATOM 2749 C CA . HIS B 1 73 ? 22.922 11.422 20.484 1 94.56 73 HIS B CA 1
ATOM 2750 C C . HIS B 1 73 ? 21.422 11.258 20.609 1 94.56 73 HIS B C 1
ATOM 2752 O O . HIS B 1 73 ? 20.656 11.852 19.844 1 94.56 73 HIS B O 1
ATOM 2758 N N . GLN B 1 74 ? 21 10.258 21.5 1 93 74 GLN B N 1
ATOM 2759 C CA . GLN B 1 74 ? 19.609 10.086 21.875 1 93 74 GLN B CA 1
ATOM 2760 C C . GLN B 1 74 ? 18.734 9.812 20.656 1 93 74 GLN B C 1
ATOM 2762 O O . GLN B 1 74 ? 17.719 10.484 20.453 1 93 74 GLN B O 1
ATOM 2767 N N . VAL B 1 75 ? 19.109 8.891 19.891 1 92.56 75 VAL B N 1
ATOM 2768 C CA . VAL B 1 75 ? 18.344 8.531 18.703 1 92.56 75 VAL B CA 1
ATOM 2769 C C . VAL B 1 75 ? 17.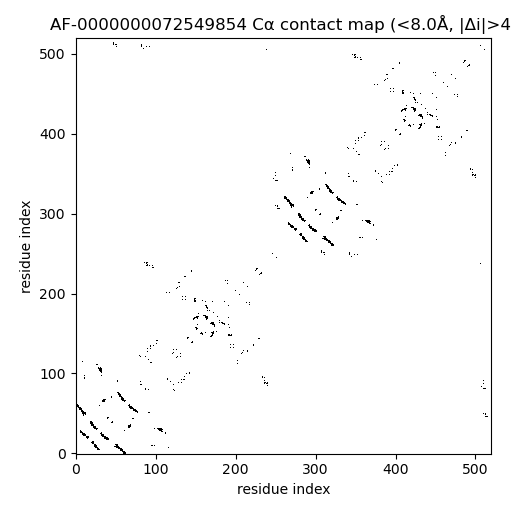016 7.898 19.125 1 92.56 75 VAL B C 1
ATOM 2771 O O . VAL B 1 75 ? 16.984 7 19.969 1 92.56 75 VAL B O 1
ATOM 2774 N N . GLN B 1 76 ? 15.961 8.438 18.734 1 91 76 GLN B N 1
ATOM 2775 C CA . GLN B 1 76 ? 14.625 7.891 18.938 1 91 76 GLN B CA 1
ATOM 2776 C C . GLN B 1 76 ? 13.984 7.473 17.625 1 91 76 GLN B C 1
ATOM 2778 O O . GLN B 1 76 ? 13.508 8.312 16.859 1 91 76 GLN B O 1
ATOM 2783 N N . PRO B 1 77 ? 13.977 6.141 17.422 1 85.88 77 PRO B N 1
ATOM 2784 C CA . PRO B 1 77 ? 13.227 5.684 16.234 1 85.88 77 PRO B CA 1
ATOM 2785 C C . PRO B 1 77 ? 11.727 5.602 16.5 1 85.88 77 PRO B C 1
ATOM 2787 O O . PRO B 1 77 ? 11.297 5.48 17.641 1 85.88 77 PRO B O 1
ATOM 2790 N N . PHE B 1 78 ? 10.875 5.883 15.586 1 93.56 78 PHE B N 1
ATOM 2791 C CA . PHE B 1 78 ? 9.438 5.684 15.656 1 93.56 78 PHE B CA 1
ATOM 2792 C C . PHE B 1 78 ? 9.062 4.258 15.273 1 93.56 78 PHE B C 1
ATOM 2794 O O . PHE B 1 78 ? 8.578 4.012 14.172 1 93.56 78 PHE B O 1
ATOM 2801 N N . LYS B 1 79 ? 9.281 3.377 16.219 1 91.5 79 LYS B N 1
ATOM 2802 C CA . LYS B 1 79 ? 9.195 1.94 15.977 1 91.5 79 LYS B CA 1
ATOM 2803 C C . LYS B 1 79 ? 7.785 1.543 15.547 1 91.5 79 LYS B C 1
ATOM 2805 O O . LYS B 1 79 ? 7.613 0.775 14.602 1 91.5 79 LYS B O 1
ATOM 2810 N N . ASN B 1 80 ? 6.82 2.006 16.312 1 94 80 ASN B N 1
ATOM 2811 C CA . ASN B 1 80 ? 5.434 1.669 15.992 1 94 80 ASN B CA 1
ATOM 2812 C C . ASN B 1 80 ? 5.023 2.211 14.625 1 94 80 ASN B C 1
ATOM 2814 O O . ASN B 1 80 ? 4.32 1.538 13.867 1 94 80 ASN B O 1
ATOM 2818 N N . ILE B 1 81 ? 5.445 3.371 14.328 1 94.75 81 ILE B N 1
ATOM 2819 C CA . ILE B 1 81 ? 5.16 3.961 13.023 1 94.75 81 ILE B CA 1
ATOM 2820 C C . ILE B 1 81 ? 5.828 3.133 11.93 1 94.75 81 ILE B C 1
ATOM 2822 O O . ILE B 1 81 ? 5.184 2.748 10.945 1 94.75 81 ILE B O 1
ATOM 2826 N N . ASN B 1 82 ? 7.09 2.814 12.164 1 89.38 82 ASN B N 1
ATOM 2827 C CA . ASN B 1 82 ? 7.871 2.109 11.156 1 89.38 82 ASN B CA 1
ATOM 2828 C C . ASN B 1 82 ? 7.371 0.681 10.961 1 89.38 82 ASN B C 1
ATOM 2830 O O . ASN B 1 82 ? 7.574 0.087 9.898 1 89.38 82 ASN B O 1
ATOM 2834 N N . GLY B 1 83 ? 6.703 0.145 11.922 1 86.56 83 GLY B N 1
ATOM 2835 C CA . GLY B 1 83 ? 6.246 -1.234 11.867 1 86.56 83 GLY B CA 1
ATOM 2836 C C . GLY B 1 83 ? 4.883 -1.384 11.219 1 86.56 83 GLY B C 1
ATOM 2837 O O . GLY B 1 83 ? 4.387 -2.5 11.055 1 86.56 83 GLY B O 1
ATOM 2838 N N . ASP B 1 84 ? 4.246 -0.297 10.844 1 89.12 84 ASP B N 1
ATOM 2839 C CA . ASP B 1 84 ? 2.908 -0.271 10.266 1 89.12 84 ASP B CA 1
ATOM 2840 C C . ASP B 1 84 ? 2.875 0.576 8.992 1 89.12 84 ASP B C 1
ATOM 2842 O O . ASP B 1 84 ? 3.098 1.787 9.047 1 89.12 84 ASP B O 1
ATOM 2846 N N . ILE B 1 85 ? 2.537 -0.036 7.926 1 87.69 85 ILE B N 1
ATOM 2847 C CA . ILE B 1 85 ? 2.646 0.602 6.617 1 87.69 85 ILE B CA 1
ATOM 2848 C C . ILE B 1 85 ? 1.706 1.803 6.547 1 87.69 85 ILE B C 1
ATOM 2850 O O . ILE B 1 85 ? 2.014 2.803 5.895 1 87.69 85 ILE B O 1
ATOM 2854 N N . PHE B 1 86 ? 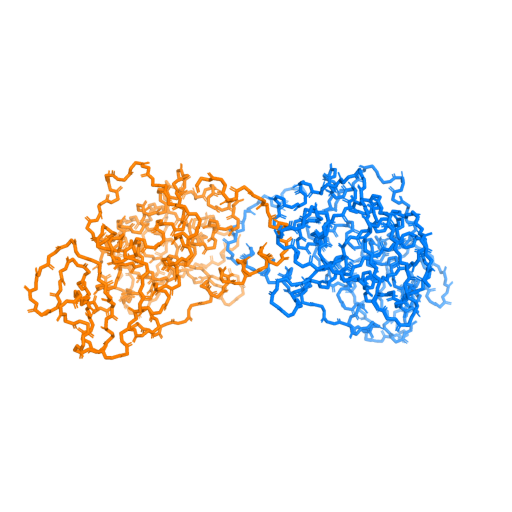0.519 1.702 7.141 1 90.69 86 PHE B N 1
ATOM 2855 C CA . PHE B 1 86 ? -0.417 2.82 7.109 1 90.69 86 PHE B CA 1
ATOM 2856 C C . PHE B 1 86 ? 0.112 3.992 7.93 1 90.69 86 PHE B C 1
ATOM 2858 O O . PHE B 1 86 ? 0.215 5.113 7.426 1 90.69 86 PHE B O 1
ATOM 2865 N N . LYS B 1 87 ? 0.53 3.723 9.141 1 93.88 87 LYS B N 1
ATOM 2866 C CA . LYS B 1 87 ? 1.108 4.773 9.969 1 93.88 87 LYS B CA 1
ATOM 2867 C C . LYS B 1 87 ? 2.328 5.398 9.297 1 93.88 87 LYS B C 1
ATOM 2869 O O . LYS B 1 87 ? 2.484 6.621 9.297 1 93.88 87 LYS B O 1
ATOM 2874 N N . LEU B 1 88 ? 3.115 4.547 8.797 1 93.31 88 LEU B N 1
ATOM 2875 C CA . LEU B 1 88 ? 4.324 5.008 8.125 1 93.31 88 LEU B CA 1
ATOM 2876 C C . LEU B 1 88 ? 3.982 5.914 6.945 1 93.31 88 LEU B C 1
ATOM 2878 O O . LEU B 1 88 ? 4.609 6.961 6.758 1 93.31 88 LEU B O 1
ATOM 2882 N N . SER B 1 89 ? 3.043 5.523 6.184 1 94 89 SER B N 1
ATOM 2883 C CA . SER B 1 89 ? 2.641 6.309 5.023 1 94 89 SER B CA 1
ATOM 2884 C C . SER B 1 89 ? 2.137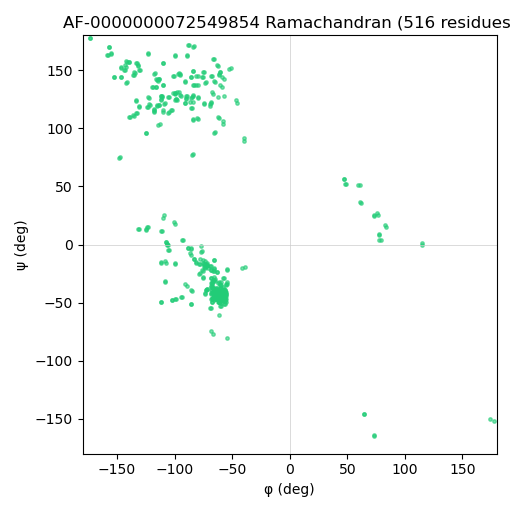 7.688 5.438 1 94 89 SER B C 1
ATOM 2886 O O . SER B 1 89 ? 2.518 8.695 4.84 1 94 89 SER B O 1
ATOM 2888 N N . TYR B 1 90 ? 1.312 7.711 6.422 1 97 90 TYR B N 1
ATOM 2889 C CA . TYR B 1 90 ? 0.772 8.984 6.891 1 97 90 TYR B CA 1
ATOM 2890 C C . TYR B 1 90 ? 1.866 9.844 7.504 1 97 90 TYR B C 1
ATOM 2892 O O . TYR B 1 90 ? 1.899 11.062 7.289 1 97 90 TYR B O 1
ATOM 2900 N N . ALA B 1 91 ? 2.729 9.219 8.273 1 97.12 91 ALA B N 1
ATOM 2901 C CA . ALA B 1 91 ? 3.855 9.953 8.836 1 97.12 91 ALA B CA 1
ATOM 2902 C C . ALA B 1 91 ? 4.734 10.547 7.738 1 97.12 91 ALA B C 1
ATOM 2904 O O . ALA B 1 91 ? 5.16 11.695 7.832 1 97.12 91 ALA B O 1
ATOM 2905 N N . THR B 1 92 ? 4.988 9.781 6.758 1 95.5 92 THR B N 1
ATOM 2906 C CA . THR B 1 92 ? 5.789 10.242 5.629 1 95.5 92 THR B CA 1
ATOM 2907 C C . THR B 1 92 ? 5.113 11.414 4.934 1 95.5 92 THR B C 1
ATOM 2909 O O . THR B 1 92 ? 5.777 12.383 4.551 1 95.5 92 THR B O 1
ATOM 2912 N N . TYR B 1 93 ? 3.844 11.297 4.809 1 97 93 TYR B N 1
ATOM 2913 C CA . TYR B 1 93 ? 3.072 12.375 4.207 1 97 93 TYR B CA 1
ATOM 2914 C C . TYR B 1 93 ? 3.174 13.648 5.039 1 97 93 TYR B C 1
ATOM 2916 O O . TYR B 1 93 ? 3.381 14.742 4.496 1 97 93 TYR B O 1
ATOM 2924 N N . ILE B 1 94 ? 3.057 13.531 6.297 1 97.75 94 ILE B N 1
ATOM 2925 C CA . ILE B 1 94 ? 3.166 14.664 7.211 1 97.75 94 ILE B CA 1
ATOM 2926 C C . ILE B 1 94 ? 4.543 15.305 7.074 1 97.75 94 ILE B C 1
ATOM 2928 O O . ILE B 1 94 ? 4.66 16.531 7.047 1 97.75 94 ILE B O 1
ATOM 2932 N N . LEU B 1 95 ? 5.594 14.5 6.961 1 96.56 95 LEU B N 1
ATOM 2933 C CA . LEU B 1 95 ? 6.945 15.016 6.762 1 96.56 95 LEU B CA 1
ATOM 2934 C C . LEU B 1 95 ? 7.043 15.789 5.449 1 96.56 95 LEU B C 1
ATOM 2936 O O . LEU B 1 95 ? 7.621 16.875 5.406 1 96.56 95 LEU B O 1
ATOM 2940 N N . ALA B 1 96 ? 6.504 15.211 4.457 1 96.06 96 ALA B N 1
ATOM 2941 C CA . ALA B 1 96 ? 6.551 15.844 3.143 1 96.06 96 ALA B CA 1
ATOM 2942 C C . ALA B 1 96 ? 5.801 17.172 3.148 1 96.06 96 ALA B C 1
ATOM 2944 O O . ALA B 1 96 ? 6.246 18.141 2.529 1 96.06 96 ALA B O 1
ATOM 2945 N N . LEU B 1 97 ? 4.656 17.219 3.805 1 97.56 97 LEU B N 1
ATOM 2946 C CA . LEU B 1 97 ? 3.883 18.453 3.932 1 97.56 97 LEU B CA 1
ATOM 2947 C C . LEU B 1 97 ? 4.684 19.531 4.66 1 97.56 97 LEU B C 1
ATOM 2949 O O . LEU B 1 97 ? 4.719 20.688 4.227 1 97.56 97 LEU B O 1
ATOM 2953 N N . ALA B 1 98 ? 5.273 19.141 5.762 1 97.25 98 ALA B N 1
ATOM 2954 C CA . ALA B 1 98 ? 6.105 20.078 6.508 1 97.25 98 ALA B CA 1
ATOM 2955 C C . ALA B 1 98 ? 7.238 20.609 5.637 1 97.25 98 ALA B C 1
ATOM 2957 O O . ALA B 1 98 ? 7.516 21.812 5.641 1 97.25 98 ALA B O 1
ATOM 2958 N N . ASP B 1 99 ? 7.875 19.734 4.926 1 96.25 99 ASP B N 1
ATOM 2959 C CA . ASP B 1 99 ? 8.969 20.125 4.039 1 96.25 99 ASP B CA 1
ATOM 2960 C C . ASP B 1 99 ? 8.492 21.125 2.99 1 96.25 99 ASP B C 1
ATOM 2962 O O . ASP B 1 99 ? 9.172 22.109 2.715 1 96.25 99 ASP B O 1
ATOM 2966 N N . ALA B 1 100 ? 7.379 20.875 2.455 1 96.5 100 ALA B N 1
ATOM 2967 C CA . ALA B 1 100 ? 6.824 21.75 1.416 1 96.5 100 ALA B CA 1
ATOM 2968 C C . ALA B 1 100 ? 6.441 23.109 1.982 1 96.5 100 ALA B C 1
ATOM 2970 O O . ALA B 1 100 ? 6.523 24.125 1.284 1 96.5 100 ALA B O 1
ATOM 2971 N N . ALA B 1 101 ? 6.027 23.125 3.209 1 96.56 101 ALA B N 1
ATOM 2972 C CA . ALA B 1 101 ? 5.535 24.344 3.832 1 96.56 101 ALA B CA 1
ATOM 2973 C C . ALA B 1 101 ? 6.691 25.219 4.328 1 96.56 101 ALA B C 1
ATOM 2975 O O . ALA B 1 101 ? 6.508 26.406 4.609 1 96.56 101 ALA B O 1
ATOM 2976 N N . LEU B 1 102 ? 7.824 24.672 4.426 1 95.81 102 LEU B N 1
ATOM 2977 C CA . LEU B 1 102 ? 8.961 25.359 5.031 1 95.81 102 LEU B CA 1
ATOM 2978 C C . LEU B 1 102 ? 10.023 25.672 3.982 1 95.81 102 LEU B C 1
ATOM 2980 O O . LEU B 1 102 ? 10.43 24.797 3.215 1 95.81 102 LEU B O 1
ATOM 2984 N N . GLN B 1 103 ? 10.422 26.922 3.934 1 94.44 103 GLN B N 1
ATOM 2985 C CA . GLN B 1 103 ? 11.562 27.281 3.094 1 94.44 103 GLN B CA 1
ATOM 2986 C C . GLN B 1 103 ? 12.875 26.828 3.73 1 94.44 103 GLN B C 1
ATOM 2988 O O . GLN B 1 103 ? 12.992 26.812 4.957 1 94.44 103 GLN B O 1
ATOM 2993 N N . ASP B 1 104 ? 13.844 26.5 2.883 1 93.75 104 ASP B N 1
ATOM 2994 C CA . ASP B 1 104 ? 15.141 26.062 3.387 1 93.75 104 ASP B CA 1
ATOM 2995 C C . ASP B 1 104 ? 15.797 27.156 4.227 1 93.75 104 ASP B C 1
ATOM 2997 O O . ASP B 1 104 ? 15.711 28.344 3.889 1 93.75 104 ASP B O 1
ATOM 3001 N N . LYS B 1 105 ? 16.391 26.797 5.355 1 93.56 105 LYS B N 1
ATOM 3002 C CA . LYS B 1 105 ? 17.234 27.625 6.203 1 93.56 105 LYS B CA 1
ATOM 3003 C C . LYS B 1 105 ? 16.406 28.578 7.055 1 93.56 105 LYS B C 1
ATOM 3005 O O . LYS B 1 105 ? 16.969 29.422 7.781 1 93.56 105 LYS B O 1
ATOM 3010 N N . VAL B 1 106 ? 15.117 28.484 6.973 1 93.75 106 VAL B N 1
ATOM 3011 C CA . VAL B 1 106 ? 14.266 29.375 7.746 1 93.75 106 VAL B CA 1
ATOM 3012 C C . VAL B 1 106 ? 13.969 28.75 9.109 1 93.75 106 VAL B C 1
ATOM 3014 O O . VAL B 1 106 ? 13.539 27.609 9.195 1 93.75 106 VAL B O 1
ATOM 3017 N N . TYR B 1 107 ? 14.234 29.453 10.109 1 92.38 107 TYR B N 1
ATOM 3018 C CA . TYR B 1 107 ? 14.008 29.078 11.5 1 92.38 107 TYR B CA 1
ATOM 3019 C C . TYR B 1 107 ? 12.523 29.031 11.82 1 92.38 107 TYR B C 1
ATOM 3021 O O . TYR B 1 107 ? 11.805 30.016 11.641 1 92.38 107 TYR B O 1
ATOM 3029 N N . ASP B 1 108 ? 11.984 27.891 12.227 1 96.44 108 ASP B N 1
ATOM 3030 C CA . ASP B 1 108 ? 10.586 27.719 12.609 1 96.44 108 ASP B CA 1
ATOM 3031 C C . ASP B 1 108 ? 10.445 26.672 13.711 1 96.44 108 ASP B C 1
ATOM 3033 O O . ASP B 1 108 ? 9.938 25.578 13.477 1 96.44 108 ASP B O 1
ATOM 3037 N N . PRO B 1 109 ? 10.805 27.062 14.945 1 96.56 109 PRO B N 1
ATOM 3038 C CA . PRO B 1 109 ? 10.75 26.109 16.047 1 96.56 109 PRO B CA 1
ATOM 3039 C C . PRO B 1 109 ? 9.328 25.656 16.375 1 96.56 109 PRO B C 1
ATOM 3041 O O . PRO B 1 109 ? 9.125 24.531 16.859 1 96.56 109 PRO B O 1
ATOM 3044 N N . ALA B 1 110 ? 8.383 26.531 16.094 1 96.12 110 ALA B N 1
ATOM 3045 C CA . ALA B 1 110 ? 6.992 26.172 16.359 1 96.12 110 ALA B CA 1
ATOM 3046 C C . ALA B 1 110 ? 6.547 25.016 15.461 1 96.12 110 ALA B C 1
ATOM 3048 O O . ALA B 1 110 ? 5.934 24.062 15.93 1 96.12 110 ALA B O 1
ATOM 3049 N N . LEU B 1 111 ? 6.84 25.141 14.18 1 97.25 111 LEU B N 1
ATOM 3050 C CA . LEU B 1 111 ? 6.5 24.062 13.266 1 97.25 111 LEU B CA 1
ATOM 3051 C C . LEU B 1 111 ? 7.27 22.781 13.625 1 97.25 111 LEU B C 1
ATOM 3053 O O . LEU B 1 111 ? 6.723 21.688 13.539 1 97.25 111 LEU B O 1
ATOM 3057 N N . PHE B 1 112 ? 8.516 22.953 13.992 1 98 112 PHE B N 1
ATOM 3058 C CA . PHE B 1 112 ? 9.328 21.812 14.406 1 98 112 PHE B CA 1
ATOM 3059 C C . PHE B 1 112 ? 8.664 21.078 15.555 1 98 112 PHE B C 1
ATOM 3061 O O . PHE B 1 112 ? 8.469 19.859 15.484 1 98 112 PHE B O 1
ATOM 3068 N N . ALA B 1 113 ? 8.305 21.797 16.547 1 97.06 113 ALA B N 1
ATOM 3069 C CA . ALA B 1 113 ? 7.688 21.219 17.734 1 97.06 113 ALA B CA 1
ATOM 3070 C C . ALA B 1 113 ? 6.355 20.547 17.391 1 97.06 113 ALA B C 1
ATOM 3072 O O . ALA B 1 113 ? 6.047 19.469 17.875 1 97.06 113 ALA B O 1
ATOM 3073 N N . PHE B 1 114 ? 5.609 21.203 16.594 1 96.88 114 PHE B N 1
ATOM 3074 C CA . PHE B 1 114 ? 4.312 20.703 16.172 1 96.88 114 PHE B CA 1
ATOM 3075 C C . PHE B 1 114 ? 4.461 19.375 15.422 1 96.88 114 PHE B C 1
ATOM 3077 O O . PHE B 1 114 ? 3.732 18.422 15.688 1 96.88 114 PHE B O 1
ATOM 3084 N N . LEU B 1 115 ? 5.383 19.312 14.516 1 97.94 115 LEU B N 1
ATOM 3085 C CA . LEU B 1 115 ? 5.664 18.109 13.727 1 97.94 115 LEU B CA 1
ATOM 3086 C C . LEU B 1 115 ? 6.094 16.953 14.625 1 97.94 115 LEU B C 1
ATOM 3088 O O . LEU B 1 115 ? 5.539 15.859 14.539 1 97.94 115 LEU B O 1
ATOM 3092 N N . VAL B 1 116 ? 7.039 17.219 15.508 1 97.5 116 VAL B N 1
ATOM 3093 C CA . VAL B 1 116 ? 7.559 16.188 16.406 1 97.5 116 VAL B CA 1
ATOM 3094 C C . VAL B 1 116 ? 6.445 15.68 17.312 1 97.5 116 VAL B C 1
ATOM 3096 O O . VAL B 1 116 ? 6.297 14.469 17.516 1 97.5 116 VAL B O 1
ATOM 3099 N N . LYS B 1 117 ? 5.684 16.578 17.828 1 97 117 LYS B N 1
ATOM 3100 C CA . LYS B 1 117 ? 4.582 16.188 18.703 1 97 117 LYS B CA 1
ATOM 3101 C C . LYS B 1 117 ? 3.562 15.328 17.969 1 97 117 LYS B C 1
ATOM 3103 O O . LYS B 1 117 ? 3.041 14.359 18.516 1 97 117 LYS B O 1
ATOM 3108 N N . THR B 1 118 ? 3.23 15.688 16.734 1 97.69 118 THR B N 1
ATOM 3109 C CA . THR B 1 118 ? 2.314 14.898 15.914 1 97.69 118 THR B CA 1
ATOM 3110 C C . THR B 1 118 ? 2.82 13.469 15.766 1 97.69 118 THR B C 1
ATOM 3112 O O . THR B 1 118 ? 2.072 12.516 15.984 1 97.69 118 THR B O 1
ATOM 3115 N N . LEU B 1 119 ? 4.074 13.312 15.469 1 97.81 119 LEU B N 1
ATOM 3116 C CA . LEU B 1 119 ? 4.672 11.992 15.281 1 97.81 119 LEU B CA 1
ATOM 3117 C C . LEU B 1 119 ? 4.699 11.219 16.594 1 97.81 119 LEU B C 1
ATOM 3119 O O . LEU B 1 119 ? 4.461 10.008 16.609 1 97.81 119 LEU B O 1
ATOM 3123 N N . ASP B 1 120 ? 4.941 11.938 17.688 1 96.94 120 ASP B N 1
ATOM 3124 C CA . ASP B 1 120 ? 4.941 11.312 19 1 96.94 120 ASP B CA 1
ATOM 3125 C C . ASP B 1 120 ? 3.568 10.742 19.344 1 96.94 120 ASP B C 1
ATOM 3127 O O . ASP B 1 120 ? 3.463 9.633 19.875 1 96.94 120 ASP B O 1
ATOM 3131 N N . LEU B 1 121 ? 2.582 11.5 19.078 1 96.94 121 LEU B N 1
ATOM 3132 C CA . LEU B 1 121 ? 1.222 11.055 19.359 1 96.94 121 LEU B CA 1
ATOM 3133 C C . LEU B 1 121 ? 0.846 9.867 18.484 1 96.94 121 LEU B C 1
ATOM 3135 O O . LEU B 1 121 ? 0.21 8.922 18.953 1 96.94 121 LEU B O 1
ATOM 3139 N N . MET B 1 122 ? 1.262 9.922 17.234 1 96.81 122 MET B N 1
ATOM 3140 C CA . MET B 1 122 ? 1.049 8.773 16.359 1 96.81 122 MET B CA 1
ATOM 3141 C C . MET B 1 122 ? 1.758 7.535 16.891 1 96.81 122 MET B C 1
ATOM 3143 O O . MET B 1 122 ? 1.181 6.449 16.906 1 96.81 122 MET B O 1
ATOM 3147 N N . GLU B 1 123 ? 2.977 7.715 17.312 1 96.75 123 GLU B N 1
ATOM 3148 C CA . GLU B 1 123 ? 3.785 6.637 17.875 1 96.75 123 GLU B CA 1
ATOM 3149 C C . GLU B 1 123 ? 3.125 6.035 19.109 1 96.75 123 GLU B C 1
ATOM 3151 O O . GLU B 1 123 ? 3.199 4.824 19.328 1 96.75 123 GLU B O 1
ATOM 3156 N N . SER B 1 124 ? 2.434 6.828 19.828 1 95.06 124 SER B N 1
ATOM 3157 C CA . SER B 1 124 ? 1.808 6.398 21.078 1 95.06 124 SER B CA 1
ATOM 3158 C C . SER B 1 124 ? 0.471 5.711 20.828 1 95.06 124 SER B C 1
ATOM 3160 O O . SER B 1 124 ? -0.155 5.191 21.75 1 95.06 124 SER B O 1
ATOM 3162 N N . GLY B 1 125 ? -0.055 5.828 19.594 1 94.88 125 GLY B N 1
ATOM 3163 C CA . GLY B 1 125 ? -1.211 5.016 19.25 1 94.88 125 GLY B CA 1
ATOM 3164 C C . GLY B 1 125 ? -2.459 5.832 18.984 1 94.88 125 GLY B C 1
ATOM 3165 O O . GLY B 1 125 ? -3.52 5.277 18.688 1 94.88 125 GLY B O 1
ATOM 3166 N N . LEU B 1 126 ? -2.363 7.137 19.062 1 95.75 126 LEU B N 1
ATOM 3167 C CA . LEU B 1 126 ? -3.527 7.941 18.719 1 95.75 126 LEU B CA 1
ATOM 3168 C C . LEU B 1 126 ? -3.846 7.812 17.234 1 95.75 126 LEU B C 1
ATOM 3170 O O . LEU B 1 126 ? -2.986 7.418 16.438 1 95.75 126 LEU B O 1
ATOM 3174 N N . ASP B 1 127 ? -5.07 8.125 16.812 1 96.38 127 ASP B N 1
ATOM 3175 C CA . ASP B 1 127 ? -5.566 7.934 15.453 1 96.38 127 ASP B CA 1
ATOM 3176 C C . ASP B 1 127 ? -4.762 8.766 14.461 1 96.38 127 ASP B C 1
ATOM 3178 O O . ASP B 1 127 ? -4.879 9.992 14.422 1 96.38 127 ASP B O 1
ATOM 3182 N N . TYR B 1 128 ? -3.943 8.07 13.625 1 96.75 128 TYR B N 1
ATOM 3183 C CA . TYR B 1 128 ? -2.998 8.734 12.734 1 96.75 128 TYR B CA 1
ATOM 3184 C C . TYR B 1 128 ? -3.727 9.5 11.633 1 96.75 128 TYR B C 1
ATOM 3186 O O . TYR B 1 128 ? -3.225 10.508 11.133 1 96.75 128 TYR B O 1
ATOM 3194 N N . GLU B 1 129 ? -4.902 9.094 11.219 1 97.38 129 GLU B N 1
ATOM 3195 C CA . GLU B 1 129 ? -5.66 9.805 10.195 1 97.38 129 GLU B CA 1
ATOM 3196 C C . GLU B 1 129 ? -6.137 11.164 10.703 1 97.38 129 GLU B C 1
ATOM 3198 O O . GLU B 1 129 ? -6 12.172 10.016 1 97.38 129 GLU B O 1
ATOM 3203 N N . VAL B 1 130 ? -6.68 11.102 11.875 1 97.44 130 VAL B N 1
ATOM 3204 C CA . VAL B 1 130 ? -7.219 12.32 12.469 1 97.44 130 VAL B CA 1
ATOM 3205 C C . VAL B 1 130 ? -6.082 13.289 12.773 1 97.44 130 VAL B C 1
ATOM 3207 O O . VAL B 1 130 ? -6.191 14.492 12.508 1 97.44 130 VAL B O 1
ATOM 3210 N N . LEU B 1 131 ? -5.016 12.781 13.367 1 97.75 131 LEU B N 1
ATOM 3211 C CA . LEU B 1 131 ? -3.854 13.617 13.641 1 97.75 131 LEU B CA 1
ATOM 3212 C C . LEU B 1 131 ? -3.357 14.289 12.367 1 97.75 131 LEU B C 1
ATOM 3214 O O . LEU B 1 131 ? -2.971 15.453 12.383 1 97.75 131 LEU B O 1
ATOM 3218 N N . THR B 1 132 ? -3.322 13.531 11.273 1 98.12 132 THR B N 1
ATOM 3219 C CA . THR B 1 132 ? -2.906 14.078 9.984 1 98.12 132 THR B CA 1
ATOM 3220 C C . THR B 1 132 ? -3.846 15.195 9.539 1 98.12 132 THR B C 1
ATOM 3222 O O . THR B 1 132 ? -3.395 16.234 9.062 1 98.12 132 THR B O 1
ATOM 3225 N N . ASN B 1 133 ? -5.172 14.984 9.703 1 98.19 133 ASN B N 1
ATOM 3226 C CA . ASN B 1 133 ? -6.137 16.031 9.367 1 98.19 133 ASN B CA 1
ATOM 3227 C C . ASN B 1 133 ? -5.883 17.297 10.156 1 98.19 133 ASN B C 1
ATOM 3229 O O . ASN B 1 133 ? -5.898 18.406 9.602 1 98.19 133 ASN B O 1
ATOM 3233 N N . ILE B 1 134 ? -5.695 17.141 11.406 1 97.69 134 ILE B N 1
ATOM 3234 C CA . ILE B 1 134 ? -5.422 18.281 12.258 1 97.69 134 ILE B CA 1
ATOM 3235 C C . ILE B 1 134 ? -4.16 19 11.781 1 97.69 134 ILE B C 1
ATOM 3237 O O . ILE B 1 134 ? -4.145 20.219 11.641 1 97.69 134 ILE B O 1
ATOM 3241 N N . PHE B 1 135 ? -3.115 18.266 11.531 1 98.19 135 PHE B N 1
ATOM 3242 C CA . PHE B 1 135 ? -1.855 18.828 11.047 1 98.19 135 PHE B CA 1
ATOM 3243 C C . PHE B 1 135 ? -2.066 19.609 9.766 1 98.19 135 PHE B C 1
ATOM 3245 O O . PHE B 1 135 ? -1.584 20.734 9.633 1 98.19 135 PHE B O 1
ATOM 3252 N N . GLU B 1 136 ? -2.768 19 8.836 1 98.56 136 GLU B N 1
ATOM 3253 C CA . GLU B 1 136 ? -3.055 19.641 7.555 1 98.56 136 GLU B CA 1
ATOM 3254 C C . GLU B 1 136 ? -3.771 20.969 7.75 1 98.56 136 GLU B C 1
ATOM 3256 O O . GLU B 1 136 ? -3.398 21.984 7.145 1 98.56 136 GLU B O 1
ATOM 3261 N N . ILE B 1 137 ? -4.77 20.969 8.57 1 98.44 137 ILE B N 1
ATOM 3262 C CA . ILE B 1 137 ? -5.602 22.156 8.75 1 98.44 137 ILE B CA 1
ATOM 3263 C C . ILE B 1 137 ? -4.785 23.25 9.422 1 98.44 137 ILE B C 1
ATOM 3265 O O . ILE B 1 137 ? -4.836 24.406 9 1 98.44 137 ILE B O 1
ATOM 3269 N N . GLN B 1 138 ? -4.016 22.906 10.383 1 97.56 138 GLN B N 1
ATOM 3270 C CA . GLN B 1 138 ? -3.238 23.922 11.102 1 97.56 138 GLN B CA 1
ATOM 3271 C C . GLN B 1 138 ? -2.045 24.375 10.273 1 97.56 138 GLN B C 1
ATOM 3273 O O . GLN B 1 138 ? -1.525 25.484 10.484 1 97.56 138 GLN B O 1
ATOM 3278 N N . LEU B 1 139 ? -1.619 23.594 9.359 1 98 139 LEU B N 1
ATOM 3279 C CA . LEU B 1 139 ? -0.461 23.922 8.539 1 98 139 LEU B CA 1
ATOM 3280 C C . LEU B 1 139 ? -0.833 24.922 7.445 1 98 139 LEU B C 1
ATOM 3282 O O . LEU B 1 139 ? 0.043 25.547 6.855 1 98 139 LEU B O 1
ATOM 3286 N N . LEU B 1 140 ? -2.096 25.125 7.125 1 97.94 140 LEU B N 1
ATOM 3287 C CA . LEU B 1 140 ? -2.555 25.984 6.035 1 97.94 140 LEU B CA 1
ATOM 3288 C C . LEU B 1 140 ? -1.995 27.391 6.176 1 97.94 140 LEU B C 1
ATOM 3290 O O . LEU B 1 140 ? -1.657 28.031 5.176 1 97.94 140 LEU B O 1
ATOM 3294 N N . GLY B 1 141 ? -1.855 27.828 7.379 1 96.5 141 GLY B N 1
ATOM 3295 C CA . GLY B 1 141 ? -1.315 29.156 7.605 1 96.5 141 GLY B CA 1
ATOM 3296 C C . GLY B 1 141 ? 0.082 29.344 7.043 1 96.5 141 GLY B C 1
ATOM 3297 O O . GLY B 1 141 ? 0.426 30.422 6.559 1 96.5 141 GLY B O 1
ATOM 3298 N N . ARG B 1 142 ? 0.87 28.328 7.09 1 95.94 142 ARG B N 1
ATOM 3299 C CA . ARG B 1 142 ? 2.24 28.391 6.59 1 95.94 142 ARG B CA 1
ATOM 3300 C C . ARG B 1 142 ? 2.268 28.453 5.066 1 95.94 142 ARG B C 1
ATOM 3302 O O . ARG B 1 142 ? 3.287 28.797 4.473 1 95.94 142 ARG B O 1
ATOM 3309 N N . PHE B 1 143 ? 1.221 28.109 4.461 1 96.5 143 PHE B N 1
ATOM 3310 C CA . PHE B 1 143 ? 1.073 28.25 3.018 1 96.5 143 PHE B CA 1
ATOM 3311 C C . PHE B 1 143 ? 0.402 29.578 2.678 1 96.5 143 PHE B C 1
ATOM 3313 O O . PHE B 1 143 ? 0.072 29.828 1.517 1 96.5 143 PHE B O 1
ATOM 3320 N N . GLY B 1 144 ? 0.134 30.422 3.695 1 96.19 144 GLY B N 1
ATOM 3321 C CA . GLY B 1 144 ? -0.479 31.734 3.49 1 96.19 144 GLY B CA 1
ATOM 3322 C C . GLY B 1 144 ? -1.991 31.672 3.389 1 96.19 144 GLY B C 1
ATOM 3323 O O . GLY B 1 144 ? -2.623 32.594 2.898 1 96.19 144 GLY B O 1
ATOM 3324 N N . ILE B 1 145 ? -2.578 30.609 3.775 1 97.25 145 ILE B N 1
ATOM 3325 C CA . ILE B 1 145 ? -4.02 30.422 3.65 1 97.25 145 ILE B CA 1
ATOM 3326 C C . ILE B 1 145 ? -4.672 30.484 5.031 1 97.25 145 ILE B C 1
ATOM 3328 O O . ILE B 1 145 ? -4.297 29.75 5.941 1 97.25 145 ILE B O 1
ATOM 3332 N N . SER B 1 146 ? -5.535 31.328 5.223 1 96.06 146 SER B N 1
ATOM 3333 C CA . SER B 1 146 ? -6.32 31.469 6.445 1 96.06 146 SER B CA 1
ATOM 3334 C C . SER B 1 146 ? -7.809 31.266 6.168 1 96.06 146 SER B C 1
ATOM 3336 O O . SER B 1 146 ? -8.422 32.062 5.445 1 96.06 146 SER B O 1
ATOM 3338 N N . LEU B 1 147 ? -8.367 30.266 6.676 1 97 147 LEU B N 1
ATOM 3339 C CA . LEU B 1 147 ? -9.781 29.953 6.492 1 97 147 LEU B CA 1
ATOM 3340 C C . LEU B 1 147 ? -10.531 30.047 7.816 1 97 147 LEU B C 1
ATOM 3342 O O . LEU B 1 147 ? -9.984 29.688 8.867 1 97 147 LEU B O 1
ATOM 3346 N N . ASN B 1 148 ? -11.68 30.516 7.758 1 97.19 148 ASN B N 1
ATOM 3347 C CA . ASN B 1 148 ? -12.531 30.625 8.938 1 97.19 148 ASN B CA 1
ATOM 3348 C C . ASN B 1 148 ? -13.695 29.641 8.875 1 97.19 148 ASN B C 1
ATOM 3350 O O . ASN B 1 148 ? -14.586 29.781 8.031 1 97.19 148 ASN B O 1
ATOM 3354 N N . PHE B 1 149 ? -13.688 28.688 9.789 1 97.5 149 PHE B N 1
ATOM 3355 C CA . PHE B 1 149 ? -14.773 27.703 9.844 1 97.5 149 PHE B CA 1
ATOM 3356 C C . PHE B 1 149 ? -15.695 27.984 11.023 1 97.5 149 PHE B C 1
ATOM 3358 O O . PHE B 1 149 ? -16.688 27.281 11.219 1 97.5 149 PHE B O 1
ATOM 3365 N N . HIS B 1 150 ? -15.422 28.969 11.758 1 97.44 150 HIS B N 1
ATOM 3366 C CA . HIS B 1 150 ? -16.078 29.203 13.039 1 97.44 150 HIS B CA 1
ATOM 3367 C C . HIS B 1 150 ? -17.391 29.969 12.859 1 97.44 150 HIS B C 1
ATOM 3369 O O . HIS B 1 150 ? -18.359 29.703 13.555 1 97.44 150 HIS B O 1
ATOM 3375 N N . GLU B 1 151 ? -17.344 30.906 11.961 1 98 151 GLU B N 1
ATOM 3376 C CA . GLU B 1 151 ? -18.516 31.766 11.844 1 98 151 GLU B CA 1
ATOM 3377 C C . GLU B 1 151 ? -18.828 32.062 10.383 1 98 151 GLU B C 1
ATOM 3379 O O . GLU B 1 151 ? -17.922 32.094 9.539 1 98 151 GLU B O 1
ATOM 3384 N N . CYS B 1 152 ? -20.047 32.406 10.141 1 98.5 152 CYS B N 1
ATOM 3385 C CA . CYS B 1 152 ? -20.516 32.781 8.797 1 98.5 152 CYS B CA 1
ATOM 3386 C C . CYS B 1 152 ? -19.719 33.938 8.242 1 98.5 152 CYS B C 1
ATOM 3388 O O . CYS B 1 152 ? -19.469 34.906 8.953 1 98.5 152 CYS B O 1
ATOM 3390 N N . ALA B 1 153 ? -19.438 33.938 7.004 1 97.94 153 ALA B N 1
ATOM 3391 C CA . ALA B 1 153 ? -18.609 34.938 6.34 1 97.94 153 ALA B CA 1
ATOM 3392 C C . ALA B 1 153 ? -19.344 36.281 6.223 1 97.94 153 ALA B C 1
ATOM 3394 O O . ALA B 1 153 ? -18.734 37.312 5.996 1 97.94 153 ALA B O 1
ATOM 3395 N N . PHE B 1 154 ? -20.625 36.281 6.402 1 97.88 154 PHE B N 1
ATOM 3396 C CA . PHE B 1 154 ? -21.391 37.5 6.156 1 97.88 154 PHE B CA 1
ATOM 3397 C C . PHE B 1 154 ? -21.953 38.062 7.465 1 97.88 154 PHE B C 1
ATOM 3399 O O . PHE B 1 154 ? -21.828 39.25 7.727 1 97.88 154 PHE B O 1
ATOM 3406 N N . CYS B 1 155 ? -22.578 37.25 8.25 1 98.12 155 CYS B N 1
ATOM 3407 C CA . CYS B 1 155 ? -23.281 37.781 9.414 1 98.12 155 CYS B CA 1
ATOM 3408 C C . CYS B 1 155 ? -22.547 37.438 10.695 1 98.12 155 CYS B C 1
ATOM 3410 O O . CYS B 1 155 ? -22.953 37.844 11.781 1 98.12 155 CYS B O 1
ATOM 3412 N N . HIS B 1 156 ? -21.562 36.438 10.703 1 97.88 156 HIS B N 1
ATOM 3413 C CA . HIS B 1 156 ? -20.656 36.094 11.789 1 97.88 156 HIS B CA 1
ATOM 3414 C C . HIS B 1 156 ? -21.344 35.281 12.859 1 97.88 156 HIS B C 1
ATOM 3416 O O . HIS B 1 156 ? -20.812 35.094 13.961 1 97.88 156 HIS B O 1
ATOM 3422 N N . ARG B 1 157 ? -22.562 34.875 12.586 1 97.44 157 ARG B N 1
ATOM 3423 C CA . ARG B 1 157 ? -23.203 33.938 13.508 1 97.44 157 ARG B CA 1
ATOM 3424 C C . ARG B 1 157 ? -22.438 32.625 13.57 1 97.44 157 ARG B C 1
ATOM 3426 O O . ARG B 1 157 ? -21.781 32.219 12.602 1 97.44 157 ARG B O 1
ATOM 3433 N N . VAL B 1 158 ? -22.594 31.938 14.742 1 97.31 158 VAL B N 1
ATOM 3434 C CA . VAL B 1 158 ? -21.828 30.719 14.984 1 97.31 158 VAL B CA 1
ATOM 3435 C C . VAL B 1 158 ? -22.781 29.547 15.266 1 97.31 158 VAL B C 1
ATOM 3437 O O . VAL B 1 158 ? -23.969 29.766 15.523 1 97.31 158 VAL B O 1
ATOM 3440 N N . GLY B 1 159 ? -22.281 28.312 15.18 1 94.69 159 GLY B N 1
ATOM 3441 C CA . GLY B 1 159 ? -23.016 27.141 15.617 1 94.69 159 GLY B CA 1
ATOM 3442 C C . GLY B 1 159 ? -24.156 26.766 14.695 1 94.69 159 GLY B C 1
ATOM 3443 O O . GLY B 1 159 ? -25.188 26.266 15.148 1 94.69 159 GLY B O 1
ATOM 3444 N N . LEU B 1 160 ? -24.109 27.125 13.453 1 94.69 160 LEU B N 1
ATOM 3445 C CA . LEU B 1 160 ? -25.156 26.844 12.477 1 94.69 160 LEU B CA 1
ATOM 3446 C C . LEU B 1 160 ? -24.688 25.812 11.461 1 94.69 160 LEU B C 1
ATOM 3448 O O . LEU B 1 160 ? -23.5 25.531 11.359 1 94.69 160 LEU B O 1
ATOM 3452 N N . PRO B 1 161 ? -25.641 25.047 10.781 1 95.88 161 PRO B N 1
ATOM 3453 C CA . PRO B 1 161 ? -25.234 24.141 9.711 1 95.88 161 PRO B CA 1
ATOM 3454 C C . PRO B 1 161 ? -24.672 24.875 8.5 1 95.88 161 PRO B C 1
ATOM 3456 O O . PRO B 1 161 ? -25.406 25.219 7.57 1 95.88 161 PRO B O 1
ATOM 3459 N N . PHE B 1 162 ? -23.406 24.969 8.453 1 96.94 162 PHE B N 1
ATOM 3460 C CA . PHE B 1 162 ? -22.703 25.797 7.469 1 96.94 162 PHE B CA 1
ATOM 3461 C C . PHE B 1 162 ? -22.5 25.016 6.172 1 96.94 162 PHE B C 1
ATOM 3463 O O . PHE B 1 162 ? -22.281 23.812 6.195 1 96.94 162 PHE B O 1
ATOM 3470 N N . ALA B 1 163 ? -22.578 25.703 5.059 1 97 163 ALA B N 1
ATOM 3471 C CA . ALA B 1 163 ? -21.984 25.297 3.789 1 97 163 ALA B CA 1
ATOM 3472 C C . ALA B 1 163 ? -20.656 26.016 3.545 1 97 163 ALA B C 1
ATOM 3474 O O . ALA B 1 163 ? -20.312 26.953 4.27 1 97 163 ALA B O 1
ATOM 3475 N N . TYR B 1 164 ? -19.891 25.484 2.646 1 98.25 164 TYR B N 1
ATOM 3476 C CA . TYR B 1 164 ? -18.625 26.141 2.355 1 98.25 164 TYR B CA 1
ATOM 3477 C C . TYR B 1 164 ? -18.641 26.781 0.976 1 98.25 164 TYR B C 1
ATOM 3479 O O . TYR B 1 164 ? -19.172 26.203 0.021 1 98.25 164 TYR B O 1
ATOM 3487 N N . SER B 1 165 ? -18.109 27.984 0.905 1 97.88 165 SER B N 1
ATOM 3488 C CA . SER B 1 165 ? -18 28.688 -0.363 1 97.88 165 SER B CA 1
ATOM 3489 C C . SER B 1 165 ? -16.547 28.953 -0.731 1 97.88 165 SER B C 1
ATOM 3491 O O . SER B 1 165 ? -15.836 29.672 -0.024 1 97.88 165 SER B O 1
ATOM 3493 N N . TYR B 1 166 ? -16.125 28.375 -1.805 1 96.94 166 TYR B N 1
ATOM 3494 C CA . TYR B 1 166 ? -14.781 28.656 -2.303 1 96.94 166 TYR B CA 1
ATOM 3495 C C . TYR B 1 166 ? -14.672 30.078 -2.807 1 96.94 166 TYR B C 1
ATOM 3497 O O . TYR B 1 166 ? -13.609 30.703 -2.711 1 96.94 166 TYR B O 1
ATOM 3505 N N . LYS B 1 167 ? -15.766 30.594 -3.359 1 96.56 167 LYS B N 1
ATOM 3506 C CA . LYS B 1 167 ? -15.82 31.969 -3.838 1 96.56 167 LYS B CA 1
ATOM 3507 C C . LYS B 1 167 ? -15.469 32.938 -2.729 1 96.56 167 LYS B C 1
ATOM 3509 O O . LYS B 1 167 ? -14.711 33.906 -2.951 1 96.56 167 LYS B O 1
ATOM 3514 N N . TYR B 1 168 ? -15.914 32.719 -1.587 1 96.75 168 TYR B N 1
ATOM 3515 C CA . TYR B 1 168 ? -15.711 33.656 -0.477 1 96.75 168 TYR B CA 1
ATOM 3516 C C . TYR B 1 168 ? -14.703 33.094 0.52 1 96.75 168 TYR B C 1
ATOM 3518 O O . TYR B 1 168 ? -14.438 33.719 1.553 1 96.75 168 TYR B O 1
ATOM 3526 N N . SER B 1 169 ? -14.156 31.922 0.233 1 96.69 169 SER B N 1
ATOM 3527 C CA . SER B 1 169 ? -13.188 31.25 1.086 1 96.69 169 SER B CA 1
ATOM 3528 C C . SER B 1 169 ? -13.664 31.203 2.535 1 96.69 169 SER B C 1
ATOM 3530 O O . SER B 1 169 ? -12.914 31.578 3.445 1 96.69 169 SER B O 1
ATOM 3532 N N . GLY B 1 170 ? -14.867 30.719 2.688 1 97.06 170 GLY B N 1
ATOM 3533 C CA . GLY B 1 170 ? -15.438 30.719 4.023 1 97.06 170 GLY B CA 1
ATOM 3534 C C . GLY B 1 170 ? -16.766 29.984 4.102 1 97.06 170 GLY B C 1
ATOM 3535 O O . GLY B 1 170 ? -17.266 29.484 3.092 1 97.06 170 GLY B O 1
ATOM 3536 N N . VAL B 1 171 ? -17.297 29.922 5.375 1 98.19 171 VAL B N 1
ATOM 3537 C CA . VAL B 1 171 ? -18.547 29.188 5.57 1 98.19 171 VAL B CA 1
ATOM 3538 C C . VAL B 1 171 ? -19.719 30.156 5.527 1 98.19 171 VAL B C 1
ATOM 3540 O O . VAL B 1 171 ? -19.594 31.328 5.883 1 98.19 171 VAL B O 1
ATOM 3543 N N . LEU B 1 172 ? -20.812 29.625 5 1 97.88 172 LEU B N 1
ATOM 3544 C CA . LEU B 1 172 ? -22.062 30.359 4.887 1 97.88 172 LEU B CA 1
ATOM 3545 C C . LEU B 1 172 ? -23.156 29.703 5.727 1 97.88 172 LEU B C 1
ATOM 3547 O O . LEU B 1 172 ? -23.312 28.484 5.699 1 97.88 172 LEU B O 1
ATOM 3551 N N . CYS B 1 173 ? -23.922 30.484 6.457 1 97.38 173 CYS B N 1
ATOM 3552 C CA . CYS B 1 173 ? -25.062 29.969 7.211 1 97.38 173 CYS B CA 1
ATOM 3553 C C . CYS B 1 173 ? -26.297 29.859 6.328 1 97.38 173 CYS B C 1
ATOM 3555 O O . CYS B 1 173 ? -26.297 30.359 5.199 1 97.38 173 CYS B O 1
ATOM 3557 N N . PRO B 1 174 ? -27.328 29.219 6.832 1 96.75 174 PRO B N 1
ATOM 3558 C CA . PRO B 1 174 ? -28.531 29 6.023 1 96.75 174 PRO B CA 1
ATOM 3559 C C . PRO B 1 174 ? -29.141 30.297 5.496 1 96.75 174 PRO B C 1
ATOM 3561 O O . PRO B 1 174 ? -29.75 30.312 4.422 1 96.75 174 PRO B O 1
ATOM 3564 N N . GLN B 1 175 ? -29 31.406 6.152 1 97.44 175 GLN B N 1
ATOM 3565 C CA . GLN B 1 175 ? -29.547 32.688 5.727 1 97.44 175 GLN B CA 1
ATOM 3566 C C . GLN B 1 175 ? -28.734 33.281 4.57 1 97.44 175 GLN B C 1
ATOM 3568 O O . GLN B 1 175 ? -29.188 34.188 3.883 1 97.44 175 GLN B O 1
ATOM 3573 N N . HIS B 1 176 ? -27.547 32.812 4.312 1 98.12 176 HIS B N 1
ATOM 3574 C CA . HIS B 1 176 ? -26.672 33.406 3.309 1 98.12 176 HIS B CA 1
ATOM 3575 C C . HIS B 1 176 ? -26.219 32.375 2.283 1 98.12 176 HIS B C 1
ATOM 3577 O O . HIS B 1 176 ? -25.266 32.594 1.54 1 98.12 176 HIS B O 1
ATOM 3583 N N . TYR B 1 177 ? -26.844 31.172 2.24 1 96.38 177 TYR B N 1
ATOM 3584 C CA . TYR B 1 177 ? -26.547 30.141 1.247 1 96.38 177 TYR B CA 1
ATOM 3585 C C . TYR B 1 177 ? -26.672 30.703 -0.166 1 96.38 177 TYR B C 1
ATOM 3587 O O . TYR B 1 177 ? -25.906 30.328 -1.057 1 96.38 177 TYR B O 1
ATOM 3595 N N . GLN B 1 178 ? -27.547 31.609 -0.316 1 96.19 178 GLN B N 1
ATOM 3596 C CA . GLN B 1 178 ? -27.875 32.125 -1.642 1 96.19 178 GLN B CA 1
ATOM 3597 C C . GLN B 1 178 ? -26.75 32.969 -2.193 1 96.19 178 GLN B C 1
ATOM 3599 O O . GLN B 1 178 ? -26.734 33.281 -3.387 1 96.19 178 GLN B O 1
ATOM 3604 N N . GLN B 1 179 ? -25.859 33.469 -1.358 1 97.06 179 GLN B N 1
ATOM 3605 C CA . GLN B 1 179 ? -24.766 34.312 -1.794 1 97.06 179 GLN B CA 1
ATOM 3606 C C . GLN B 1 179 ? -23.828 33.562 -2.736 1 97.06 179 GLN B C 1
ATOM 3608 O O . GLN B 1 179 ? -23.062 34.188 -3.484 1 97.06 179 GLN B O 1
ATOM 3613 N N . ASP B 1 180 ? -23.781 32.219 -2.695 1 97.31 180 ASP B N 1
ATOM 3614 C CA . ASP B 1 180 ? -23 31.406 -3.602 1 97.31 180 ASP B CA 1
ATOM 3615 C C . ASP B 1 180 ? -23.781 30.156 -4.031 1 97.31 180 ASP B C 1
ATOM 3617 O O . ASP B 1 180 ? -23.812 29.172 -3.309 1 97.31 180 ASP B O 1
ATOM 3621 N N . GLU B 1 181 ? -24.156 30.141 -5.207 1 93.75 181 GLU B N 1
ATOM 3622 C CA . GLU B 1 181 ? -24.969 29.031 -5.711 1 93.75 181 GLU B CA 1
ATOM 3623 C C . GLU B 1 181 ? -24.109 27.781 -5.91 1 93.75 181 GLU B C 1
ATOM 3625 O O . GLU B 1 181 ? -24.641 26.672 -5.965 1 93.75 181 GLU B O 1
ATOM 3630 N N . ARG B 1 182 ? -22.859 27.906 -5.973 1 93.69 182 ARG B N 1
ATOM 3631 C CA . ARG B 1 182 ? -21.953 26.781 -6.191 1 93.69 182 ARG B CA 1
ATOM 3632 C C . ARG B 1 182 ? -21.312 26.328 -4.883 1 93.69 182 ARG B C 1
ATOM 3634 O O . ARG B 1 182 ? -20.328 25.578 -4.887 1 93.69 182 ARG B O 1
ATOM 3641 N N . ARG B 1 183 ? -21.922 26.703 -3.822 1 93.06 183 ARG B N 1
ATOM 3642 C CA . ARG B 1 183 ? -21.406 26.328 -2.51 1 93.06 183 ARG B CA 1
ATOM 3643 C C . ARG B 1 183 ? -21.391 24.812 -2.328 1 93.06 183 ARG B C 1
ATOM 3645 O O . ARG B 1 183 ? -22.234 24.109 -2.873 1 93.06 183 ARG B O 1
ATOM 3652 N N . ALA B 1 184 ? -20.391 24.375 -1.611 1 93.44 184 ALA B N 1
ATOM 3653 C CA . ALA B 1 184 ? -20.312 22.953 -1.29 1 93.44 184 ALA B CA 1
ATOM 3654 C C . ALA B 1 184 ? -21.25 22.594 -0.131 1 93.44 184 ALA B C 1
ATOM 3656 O O . ALA B 1 184 ? -21.234 23.266 0.908 1 93.44 184 ALA B O 1
ATOM 3657 N N . TYR B 1 185 ? -22.047 21.625 -0.396 1 87.75 185 TYR B N 1
ATOM 3658 C CA . TYR B 1 185 ? -22.875 21.094 0.685 1 87.75 185 TYR B CA 1
ATOM 3659 C C . TYR B 1 185 ? -22.125 20.031 1.472 1 87.75 185 TYR B C 1
ATOM 3661 O O . TYR B 1 185 ? -21.734 19 0.917 1 87.75 185 TYR B O 1
ATOM 3669 N N . LEU B 1 186 ? -21.906 20.281 2.668 1 92.94 186 LEU B N 1
ATOM 3670 C CA . LEU B 1 186 ? -21.141 19.391 3.537 1 92.94 186 LEU B CA 1
ATOM 3671 C C . LEU B 1 186 ? -22.016 18.875 4.684 1 92.94 186 LEU B C 1
ATOM 3673 O O . LEU B 1 186 ? -22.969 19.531 5.078 1 92.94 186 LEU B O 1
ATOM 3677 N N . ASP B 1 187 ? -21.719 17.609 5.109 1 95.5 187 ASP B N 1
ATOM 3678 C CA . ASP B 1 187 ? -22.156 17.234 6.445 1 95.5 187 ASP B CA 1
ATOM 3679 C C . ASP B 1 187 ? -21.828 18.328 7.461 1 95.5 187 ASP B C 1
ATOM 3681 O O . ASP B 1 187 ? -20.688 18.797 7.52 1 95.5 187 ASP B O 1
ATOM 3685 N N . PRO B 1 188 ? -22.859 18.875 8.18 1 93.75 188 PRO B N 1
ATOM 3686 C CA . PRO B 1 188 ? -22.609 20 9.102 1 93.75 188 PRO B CA 1
ATOM 3687 C C . PRO B 1 188 ? -21.516 19.688 10.117 1 93.75 188 PRO B C 1
ATOM 3689 O O . PRO B 1 188 ? -20.891 20.609 10.656 1 93.75 188 PRO B O 1
ATOM 3692 N N . ASN B 1 189 ? -21.25 18.453 10.352 1 96.38 189 ASN B N 1
ATOM 3693 C CA . ASN B 1 189 ? -20.219 18.078 11.312 1 96.38 189 ASN B CA 1
ATOM 3694 C C . ASN B 1 189 ? -18.812 18.328 10.75 1 96.38 189 ASN B C 1
ATOM 3696 O O . ASN B 1 189 ? -17.844 18.406 11.508 1 96.38 189 ASN B O 1
ATOM 3700 N N . VAL B 1 190 ? -18.703 18.438 9.43 1 98.06 190 VAL B N 1
ATOM 3701 C CA . VAL B 1 190 ? -17.391 18.609 8.805 1 98.06 190 VAL B CA 1
ATOM 3702 C C . VAL B 1 190 ? -16.844 20 9.148 1 98.06 190 VAL B C 1
ATOM 3704 O O . VAL B 1 190 ? -15.773 20.109 9.758 1 98.06 190 VAL B O 1
ATOM 3707 N N . PRO B 1 191 ? -17.578 21.172 8.891 1 97.06 191 PRO B N 1
ATOM 3708 C CA . PRO B 1 191 ? -17.047 22.469 9.312 1 97.06 191 PRO B CA 1
ATOM 3709 C C . PRO B 1 191 ? -16.875 22.578 10.82 1 97.06 191 PRO B C 1
ATOM 3711 O O . PRO B 1 191 ? -15.945 23.234 11.289 1 97.06 191 PRO B O 1
ATOM 3714 N N . TYR B 1 192 ? -17.719 21.953 11.5 1 96.38 192 TYR B N 1
ATOM 3715 C CA . TYR B 1 192 ? -17.609 21.953 12.961 1 96.38 192 TYR B CA 1
ATOM 3716 C C . TYR B 1 192 ? -16.297 21.344 13.406 1 96.38 192 TYR B C 1
ATOM 3718 O O . TYR B 1 192 ? -15.562 21.938 14.203 1 96.38 192 TYR B O 1
ATOM 3726 N N . LEU B 1 193 ? -15.992 20.141 12.938 1 97.12 193 LEU B N 1
ATOM 3727 C CA . LEU B 1 193 ? -14.766 19.453 13.312 1 97.12 193 LEU B CA 1
ATOM 3728 C C . LEU B 1 193 ? -13.539 20.234 12.836 1 97.12 193 LEU B C 1
ATOM 3730 O O . LEU B 1 193 ? -12.539 20.312 13.547 1 97.12 193 LEU B O 1
ATOM 3734 N N . LEU B 1 194 ? -13.617 20.812 11.656 1 98.12 194 LEU B N 1
ATOM 3735 C CA . LEU B 1 194 ? -12.5 21.609 11.141 1 98.12 194 LEU B CA 1
ATOM 3736 C C . LEU B 1 194 ? -12.242 22.812 12.031 1 98.12 194 LEU B C 1
ATOM 3738 O O . LEU B 1 194 ? -11.094 23.203 12.25 1 98.12 194 LEU B O 1
ATOM 3742 N N . ASP B 1 195 ? -13.312 23.469 12.477 1 97.12 195 ASP B N 1
ATOM 3743 C CA . ASP B 1 195 ? -13.188 24.562 13.438 1 97.12 195 ASP B CA 1
ATOM 3744 C C . ASP B 1 195 ? -12.469 24.094 14.703 1 97.12 195 ASP B C 1
ATOM 3746 O O . ASP B 1 195 ? -11.578 24.781 15.211 1 97.12 195 ASP B O 1
ATOM 3750 N N . GLN B 1 196 ? -12.828 22.938 15.18 1 95.19 196 GLN B N 1
ATOM 3751 C CA . GLN B 1 196 ? -12.172 22.359 16.359 1 95.19 196 GLN B CA 1
ATOM 3752 C C . GLN B 1 196 ? -10.703 22.047 16.078 1 95.19 196 GLN B C 1
ATOM 3754 O O . GLN B 1 196 ? -9.836 22.297 16.906 1 95.19 196 GLN B O 1
ATOM 3759 N N . PHE B 1 197 ? -10.43 21.469 14.883 1 96.44 197 PHE B N 1
ATOM 3760 C CA . PHE B 1 197 ? -9.07 21.109 14.492 1 96.44 197 PHE B CA 1
ATOM 3761 C C . PHE B 1 197 ? -8.18 22.344 14.484 1 96.44 197 PHE B C 1
ATOM 3763 O O . PHE B 1 197 ? -6.996 22.281 14.836 1 96.44 197 PHE B O 1
ATOM 3770 N N . GLN B 1 198 ? -8.664 23.469 14.086 1 95.88 198 GLN B N 1
ATOM 3771 C CA . GLN B 1 198 ? -7.902 24.703 14.016 1 95.88 198 GLN B CA 1
ATOM 3772 C C . GLN B 1 198 ? -7.496 25.188 15.406 1 95.88 198 GLN B C 1
ATOM 3774 O O . GLN B 1 198 ? -6.438 25.781 15.578 1 95.88 198 GLN B O 1
ATOM 3779 N N . ALA B 1 199 ? -8.289 24.891 16.375 1 91.5 199 ALA B N 1
ATOM 3780 C CA . ALA B 1 199 ? -8.117 25.469 17.703 1 91.5 199 ALA B CA 1
ATOM 3781 C C . ALA B 1 199 ? -7.41 24.5 18.641 1 91.5 199 ALA B C 1
ATOM 3783 O O . ALA B 1 199 ? -6.875 24.906 19.672 1 91.5 199 ALA B O 1
ATOM 3784 N N . ILE B 1 200 ? -7.371 23.297 18.281 1 90.38 200 ILE B N 1
ATOM 3785 C CA . ILE B 1 200 ? -6.953 22.25 19.219 1 90.38 200 ILE B CA 1
ATOM 3786 C C . ILE B 1 200 ? -5.445 22.328 19.438 1 90.38 200 ILE B C 1
ATOM 3788 O O . ILE B 1 200 ? -4.688 22.594 18.5 1 90.38 200 ILE B O 1
ATOM 3792 N N . SER B 1 201 ? -5.062 22.141 20.688 1 89.19 201 SER B N 1
ATOM 3793 C CA . SER B 1 201 ? -3.65 21.984 21.031 1 89.19 201 SER B CA 1
ATOM 3794 C C . SER B 1 201 ? -3.287 20.516 21.219 1 89.19 201 SER B C 1
ATOM 3796 O O . SER B 1 201 ? -3.955 19.797 21.984 1 89.19 201 SER B O 1
ATOM 3798 N N . PHE B 1 202 ? -2.244 20.016 20.609 1 85.19 202 PHE B N 1
ATOM 3799 C CA . PHE B 1 202 ? -1.823 18.625 20.703 1 85.19 202 PHE B CA 1
ATOM 3800 C C . PHE B 1 202 ? -1.382 18.297 22.125 1 85.19 202 PHE B C 1
ATOM 3802 O O . PHE B 1 202 ? -1.36 17.125 22.516 1 85.19 202 PHE B O 1
ATOM 3809 N N . ASP B 1 203 ? -1.022 19.281 22.922 1 83.25 203 ASP B N 1
ATOM 3810 C CA . ASP B 1 203 ? -0.636 19.047 24.312 1 83.25 203 ASP B CA 1
ATOM 3811 C C . ASP B 1 203 ? -1.835 18.609 25.156 1 83.25 203 ASP B C 1
ATOM 3813 O O . ASP B 1 203 ? -1.674 17.938 26.172 1 83.25 203 ASP B O 1
ATOM 3817 N N . GLU B 1 204 ? -2.977 18.875 24.625 1 80.75 204 GLU B N 1
ATOM 3818 C CA . GLU B 1 204 ? -4.199 18.594 25.359 1 80.75 204 GLU B CA 1
ATOM 3819 C C . GLU B 1 204 ? -4.906 17.359 24.797 1 80.75 204 GLU B C 1
ATOM 3821 O O . GLU B 1 204 ? -5.891 16.891 25.359 1 80.75 204 GLU B O 1
ATOM 3826 N N . LEU B 1 205 ? -4.379 16.891 23.781 1 81.44 205 LEU B N 1
ATOM 3827 C CA . LEU B 1 205 ? -5.07 15.82 23.078 1 81.44 205 LEU B CA 1
ATOM 3828 C C . LEU B 1 205 ? -4.762 14.469 23.703 1 81.44 205 LEU B C 1
ATOM 3830 O O . LEU B 1 205 ? -3.6 14.055 23.766 1 81.44 205 LEU B O 1
ATOM 3834 N N . GLU B 1 206 ? -5.68 13.852 24.406 1 77.75 206 GLU B N 1
ATOM 3835 C CA . GLU B 1 206 ? -5.449 12.562 25.062 1 77.75 206 GLU B CA 1
ATOM 3836 C C . GLU B 1 206 ? -6.023 11.422 24.219 1 77.75 206 GLU B C 1
ATOM 3838 O O . GLU B 1 206 ? -5.387 10.375 24.062 1 77.75 206 GLU B O 1
ATOM 3843 N N . THR B 1 207 ? -7.273 11.602 23.75 1 83.62 207 THR B N 1
ATOM 3844 C CA . THR B 1 207 ? -7.906 10.594 22.906 1 83.62 207 THR B CA 1
ATOM 3845 C C . THR B 1 207 ? -8.742 11.25 21.812 1 83.62 207 THR B C 1
ATOM 3847 O O . THR B 1 207 ? -9.211 12.375 21.984 1 83.62 207 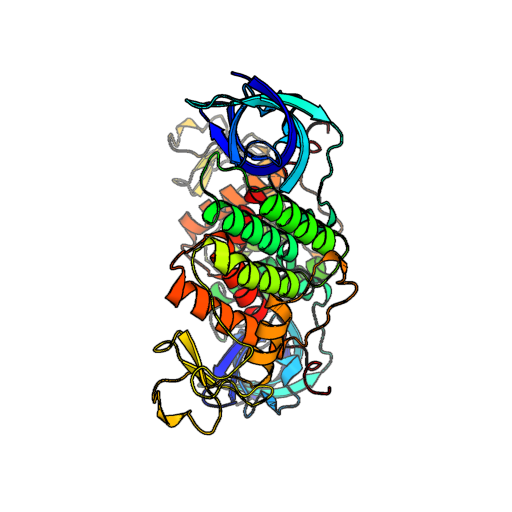THR B O 1
ATOM 3850 N N . ILE B 1 208 ? -8.672 10.742 20.688 1 86.31 208 ILE B N 1
ATOM 3851 C CA . ILE B 1 208 ? -9.516 11.211 19.594 1 86.31 208 ILE B CA 1
ATOM 3852 C C . ILE B 1 208 ? -10.133 10.008 18.875 1 86.31 208 ILE B C 1
ATOM 3854 O O . ILE B 1 208 ? -9.461 9.016 18.625 1 86.31 208 ILE B O 1
ATOM 3858 N N . SER B 1 209 ? -11.344 10.031 18.812 1 88.62 209 SER B N 1
ATOM 3859 C CA . SER B 1 209 ? -12.062 8.969 18.125 1 88.62 209 SER B CA 1
ATOM 3860 C C . SER B 1 209 ? -13.133 9.547 17.188 1 88.62 209 SER B C 1
ATOM 3862 O O . SER B 1 209 ? -14.023 10.273 17.641 1 88.62 209 SER B O 1
ATOM 3864 N N . ILE B 1 210 ? -13.023 9.422 15.93 1 94.62 210 ILE B N 1
ATOM 3865 C CA . ILE B 1 210 ? -13.977 9.812 14.898 1 94.62 210 ILE B CA 1
ATOM 3866 C C . ILE B 1 210 ? -14.414 8.586 14.102 1 94.62 210 ILE B C 1
ATOM 3868 O O . ILE B 1 210 ? -13.594 7.73 13.773 1 94.62 210 ILE B O 1
ATOM 3872 N N . LYS B 1 211 ? -15.711 8.43 13.828 1 94.12 211 LYS B N 1
ATOM 3873 C CA . LYS B 1 211 ? -16.25 7.293 13.078 1 94.12 211 LYS B CA 1
ATOM 3874 C C . LYS B 1 211 ? -15.664 7.234 11.672 1 94.12 211 LYS B C 1
ATOM 3876 O O . LYS B 1 211 ? -15.398 8.273 11.062 1 94.12 211 LYS B O 1
ATOM 3881 N N . PRO B 1 212 ? -15.516 6.062 11.125 1 92.69 212 PRO B N 1
ATOM 3882 C CA . PRO B 1 212 ? -14.906 5.891 9.805 1 92.69 212 PRO B CA 1
ATOM 3883 C C . PRO B 1 212 ? -15.609 6.707 8.727 1 92.69 212 PRO B C 1
ATOM 3885 O O . PRO B 1 212 ? -14.945 7.301 7.867 1 92.69 212 PRO B O 1
ATOM 3888 N N . GLU B 1 213 ? -16.906 6.762 8.734 1 93.88 213 GLU B N 1
ATOM 3889 C CA . GLU B 1 213 ? -17.656 7.508 7.723 1 93.88 213 GLU B CA 1
ATOM 3890 C C . GLU B 1 213 ? -17.297 8.992 7.762 1 93.88 213 GLU B C 1
ATOM 3892 O O . GLU B 1 213 ? -17.109 9.617 6.719 1 93.88 213 GLU B O 1
ATOM 3897 N N . MET B 1 214 ? -17.219 9.484 8.938 1 97 214 MET B N 1
ATOM 3898 C CA . MET B 1 214 ? -16.875 10.898 9.102 1 97 214 MET B CA 1
ATOM 3899 C C . MET B 1 214 ? -15.438 11.156 8.68 1 97 214 MET B C 1
ATOM 3901 O O . MET B 1 214 ? -15.133 12.203 8.102 1 97 214 MET B O 1
ATOM 3905 N N . LYS B 1 215 ? -14.523 10.258 8.984 1 96.94 215 LYS B N 1
ATOM 3906 C CA . LYS B 1 215 ? -13.133 10.391 8.547 1 96.94 215 LYS B CA 1
ATOM 3907 C C . LYS B 1 215 ? -13.047 10.523 7.031 1 96.94 215 LYS B C 1
ATOM 3909 O O . LYS B 1 215 ? -12.258 11.328 6.52 1 96.94 215 LYS B O 1
ATOM 3914 N N . ARG B 1 216 ? -13.859 9.781 6.383 1 95.5 216 ARG B N 1
ATOM 3915 C CA . ARG B 1 216 ? -13.883 9.836 4.926 1 95.5 216 ARG B CA 1
ATOM 3916 C C . ARG B 1 216 ? -14.352 11.203 4.434 1 95.5 216 ARG B C 1
ATOM 3918 O O . ARG B 1 216 ? -13.789 11.758 3.484 1 95.5 216 ARG B O 1
ATOM 3925 N N . LYS B 1 217 ? -15.383 11.68 5.02 1 97.38 217 LYS B N 1
ATOM 3926 C CA . LYS B 1 217 ? -15.898 12.992 4.652 1 97.38 217 LYS B CA 1
ATOM 3927 C C . LYS B 1 217 ? -14.859 14.078 4.891 1 97.38 217 LYS B C 1
ATOM 3929 O O . LYS B 1 217 ? -14.672 14.961 4.051 1 97.38 217 LYS B O 1
ATOM 3934 N N . LEU B 1 218 ? -14.195 14.008 6.035 1 98.38 218 LEU B N 1
ATOM 3935 C CA . LEU B 1 218 ? -13.141 14.961 6.355 1 98.38 218 LEU B CA 1
ATOM 3936 C C . LEU B 1 218 ? -12.008 14.883 5.34 1 98.38 218 LEU B C 1
ATOM 3938 O O . LEU B 1 218 ? -11.555 15.906 4.82 1 98.38 218 LEU B O 1
ATOM 3942 N N . ARG B 1 219 ? -11.555 13.672 5.09 1 97.69 219 ARG B N 1
ATOM 3943 C CA . ARG B 1 219 ? -10.477 13.445 4.133 1 97.69 219 ARG B CA 1
ATOM 3944 C C . ARG B 1 219 ? -10.828 14.031 2.768 1 97.69 219 ARG B C 1
ATOM 3946 O O . ARG B 1 219 ? -10.016 14.734 2.162 1 97.69 219 ARG B O 1
ATOM 3953 N N . PHE B 1 220 ? -11.961 13.781 2.322 1 97.06 220 PHE B N 1
ATOM 3954 C CA . PHE B 1 220 ? -12.414 14.258 1.021 1 97.06 220 PHE B CA 1
ATOM 3955 C C . PHE B 1 220 ? -12.391 15.781 0.971 1 97.06 220 PHE B C 1
ATOM 3957 O O . PHE B 1 220 ? -11.844 16.375 0.036 1 97.06 220 PHE B O 1
ATOM 3964 N N . PHE B 1 221 ? -12.945 16.438 1.921 1 98.25 221 PHE B N 1
ATOM 3965 C CA . PHE B 1 221 ? -13.055 17.891 1.907 1 98.25 221 PHE B CA 1
ATOM 3966 C C . PHE B 1 221 ? -11.68 18.531 2.061 1 98.25 221 PHE B C 1
ATOM 3968 O O . PHE B 1 221 ? -11.367 19.516 1.386 1 98.25 221 PHE B O 1
ATOM 3975 N N . ILE B 1 222 ? -10.82 18.031 2.932 1 98.38 222 ILE B N 1
ATOM 3976 C CA . ILE B 1 222 ? -9.484 18.578 3.135 1 98.38 222 ILE B CA 1
ATOM 3977 C C . ILE B 1 222 ? -8.672 18.438 1.852 1 98.38 222 ILE B C 1
ATOM 3979 O O . ILE B 1 222 ? -7.914 19.344 1.486 1 98.38 222 ILE B O 1
ATOM 3983 N N . ASP B 1 223 ? -8.82 17.312 1.186 1 97.75 223 ASP B N 1
ATOM 3984 C CA . ASP B 1 223 ? -8.172 17.172 -0.113 1 97.75 223 ASP B CA 1
ATOM 3985 C C . ASP B 1 223 ? -8.594 18.281 -1.071 1 97.75 223 ASP B C 1
ATOM 3987 O O . ASP B 1 223 ? -7.762 18.828 -1.787 1 97.75 223 ASP B O 1
ATOM 3991 N N . GLN B 1 224 ? -9.844 18.609 -1.076 1 97.44 224 GLN B N 1
ATOM 3992 C CA . GLN B 1 224 ? -10.352 19.672 -1.937 1 97.44 224 GLN B CA 1
ATOM 3993 C C . GLN B 1 224 ? -9.75 21.016 -1.545 1 97.44 224 GLN B C 1
ATOM 3995 O O . GLN B 1 224 ? -9.406 21.828 -2.41 1 97.44 224 GLN B O 1
ATOM 4000 N N . LEU B 1 225 ? -9.695 21.281 -0.27 1 97.94 225 LEU B N 1
ATOM 4001 C CA . LEU B 1 225 ? -9.086 22.531 0.198 1 97.94 225 LEU B CA 1
ATOM 4002 C C . LEU B 1 225 ? -7.652 22.656 -0.295 1 97.94 225 LEU B C 1
ATOM 4004 O O . LEU B 1 225 ? -7.258 23.703 -0.806 1 97.94 225 LEU B O 1
ATOM 4008 N N . TYR B 1 226 ? -6.871 21.609 -0.147 1 98.25 226 TYR B N 1
ATOM 4009 C CA . TYR B 1 226 ? -5.469 21.656 -0.541 1 98.25 226 TYR B CA 1
ATOM 4010 C C . TYR B 1 226 ? -5.328 21.797 -2.053 1 98.25 226 TYR B C 1
ATOM 4012 O O . TYR B 1 226 ? -4.422 22.484 -2.535 1 98.25 226 TYR B O 1
ATOM 4020 N N . GLU B 1 227 ? -6.191 21.156 -2.775 1 97.56 227 GLU B N 1
ATOM 4021 C CA . GLU B 1 227 ? -6.184 21.297 -4.227 1 97.56 227 GLU B CA 1
ATOM 4022 C C . GLU B 1 227 ? -6.488 22.734 -4.633 1 97.56 227 GLU B C 1
ATOM 4024 O O . GLU B 1 227 ? -5.82 23.297 -5.504 1 97.56 227 GLU B O 1
ATOM 4029 N N . GLU B 1 228 ? -7.434 23.312 -4 1 97.06 228 GLU B N 1
ATOM 4030 C CA . GLU B 1 228 ? -7.918 24.641 -4.352 1 97.06 228 GLU B CA 1
ATOM 4031 C C . GLU B 1 228 ? -6.93 25.719 -3.926 1 97.06 228 GLU B C 1
ATOM 4033 O O . GLU B 1 228 ? -6.664 26.656 -4.68 1 97.06 228 GLU B O 1
ATOM 4038 N N . TYR B 1 229 ? -6.387 25.578 -2.77 1 97.75 229 TYR B N 1
ATOM 4039 C CA . TYR B 1 229 ? -5.711 26.734 -2.186 1 97.75 229 TYR B CA 1
ATOM 4040 C C . TYR B 1 229 ? -4.199 26.547 -2.189 1 97.75 229 TYR B C 1
ATOM 4042 O O . TYR B 1 229 ? -3.439 27.516 -2.209 1 97.75 229 TYR B O 1
ATOM 4050 N N . VAL B 1 230 ? -3.697 25.328 -2.066 1 97.19 230 VAL B N 1
ATOM 4051 C CA . VAL B 1 230 ? -2.264 25.078 -1.925 1 97.19 230 VAL B CA 1
ATOM 4052 C C . VAL B 1 230 ? -1.688 24.609 -3.256 1 97.19 230 VAL B C 1
ATOM 4054 O O . VAL B 1 230 ? -0.655 25.109 -3.707 1 97.19 230 VAL B O 1
ATOM 4057 N N . GLY B 1 231 ? -2.344 23.625 -3.916 1 96.88 231 GLY B N 1
ATOM 4058 C CA . GLY B 1 231 ? -1.973 23.172 -5.246 1 96.88 231 GLY B CA 1
ATOM 4059 C C . GLY B 1 231 ? -0.742 22.297 -5.254 1 96.88 231 GLY B C 1
ATOM 4060 O O . GLY B 1 231 ? 0.018 22.281 -6.227 1 96.88 231 GLY B O 1
ATOM 4061 N N . ILE B 1 232 ? -0.379 21.578 -4.262 1 94.94 232 ILE B N 1
ATOM 4062 C CA . ILE B 1 232 ? 0.768 20.672 -4.246 1 94.94 232 ILE B CA 1
ATOM 4063 C C . ILE B 1 232 ? 0.296 19.234 -4.426 1 94.94 232 ILE B C 1
ATOM 4065 O O . ILE B 1 232 ? -0.805 18.875 -4 1 94.94 232 ILE B O 1
ATOM 4069 N N . HIS B 1 233 ? 1.042 18.469 -5.082 1 94.75 233 HIS B N 1
ATOM 4070 C CA . HIS B 1 233 ? 0.786 17.047 -5.324 1 94.75 233 HIS B CA 1
ATOM 4071 C C . HIS B 1 233 ? 1.957 16.188 -4.859 1 94.75 233 HIS B C 1
ATOM 4073 O O . HIS B 1 233 ? 2.924 15.992 -5.602 1 94.75 233 HIS B O 1
ATOM 4079 N N . LEU B 1 234 ? 1.865 15.672 -3.691 1 94.19 234 LEU B N 1
ATOM 4080 C CA . LEU B 1 234 ? 2.934 14.898 -3.068 1 94.19 234 LEU B CA 1
ATOM 4081 C C . LEU B 1 234 ? 2.781 13.414 -3.377 1 94.19 234 LEU B C 1
ATOM 4083 O O . LEU B 1 234 ? 1.674 12.867 -3.312 1 94.19 234 LEU B O 1
ATOM 4087 N N . LYS B 1 235 ? 3.889 12.719 -3.631 1 89.62 235 LYS B N 1
ATOM 4088 C CA . LYS B 1 235 ? 3.891 11.281 -3.895 1 89.62 235 LYS B CA 1
ATOM 4089 C C . LYS B 1 235 ? 3.367 10.5 -2.691 1 89.62 235 LYS B C 1
ATOM 4091 O O . LYS B 1 235 ? 2.682 9.492 -2.852 1 89.62 235 LYS B O 1
ATOM 4096 N N . SER B 1 236 ? 3.734 10.906 -1.552 1 91.25 236 SER B N 1
ATOM 4097 C CA . SER B 1 236 ? 3.299 10.242 -0.328 1 91.25 236 SER B CA 1
ATOM 4098 C C . SER B 1 236 ? 1.78 10.273 -0.194 1 91.25 236 SER B C 1
ATOM 4100 O O . SER B 1 236 ? 1.175 9.305 0.274 1 91.25 236 SER B O 1
ATOM 4102 N N . LYS B 1 237 ? 1.146 11.375 -0.586 1 94.5 237 LYS B N 1
ATOM 4103 C CA . LYS B 1 237 ? -0.311 11.469 -0.554 1 94.5 237 LYS B CA 1
ATOM 4104 C C . LYS B 1 237 ? -0.945 10.516 -1.559 1 94.5 237 LYS B C 1
ATOM 4106 O O . LYS B 1 237 ? -1.941 9.852 -1.253 1 94.5 237 LYS B O 1
ATOM 4111 N N . LYS B 1 238 ? -0.418 10.516 -2.703 1 90.94 238 LYS B N 1
ATOM 4112 C CA . LYS B 1 238 ? -0.897 9.586 -3.721 1 90.94 238 LYS B CA 1
ATOM 4113 C C . LYS B 1 238 ? -0.803 8.141 -3.232 1 90.94 238 LYS B C 1
ATOM 4115 O O . LYS B 1 238 ? -1.702 7.34 -3.484 1 90.94 238 LYS B O 1
ATOM 4120 N N . PHE B 1 239 ? 0.258 7.852 -2.604 1 89.94 239 PHE B N 1
ATOM 4121 C CA . PHE B 1 239 ? 0.442 6.508 -2.074 1 89.94 239 PHE B CA 1
ATOM 4122 C C . PHE B 1 239 ? -0.651 6.168 -1.068 1 89.94 239 PHE B C 1
ATOM 4124 O O . PHE B 1 239 ? -1.211 5.07 -1.099 1 89.94 239 PHE B O 1
ATOM 4131 N N . ILE B 1 240 ? -0.923 7.066 -0.152 1 92.62 240 ILE B N 1
ATOM 4132 C CA . ILE B 1 240 ? -1.979 6.863 0.834 1 92.62 240 ILE B CA 1
ATOM 4133 C C . ILE B 1 240 ? -3.305 6.598 0.123 1 92.62 240 ILE B C 1
ATOM 4135 O O . ILE B 1 240 ? -4.062 5.711 0.521 1 92.62 240 ILE B O 1
ATOM 4139 N N . ASP B 1 241 ? -3.572 7.352 -0.904 1 91.75 241 ASP B N 1
ATOM 4140 C CA . ASP B 1 241 ? -4.809 7.18 -1.66 1 91.75 241 ASP B CA 1
ATOM 4141 C C . ASP B 1 241 ? -4.863 5.805 -2.32 1 91.75 241 ASP B C 1
ATOM 4143 O O . ASP B 1 241 ? -5.906 5.148 -2.314 1 91.75 241 ASP B O 1
ATOM 4147 N N . ASP B 1 242 ? -3.746 5.406 -2.832 1 86.19 242 ASP B N 1
ATOM 4148 C CA . ASP B 1 242 ? -3.656 4.086 -3.449 1 86.19 242 ASP B CA 1
ATOM 4149 C C . ASP B 1 242 ? -3.85 2.98 -2.412 1 86.19 242 ASP B C 1
ATOM 4151 O O . ASP B 1 242 ? -4.547 1.997 -2.668 1 86.19 242 ASP B O 1
ATOM 4155 N N . LEU B 1 243 ? -3.217 3.1 -1.285 1 87.25 243 LEU B N 1
ATOM 4156 C CA . LEU B 1 243 ? -3.336 2.123 -0.208 1 87.25 243 LEU B CA 1
ATOM 4157 C C . LEU B 1 243 ? -4.789 1.974 0.231 1 87.25 243 LEU B C 1
ATOM 4159 O O . LEU B 1 243 ? -5.273 0.856 0.427 1 87.25 243 LEU B O 1
ATOM 4163 N N . SER B 1 244 ? -5.445 3.094 0.362 1 84.5 244 SER B N 1
ATOM 4164 C CA . SER B 1 244 ? -6.84 3.1 0.795 1 84.5 244 SER B CA 1
ATOM 4165 C C . SER B 1 244 ? -7.742 2.43 -0.235 1 84.5 244 SER B C 1
ATOM 4167 O O . SER B 1 244 ? -8.656 1.686 0.124 1 84.5 244 SER B O 1
ATOM 4169 N N . SER B 1 245 ? -7.504 2.74 -1.458 1 80.62 245 SER B N 1
ATOM 4170 C CA . SER B 1 245 ? -8.305 2.166 -2.535 1 80.62 245 SER B CA 1
ATOM 4171 C C . SER B 1 245 ? -8.125 0.653 -2.607 1 80.62 245 SER B C 1
ATOM 4173 O O . SER B 1 245 ? -9.094 -0.08 -2.82 1 80.62 245 SER B O 1
ATOM 4175 N N . TRP B 1 246 ? -6.898 0.255 -2.463 1 76 246 TRP B N 1
ATOM 4176 C CA . TRP B 1 246 ? -6.629 -1.177 -2.533 1 76 246 TRP B CA 1
ATOM 4177 C C . TRP B 1 246 ? -7.156 -1.894 -1.295 1 76 246 TRP B C 1
ATOM 4179 O O . TRP B 1 246 ? -7.699 -2.994 -1.393 1 76 246 TRP B O 1
ATOM 4189 N N . GLY B 1 247 ? -6.992 -1.224 -0.223 1 67.19 247 GLY B N 1
ATOM 4190 C CA . GLY B 1 247 ? -7.586 -1.797 0.974 1 67.19 247 GLY B CA 1
ATOM 4191 C C . GLY B 1 247 ? -9.086 -2.008 0.855 1 67.19 247 GLY B C 1
ATOM 4192 O O . GLY B 1 247 ? -9.609 -3.029 1.301 1 67.19 247 GLY B O 1
ATOM 4193 N N . GLN B 1 248 ? -9.75 -1.048 0.217 1 64.19 248 GLN B N 1
ATOM 4194 C CA . GLN B 1 248 ? -11.195 -1.123 0.043 1 64.19 248 GLN B CA 1
ATOM 4195 C C . GLN B 1 248 ? -11.57 -2.176 -0.995 1 64.19 248 GLN B C 1
ATOM 4197 O O . GLN B 1 248 ? -12.602 -2.84 -0.867 1 64.19 248 GLN B O 1
ATOM 4202 N N . ILE B 1 249 ? -10.742 -2.168 -1.989 1 61.38 249 ILE B N 1
ATOM 4203 C CA . ILE B 1 249 ? -11.008 -3.125 -3.057 1 61.38 249 ILE B CA 1
ATOM 4204 C C . ILE B 1 249 ? -10.773 -4.547 -2.549 1 61.38 249 ILE B C 1
ATOM 4206 O O . ILE B 1 249 ? -11.547 -5.457 -2.854 1 61.38 249 ILE B O 1
ATOM 4210 N N . MET B 1 250 ? -9.766 -4.609 -1.727 1 61.75 250 MET B N 1
ATOM 4211 C CA . MET B 1 250 ? -9.359 -5.945 -1.304 1 61.75 250 MET B CA 1
ATOM 4212 C C . MET B 1 250 ? -10.117 -6.375 -0.052 1 61.75 250 MET B C 1
ATOM 4214 O O . MET B 1 250 ? -10.25 -7.57 0.219 1 61.75 250 MET B O 1
ATOM 4218 N N . LYS B 1 251 ? -10.422 -5.383 0.929 1 56.59 251 LYS B N 1
ATOM 4219 C CA . LYS B 1 251 ? -11.078 -5.746 2.184 1 56.59 251 LYS B CA 1
ATOM 4220 C C . LYS B 1 251 ? -12.508 -6.211 1.942 1 56.59 251 LYS B C 1
ATOM 4222 O O . LYS B 1 251 ? -13.25 -5.586 1.181 1 56.59 251 LYS B O 1
ATOM 4227 N N . PRO B 1 252 ? -12.906 -7.402 2.533 1 46.44 252 PRO B N 1
ATOM 4228 C CA . PRO B 1 252 ? -14.328 -7.727 2.643 1 46.44 252 PRO B CA 1
ATOM 4229 C C . PRO B 1 252 ? -15.117 -6.676 3.42 1 46.44 252 PRO B C 1
ATOM 4231 O O . PRO B 1 252 ? -14.609 -6.109 4.391 1 46.44 252 PRO B O 1
ATOM 4234 N N . ARG B 1 253 ? -15.961 -5.793 2.783 1 43.66 253 ARG B N 1
ATOM 4235 C CA . ARG B 1 253 ? -16.781 -4.875 3.576 1 43.66 253 ARG B CA 1
ATOM 4236 C C . ARG B 1 253 ? -17.328 -5.566 4.82 1 43.66 253 ARG B C 1
ATOM 4238 O O . ARG B 1 253 ? -18.062 -6.547 4.715 1 43.66 253 ARG B O 1
ATOM 4245 N N . THR B 1 254 ? -16.719 -5.566 5.969 1 38.19 254 THR B N 1
ATOM 4246 C CA . THR B 1 254 ? -17.312 -6.027 7.219 1 38.19 254 THR B CA 1
ATOM 4247 C C . THR B 1 254 ? -18.594 -5.258 7.52 1 38.19 254 THR B C 1
ATOM 4249 O O . THR B 1 254 ? -18.703 -4.07 7.207 1 38.19 254 THR B O 1
ATOM 4252 N N . GLU B 1 255 ? -19.734 -5.836 7.797 1 35.78 255 GLU B N 1
ATOM 4253 C CA . GLU B 1 255 ? -21.047 -5.445 8.336 1 35.78 255 GLU B CA 1
ATOM 4254 C C . GLU B 1 255 ? -20.891 -4.48 9.508 1 35.78 255 GLU B C 1
ATOM 4256 O O . GLU B 1 255 ? -21.875 -3.963 10.031 1 35.78 255 GLU B O 1
ATOM 4261 N N . ASN B 1 256 ? -19.781 -4.34 10.234 1 33.22 256 ASN B N 1
ATOM 4262 C CA . ASN B 1 256 ? -20.047 -3.719 11.523 1 33.22 256 ASN B CA 1
ATOM 4263 C C . ASN B 1 256 ? -20.281 -2.217 11.391 1 33.22 256 ASN B C 1
ATOM 4265 O O . ASN B 1 256 ? -20.344 -1.501 12.391 1 33.22 256 ASN B O 1
ATOM 4269 N N . GLU B 1 257 ? -20.141 -1.595 10.297 1 31.47 257 GLU B N 1
ATOM 4270 C CA . GLU B 1 257 ? -20.422 -0.172 10.453 1 31.47 257 GLU B CA 1
ATOM 4271 C C . GLU B 1 257 ? -21.922 0.089 10.5 1 31.47 257 GLU B C 1
ATOM 4273 O O . GLU B 1 257 ? -22.359 1.236 10.406 1 31.47 257 GLU B O 1
ATOM 4278 N N . GLU B 1 258 ? -22.844 -0.743 10.203 1 29.38 258 GLU B N 1
ATOM 4279 C CA . GLU B 1 258 ? -24.219 -0.284 10.367 1 29.38 258 GLU B CA 1
ATOM 4280 C C . GLU B 1 258 ? -24.516 0.064 11.828 1 29.38 258 GLU B C 1
ATOM 4282 O O . GLU B 1 258 ? -25.484 0.779 12.117 1 29.38 258 GLU B O 1
ATOM 4287 N N . THR B 1 259 ? -24.422 -0.889 12.859 1 27.23 259 THR B N 1
ATOM 4288 C CA . THR B 1 259 ? -25.375 -0.704 13.953 1 27.23 259 THR B CA 1
ATOM 4289 C C . THR B 1 259 ? -24.969 0.491 14.812 1 27.23 259 THR B C 1
ATOM 4291 O O . THR B 1 259 ? -25.625 0.771 15.828 1 27.23 259 THR B O 1
ATOM 4294 N N . GLU B 1 260 ? -23.781 1.176 14.859 1 22.16 260 GLU B N 1
ATOM 4295 C CA . GLU B 1 260 ? -24.016 2.342 15.711 1 22.16 260 GLU B CA 1
ATOM 4296 C C . GLU B 1 260 ? -24.469 3.543 14.891 1 22.16 260 GLU B C 1
ATOM 4298 O O . GLU B 1 260 ? -23.984 3.764 13.781 1 22.16 260 GLU B O 1
#

Radius of gyration: 27.86 Å; Cα contacts (8 Å, |Δi|>4): 855; chains: 2; bounding box: 60×70×52 Å